Protein AF-0000000076309738 (afdb_homodimer)

InterPro domains:
  IPR003280 Two pore domain potassium channel [PR01333] (159-187)
  IPR003280 Two pore domain potassium channel [PR01333] (277-286)
  IPR003280 Two pore domain potassium channel [PTHR11003] (38-288)
  IPR013099 Potassium channel domain [PF07885] (145-202)
  IPR013099 Potassium channel domain [PF07885] (244-287)

Sequence (578 aa):
MSIKKSDLSVGFTEENVGQTTEERRLFQKQHIQKIKSIAGHVGLLIALMLYTAIGGLVFRHIELPAELARLEVLRANLRAERYSFVNAVSNNTDVSNLRTLVSVKLRAYEEAVQKAAQGGLLVSFVTDTIDQENRDTTDLQPIVTERWSVFQAVFFASTVLTTIGYGNVVPSTNLGRMFCILFAFVGIPLTLIVIADWGKLFAGGVVKIALTLKSKLPLHFSFPCVPTNLAGRRSLGAFTAIVLLFLYLACGAGMFMLWEDDWNFFDGFYFCFVTMTTIGFGDLVPSKYMSIKKSDLSVGFTEENVGQTTEERRLFQKQHIQKIKSIAGHVGLLIALMLYTAIGGLVFRHIELPAELARLEVLRANLRAERYSFVNAVSNNTDVSNLRTLVSVKLRAYEEAVQKAAQGGLLVSFVTDTIDQENRDTTDLQPIVTERWSVFQAVFFASTVLTTIGYGNVVPSTNLGRMFCILFAFVGIPLTLIVIADWGKLFAGGVVKIALTLKSKLPLHFSFPCVPTNLAGRRSLGAFTAIVLLFLYLACGAGMFMLWEDDWNFFDGFYFCFVTMTTIGFGDLVPSKY

Organism: NCBI:txid103933

Nearest PDB structures (foldseek):
  9chp-assembly1_A  TM=3.574E-01  e=2.005E-01  Homo sapiens
  7tj6-assembly1_A  TM=3.098E-01  e=1.281E-01  Spirochaeta thermophila DSM 6578
  8eow-assembly1_A  TM=3.233E-01  e=1.563E-01  Rattus norvegicus
  9dqj-assembly1_A  TM=1.523E-01  e=3.297E-01  Homo sapiens
  8dwg-assembly1_R  TM=1.780E-01  e=3.593E+00  Homo sapiens

Foldseek 3Di:
DDCPPPPVVVVVVVVVVVVVVVVVVVVVVVVVVVVVLVCVLVVLVVVLLVLLLVQLVVLLVPAVVVLLVVLVVLLVLLLVLVVVLVCQLVPDPDPVCSVVSNVVSVVSNVVSCVVCVVSPHDVVLNVVVVVVPVPDPVPPPRDDDPCSDSVNSSVQSVLLLVLLCLPPDDGDDPVSVVSSVVSNVPRNVSVVVSVVSVVVVVVVVVVVVVVVCVVPVDDDPCVVQCPPDPVSVVVVVVVVVVVVVQVVLQVQLVVCVVVPVPDDSVNRSVVSVSVVVSVNNNPDDDPDD/DDCPPPPVVVVVVVVVVVVVVVVVVVVVVVVVVVVVLVCVLVVLVVVLLVLLLVQLVVLLVVAVVVLLVVLVVLLVLLVVLVVVLVCQLVPDPDPVCSVVSNVVSVVSNVVSCVVCVVSPHDVVLNVVVVVVPVPDPVPPPRDDDPCSDSVNSSVQSVLLLVLLCLPPDDGDDPVSVVSSVVSNVPRNVSVVVSVVSVVVVVVVVVVVVVVVCVVPVDDPPCVVQCPPDPVSVVVVVVVVVVVVVQVVLQVQLVVCVVVPVPDDSVNRSVVSVSVVVSVNNNPDDDPDD

pLDDT: mean 79.32, std 15.31, range [29.28, 97.94]

Structure (mmCIF, N/CA/C/O backbone):
data_AF-0000000076309738-model_v1
#
loop_
_entity.id
_entity.type
_entity.pdbx_description
1 polymer 'TWiK family of potassium channels protein 7'
#
loop_
_atom_site.group_PDB
_atom_site.id
_atom_site.type_symbol
_atom_site.label_atom_id
_atom_site.label_alt_id
_atom_site.label_comp_id
_atom_site.label_asym_id
_atom_site.label_entity_id
_atom_site.label_seq_id
_atom_site.pdbx_PDB_ins_code
_atom_site.Cartn_x
_atom_site.Cartn_y
_atom_site.Cartn_z
_atom_site.occupancy
_atom_site.B_iso_or_equiv
_atom_site.auth_seq_id
_atom_site.auth_comp_id
_atom_site.auth_asym_id
_atom_site.auth_atom_id
_atom_site.pdbx_PDB_model_num
ATOM 1 N N . MET A 1 1 ? 40.438 87.875 -4.898 1 29.28 1 MET A N 1
ATOM 2 C CA . MET A 1 1 ? 39.188 87.188 -5.02 1 29.28 1 MET A CA 1
ATOM 3 C C . MET A 1 1 ? 39.375 85.75 -5.355 1 29.28 1 MET A C 1
ATOM 5 O O . MET A 1 1 ? 39.75 85.375 -6.488 1 29.28 1 MET A O 1
ATOM 9 N N . SER A 1 2 ? 40.031 84.875 -4.438 1 35.53 2 SER A N 1
ATOM 10 C CA . SER A 1 2 ? 40.469 83.438 -4.383 1 35.53 2 SER A CA 1
ATOM 11 C C . SER A 1 2 ? 39.281 82.5 -4.48 1 35.53 2 SER A C 1
ATOM 13 O O . SER A 1 2 ? 38.188 82.812 -3.955 1 35.53 2 SER A O 1
ATOM 15 N N . ILE A 1 3 ? 39.281 81.562 -5.43 1 37.09 3 ILE A N 1
ATOM 16 C CA . ILE A 1 3 ? 38.375 80.562 -5.988 1 37.09 3 ILE A CA 1
ATOM 17 C C . ILE A 1 3 ? 38.062 79.5 -4.922 1 37.09 3 ILE A C 1
ATOM 19 O O . ILE A 1 3 ? 38.906 78.75 -4.508 1 37.09 3 ILE A O 1
ATOM 23 N N . LYS A 1 4 ? 37.25 79.75 -3.914 1 44.75 4 LYS A N 1
ATOM 24 C CA . LYS A 1 4 ? 36.625 78.875 -2.959 1 44.75 4 LYS A CA 1
ATOM 25 C C . LYS A 1 4 ? 35.75 77.875 -3.668 1 44.75 4 LYS A C 1
ATOM 27 O O . LYS A 1 4 ? 34.781 77.312 -3.084 1 44.75 4 LYS A O 1
ATOM 32 N N . LYS A 1 5 ? 35.875 77.688 -5 1 48 5 LYS A N 1
ATOM 33 C CA . LYS A 1 5 ? 34.812 76.875 -5.594 1 48 5 LYS A CA 1
ATOM 34 C C . LYS A 1 5 ? 34.938 75.438 -5.195 1 48 5 LYS A C 1
ATOM 36 O O . LYS A 1 5 ? 33.938 74.688 -5.305 1 48 5 LYS A O 1
ATOM 41 N N . SER A 1 6 ? 36.156 74.875 -4.992 1 45.62 6 SER A N 1
ATOM 42 C CA . SER A 1 6 ? 36.25 73.5 -5.375 1 45.62 6 SER A CA 1
ATOM 43 C C . SER A 1 6 ? 35.812 72.562 -4.246 1 45.62 6 SER A C 1
ATOM 45 O O . SER A 1 6 ? 35.875 71.312 -4.375 1 45.62 6 SER A O 1
ATOM 47 N N . ASP A 1 7 ? 35.531 73.062 -3.057 1 47.09 7 ASP A N 1
ATOM 48 C CA . ASP A 1 7 ? 35.344 72.062 -1.982 1 47.09 7 ASP A CA 1
ATOM 49 C C . ASP A 1 7 ? 33.938 71.5 -2.029 1 47.09 7 ASP A C 1
ATOM 51 O O . ASP A 1 7 ? 33.656 70.5 -1.332 1 47.09 7 ASP A O 1
ATOM 55 N N . LEU A 1 8 ? 32.969 72.125 -2.779 1 54.56 8 LEU A N 1
ATOM 56 C CA . LEU A 1 8 ? 31.609 71.625 -2.781 1 54.56 8 LEU A CA 1
ATOM 57 C C . LEU A 1 8 ? 31.484 70.375 -3.637 1 54.56 8 LEU A C 1
ATOM 59 O O . LEU A 1 8 ? 30.703 69.438 -3.311 1 54.56 8 LEU A O 1
ATOM 63 N N . SER A 1 9 ? 32.406 70.25 -4.617 1 57 9 SER A N 1
ATOM 64 C CA . SER A 1 9 ? 32.281 69.125 -5.527 1 57 9 SER A CA 1
ATOM 65 C C . SER A 1 9 ? 32.781 67.812 -4.875 1 57 9 SER A C 1
ATOM 67 O O . SER A 1 9 ? 32.25 66.75 -5.141 1 57 9 SER A O 1
ATOM 69 N N . VAL A 1 10 ? 33.656 68 -3.867 1 61.16 10 VAL A N 1
ATOM 70 C CA . VAL A 1 10 ? 34.25 66.812 -3.234 1 61.16 10 VAL A CA 1
ATOM 71 C C . VAL A 1 10 ? 33.281 66.25 -2.232 1 61.16 10 VAL A C 1
ATOM 73 O O . VAL A 1 10 ? 33.188 65 -2.1 1 61.16 10 VAL A O 1
ATOM 76 N N . GLY A 1 11 ? 32.5 67.062 -1.669 1 59.31 11 GLY A N 1
ATOM 77 C CA . GLY A 1 11 ? 31.547 66.625 -0.685 1 59.31 11 GLY A CA 1
ATOM 78 C C . GLY A 1 11 ? 30.422 65.812 -1.298 1 59.31 11 GLY A C 1
ATOM 79 O O . GLY A 1 11 ? 29.984 64.812 -0.73 1 59.31 11 GLY A O 1
ATOM 80 N N . PHE A 1 12 ? 30.047 66.312 -2.529 1 64.25 12 PHE A N 1
ATOM 81 C CA . PHE A 1 12 ? 28.938 65.625 -3.207 1 64.25 12 PHE A CA 1
ATOM 82 C C . PHE A 1 12 ? 29.375 64.25 -3.738 1 64.25 12 PHE A C 1
ATOM 84 O O . PHE A 1 12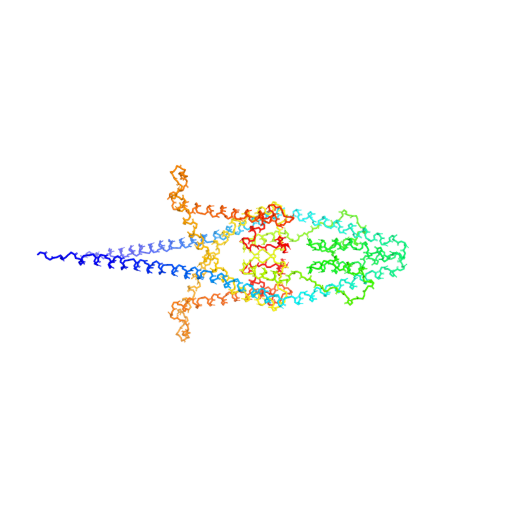 ? 28.609 63.312 -3.703 1 64.25 12 PHE A O 1
ATOM 91 N N . THR A 1 13 ? 30.641 64.188 -4.09 1 66.38 13 THR A N 1
ATOM 92 C CA . THR A 1 13 ? 31.141 62.938 -4.645 1 66.38 13 THR A CA 1
ATOM 93 C C . THR A 1 13 ? 31.359 61.906 -3.545 1 66.38 13 THR A C 1
ATOM 95 O O . THR A 1 13 ? 31.141 60.719 -3.76 1 66.38 13 THR A O 1
ATOM 98 N N . GLU A 1 14 ? 31.703 62.375 -2.416 1 67.88 14 GLU A N 1
ATOM 99 C CA . GLU A 1 14 ? 31.953 61.438 -1.319 1 67.88 14 GLU A CA 1
ATOM 100 C C . GLU A 1 14 ? 30.656 60.875 -0.756 1 67.88 14 GLU A C 1
ATOM 102 O O . GLU A 1 14 ? 30.562 59.719 -0.423 1 67.88 14 GLU A O 1
ATOM 107 N N . GLU A 1 15 ? 29.672 61.75 -0.758 1 69.12 15 GLU A N 1
ATOM 108 C CA . GLU A 1 15 ? 28.375 61.312 -0.25 1 69.12 15 GLU A CA 1
ATOM 109 C C . GLU A 1 15 ? 27.719 60.312 -1.2 1 69.12 15 GLU A C 1
ATOM 111 O O . GLU A 1 15 ? 27.109 59.344 -0.758 1 69.12 15 GLU A O 1
ATOM 116 N N . ASN A 1 16 ? 27.984 60.594 -2.488 1 70.75 16 ASN A N 1
ATOM 117 C CA . ASN A 1 16 ? 27.422 59.656 -3.482 1 70.75 16 ASN A CA 1
ATOM 118 C C . ASN A 1 16 ? 28.141 58.312 -3.465 1 70.75 16 ASN A C 1
ATOM 120 O O . ASN A 1 16 ? 27.5 57.281 -3.629 1 70.75 16 ASN A O 1
ATOM 124 N N . VAL A 1 17 ? 29.406 58.406 -3.133 1 71.56 17 VAL A N 1
ATOM 125 C CA . VAL A 1 17 ? 30.188 57.188 -3.061 1 71.56 17 VAL A CA 1
ATOM 126 C C . VAL A 1 17 ? 29.781 56.406 -1.812 1 71.56 17 VAL A C 1
ATOM 128 O O . VAL A 1 17 ? 29.672 55.188 -1.852 1 71.56 17 VAL A O 1
ATOM 131 N N . GLY A 1 18 ? 29.547 57.125 -0.767 1 69.25 18 GLY A N 1
ATOM 132 C CA . GLY A 1 18 ? 29.125 56.469 0.467 1 69.25 18 GLY A CA 1
ATOM 133 C C . GLY A 1 18 ? 27.75 55.812 0.352 1 69.25 18 GLY A C 1
ATOM 134 O O . GLY A 1 18 ? 27.547 54.719 0.855 1 69.25 18 GLY A O 1
ATOM 135 N N . GLN A 1 19 ? 26.891 56.5 -0.355 1 74.81 19 GLN A N 1
ATOM 136 C CA . GLN A 1 19 ? 25.547 55.969 -0.536 1 74.81 19 GLN A CA 1
ATOM 137 C C . GLN A 1 19 ? 25.547 54.781 -1.462 1 74.81 19 GLN A C 1
ATOM 139 O O . GLN A 1 19 ? 24.844 53.781 -1.209 1 74.81 19 GLN A O 1
ATOM 144 N N . THR A 1 20 ? 26.391 54.875 -2.475 1 76.5 20 THR A N 1
ATOM 145 C CA . THR A 1 20 ? 26.484 53.781 -3.414 1 76.5 20 THR A CA 1
ATOM 146 C C . THR A 1 20 ? 27.109 52.562 -2.75 1 76.5 20 THR A C 1
ATOM 148 O O . THR A 1 20 ? 26.703 51.406 -3.004 1 76.5 20 THR A O 1
ATOM 151 N N . THR A 1 21 ? 28.078 52.875 -1.89 1 77.25 21 THR A N 1
ATOM 152 C CA . THR A 1 21 ? 28.734 51.781 -1.196 1 77.25 21 THR A CA 1
ATOM 153 C C . THR A 1 21 ? 27.781 51.125 -0.188 1 77.25 21 THR A C 1
ATOM 155 O O . THR A 1 21 ? 27.766 49.906 -0.046 1 77.25 21 THR A O 1
ATOM 158 N N . GLU A 1 22 ? 26.969 51.969 0.439 1 78.31 22 GLU A N 1
ATOM 159 C CA . GLU A 1 22 ? 26 51.438 1.405 1 78.31 22 GLU A CA 1
ATOM 160 C C . GLU A 1 22 ? 24.906 50.656 0.712 1 78.31 22 GLU A C 1
ATOM 162 O O . GLU A 1 22 ? 24.469 49.625 1.212 1 78.31 22 GLU A O 1
ATOM 167 N N . GLU A 1 23 ? 24.547 51.125 -0.454 1 76.25 23 GLU A N 1
ATOM 168 C CA . GLU A 1 23 ? 23.531 50.406 -1.229 1 76.25 23 GLU A CA 1
ATOM 169 C C . GLU A 1 23 ? 24.047 49.062 -1.732 1 76.25 23 GLU A C 1
ATOM 171 O O . GLU A 1 23 ? 23.328 48.094 -1.737 1 76.25 23 GLU A O 1
ATOM 176 N N . ARG A 1 24 ? 25.312 49.125 -2.105 1 75.12 24 ARG A N 1
ATOM 177 C CA . ARG A 1 24 ? 25.938 47.875 -2.559 1 75.12 24 ARG A CA 1
ATOM 178 C C . ARG A 1 24 ? 26.078 46.875 -1.412 1 75.12 24 ARG A C 1
ATOM 180 O O . ARG A 1 24 ? 25.875 45.688 -1.596 1 75.12 24 ARG A O 1
ATOM 187 N N . ARG A 1 25 ? 26.406 47.438 -0.267 1 76.69 25 ARG A N 1
ATOM 188 C CA . ARG A 1 25 ? 26.547 46.562 0.903 1 76.69 25 ARG A CA 1
ATOM 189 C C . ARG A 1 25 ? 25.203 46 1.324 1 76.69 25 ARG A C 1
ATOM 191 O O . ARG A 1 25 ? 25.109 44.812 1.68 1 76.69 25 ARG A O 1
ATOM 198 N N . LEU A 1 26 ? 24.172 46.812 1.194 1 75.88 26 LEU A N 1
ATOM 199 C CA . LEU A 1 26 ? 22.844 46.344 1.539 1 75.88 26 LEU A CA 1
ATOM 200 C C . LEU A 1 26 ? 22.344 45.312 0.53 1 75.88 26 LEU A C 1
ATOM 202 O O . LEU A 1 26 ? 21.719 44.312 0.908 1 75.88 26 LEU A O 1
ATOM 206 N N . PHE A 1 27 ? 22.672 45.594 -0.68 1 75.25 27 PHE A N 1
ATOM 207 C CA . PHE A 1 27 ? 22.312 44.656 -1.734 1 75.25 27 PHE A CA 1
ATOM 208 C C . PHE A 1 27 ? 23.047 43.312 -1.562 1 75.25 27 PHE A C 1
ATOM 210 O O . PHE A 1 27 ? 22.453 42.25 -1.739 1 75.25 27 PHE A O 1
ATOM 217 N N . GLN A 1 28 ? 24.297 43.531 -1.215 1 76.12 28 GLN A N 1
ATOM 218 C CA . GLN A 1 28 ? 25.094 42.312 -0.999 1 76.12 28 GLN A CA 1
ATOM 219 C C . GLN A 1 28 ? 24.578 41.531 0.206 1 76.12 28 GLN A C 1
ATOM 221 O O . GLN A 1 28 ? 24.516 40.281 0.168 1 76.12 28 GLN A O 1
ATOM 226 N N . LYS A 1 29 ? 24.219 42.25 1.24 1 76.88 29 LYS A N 1
ATOM 227 C CA . LYS A 1 29 ? 23.688 41.594 2.434 1 76.88 29 LYS A CA 1
ATOM 228 C C . LYS A 1 29 ? 22.359 40.906 2.146 1 76.88 29 LYS A C 1
ATOM 230 O O . LYS A 1 29 ? 22.109 39.781 2.6 1 76.88 29 LYS A O 1
ATOM 235 N N . GLN A 1 30 ? 21.547 41.5 1.367 1 77 30 GLN A N 1
ATOM 236 C CA . GLN A 1 30 ? 20.266 40.938 0.997 1 77 30 GLN A CA 1
ATOM 237 C C . GLN A 1 30 ? 20.453 39.719 0.096 1 77 30 GLN A C 1
ATOM 239 O O . GLN A 1 30 ? 19.75 38.719 0.248 1 77 30 GLN A O 1
ATOM 244 N N . HIS A 1 31 ? 21.359 39.844 -0.8 1 76.81 31 HIS A N 1
ATOM 245 C CA . HIS A 1 31 ? 21.656 38.719 -1.688 1 76.81 31 HIS A CA 1
ATOM 246 C C . HIS A 1 31 ? 22.234 37.562 -0.914 1 76.81 31 HIS A C 1
ATOM 248 O O . HIS A 1 31 ? 21.891 36.406 -1.189 1 76.81 31 HIS A O 1
ATOM 254 N N . ILE A 1 32 ? 23.062 37.938 0.051 1 78.94 32 ILE A N 1
ATOM 255 C CA . ILE A 1 32 ? 23.688 36.875 0.862 1 78.94 32 ILE A CA 1
ATOM 256 C C . ILE A 1 32 ? 22.625 36.219 1.727 1 78.94 32 ILE A C 1
ATOM 258 O O . ILE A 1 32 ? 22.641 35 1.896 1 78.94 32 ILE A O 1
ATOM 262 N N . GLN A 1 33 ? 21.719 36.938 2.26 1 77.75 33 GLN A N 1
ATOM 263 C CA . GLN A 1 33 ? 20.641 36.406 3.074 1 77.75 33 GLN A CA 1
ATOM 264 C C . GLN A 1 33 ? 19.719 35.531 2.232 1 77.75 33 GLN A C 1
ATOM 266 O O . GLN A 1 33 ? 19.266 34.469 2.686 1 77.75 33 GLN A O 1
ATOM 271 N N . LYS A 1 34 ? 19.5 35.969 1.055 1 75 34 LYS A N 1
ATOM 272 C CA . LYS A 1 34 ? 18.672 35.188 0.146 1 75 34 LYS A CA 1
ATOM 273 C C . LYS A 1 34 ? 19.359 33.875 -0.234 1 75 34 LYS A C 1
ATOM 275 O O . LYS A 1 34 ? 18.719 32.844 -0.298 1 75 34 LYS A O 1
ATOM 280 N N . ILE A 1 35 ? 20.578 34.031 -0.451 1 75.25 35 ILE A N 1
ATOM 281 C CA . ILE A 1 35 ? 21.344 32.844 -0.818 1 75.25 35 ILE A CA 1
ATOM 282 C C . ILE A 1 35 ? 21.391 31.875 0.36 1 75.25 35 ILE A C 1
ATOM 284 O O . ILE A 1 35 ? 21.266 30.656 0.179 1 75.25 35 ILE A O 1
ATOM 288 N N . LYS A 1 36 ? 21.562 32.406 1.546 1 76.75 36 LYS A N 1
ATOM 289 C CA . LYS A 1 36 ? 21.594 31.562 2.736 1 76.75 36 LYS A CA 1
ATOM 290 C C . LYS A 1 36 ? 20.266 30.875 2.969 1 76.75 36 LYS A C 1
ATOM 292 O O . LYS A 1 36 ? 20.219 29.703 3.359 1 76.75 36 LYS A O 1
ATOM 297 N N . SER A 1 37 ? 19.219 31.578 2.68 1 77.19 37 SER A N 1
ATOM 298 C CA . SER A 1 37 ? 17.891 31 2.824 1 77.19 37 SER A CA 1
ATOM 299 C C . SER A 1 37 ? 17.656 29.891 1.792 1 77.19 37 SER A C 1
ATOM 301 O O . SER A 1 37 ? 17.141 28.828 2.125 1 77.19 37 SER A O 1
ATOM 303 N N . ILE A 1 38 ? 18.062 30.203 0.62 1 78.38 38 ILE A N 1
ATOM 304 C CA . ILE A 1 38 ? 17.906 29.219 -0.451 1 78.38 38 ILE A CA 1
ATOM 305 C C . ILE A 1 38 ? 18.781 28 -0.156 1 78.38 38 ILE A C 1
ATOM 307 O O . ILE A 1 38 ? 18.359 26.859 -0.379 1 78.38 38 ILE A O 1
ATOM 311 N N . ALA A 1 39 ? 19.938 28.328 0.335 1 81.19 39 ALA A N 1
ATOM 312 C CA . ALA A 1 39 ? 20.859 27.25 0.681 1 81.19 39 ALA A CA 1
ATOM 313 C C . ALA A 1 39 ? 20.266 26.359 1.778 1 81.19 39 ALA A C 1
ATOM 315 O O . ALA A 1 39 ? 20.5 25.141 1.787 1 81.19 39 ALA A O 1
ATOM 316 N N . GLY A 1 40 ? 19.516 26.969 2.605 1 85.12 40 GLY A N 1
ATOM 317 C CA . GLY A 1 40 ? 18.859 26.203 3.66 1 85.12 40 GLY A CA 1
ATOM 318 C C . GLY A 1 40 ? 17.812 25.25 3.143 1 85.12 40 GLY A C 1
ATOM 319 O O . GLY A 1 40 ? 17.781 24.078 3.525 1 85.12 40 GLY A O 1
ATOM 320 N N . HIS A 1 41 ? 17.062 25.75 2.256 1 87.69 41 HIS A N 1
ATOM 321 C CA . HIS A 1 41 ? 16.016 24.922 1.651 1 87.69 41 HIS A CA 1
ATOM 322 C C . HIS A 1 41 ? 16.625 23.812 0.804 1 87.69 41 HIS A C 1
ATOM 324 O O . HIS A 1 41 ? 16.203 22.656 0.889 1 87.69 41 HIS A O 1
ATOM 330 N N . VAL A 1 42 ? 17.562 24.125 0.041 1 90.75 42 VAL A N 1
ATOM 331 C CA . VAL A 1 42 ? 18.219 23.172 -0.84 1 90.75 42 VAL A CA 1
ATOM 332 C C . VAL A 1 42 ? 18.984 22.156 -0.009 1 90.75 42 VAL A C 1
ATOM 334 O O . VAL A 1 42 ? 19.031 20.969 -0.352 1 90.75 42 VAL A O 1
ATOM 337 N N . GLY A 1 43 ? 19.594 22.641 0.994 1 92.06 43 GLY A N 1
ATOM 338 C CA . GLY A 1 43 ? 20.297 21.734 1.884 1 92.06 43 GLY A CA 1
ATOM 339 C C . GLY A 1 43 ? 19.406 20.656 2.482 1 92.06 43 GLY A C 1
ATOM 340 O O . GLY A 1 43 ? 19.812 19.5 2.576 1 92.06 43 GLY A O 1
ATOM 341 N N . LEU A 1 44 ? 18.219 21.016 2.85 1 92.81 44 LEU A N 1
ATOM 342 C CA . LEU A 1 44 ? 17.266 20.062 3.412 1 92.81 44 LEU A CA 1
ATOM 343 C C . LEU A 1 44 ? 16.844 19.031 2.371 1 92.81 44 LEU A C 1
ATOM 345 O O . LEU A 1 44 ? 16.719 17.844 2.684 1 92.81 44 LEU A O 1
ATOM 349 N N . LEU A 1 45 ? 16.672 19.484 1.226 1 93.69 45 LEU A N 1
ATOM 350 C CA . LEU A 1 45 ? 16.297 18.578 0.141 1 93.69 45 LEU A CA 1
ATOM 351 C C . LEU A 1 45 ? 17.422 17.609 -0.173 1 93.69 45 LEU A C 1
ATOM 353 O O . LEU A 1 45 ? 17.188 16.422 -0.38 1 93.69 45 LEU A O 1
ATOM 357 N N . ILE A 1 46 ? 18.609 18.125 -0.207 1 95.38 46 ILE A N 1
ATOM 358 C CA . ILE A 1 46 ? 19.781 17.281 -0.475 1 95.38 46 ILE A CA 1
ATOM 359 C C . ILE A 1 46 ? 19.953 16.266 0.648 1 95.38 46 ILE A C 1
ATOM 361 O O . ILE A 1 46 ? 20.281 15.102 0.396 1 95.38 46 ILE A O 1
ATOM 365 N N . ALA A 1 47 ? 19.75 16.719 1.832 1 95.56 47 ALA A N 1
ATOM 366 C CA . ALA A 1 47 ? 19.828 15.805 2.971 1 95.56 47 ALA A CA 1
ATOM 367 C C . ALA A 1 47 ? 18.797 14.672 2.842 1 95.56 47 ALA A C 1
ATOM 369 O O . ALA A 1 47 ? 19.109 13.516 3.123 1 95.56 47 ALA A O 1
ATOM 370 N N . LEU A 1 48 ? 17.672 15.016 2.422 1 96.38 48 LEU A N 1
ATOM 371 C CA . LEU A 1 48 ? 16.641 14.008 2.238 1 96.38 48 LEU A CA 1
ATOM 372 C C . LEU A 1 48 ? 17 13.039 1.118 1 96.38 48 LEU A C 1
ATOM 374 O O . LEU A 1 48 ? 16.797 11.828 1.241 1 96.38 48 LEU A O 1
ATOM 378 N N . MET A 1 49 ? 17.547 13.547 0.082 1 96.94 49 MET A N 1
ATOM 379 C CA . MET A 1 49 ? 17.953 12.711 -1.049 1 96.94 49 MET A CA 1
ATOM 380 C C . MET A 1 49 ? 19.062 11.75 -0.647 1 96.94 49 MET A C 1
ATOM 382 O O . MET A 1 49 ? 19.031 10.57 -1.01 1 96.94 49 MET A O 1
ATOM 386 N N . LEU A 1 50 ? 19.984 12.25 0.057 1 97.5 50 LEU A N 1
ATOM 387 C CA . LEU A 1 50 ? 21.062 11.406 0.535 1 97.5 50 LEU A CA 1
ATOM 388 C C . LEU A 1 50 ? 20.547 10.359 1.516 1 97.5 50 LEU A C 1
ATOM 390 O O . LEU A 1 50 ? 20.953 9.195 1.456 1 97.5 50 LEU A O 1
ATOM 394 N N . TYR A 1 51 ? 19.688 10.805 2.395 1 97.75 51 TYR A N 1
ATOM 395 C CA . TYR A 1 51 ? 19.062 9.875 3.334 1 97.75 51 TYR A CA 1
ATOM 396 C C . TYR A 1 51 ? 18.328 8.766 2.596 1 97.75 51 TYR A C 1
ATOM 398 O O . TYR A 1 51 ? 18.422 7.594 2.975 1 97.75 51 TYR A O 1
ATOM 406 N N . THR A 1 52 ? 17.672 9.094 1.564 1 97.75 52 THR A N 1
ATOM 407 C CA . THR A 1 52 ? 16.922 8.133 0.768 1 97.75 52 THR A CA 1
ATOM 408 C C . THR A 1 52 ? 17.859 7.176 0.041 1 97.75 52 THR A C 1
ATOM 410 O O . THR A 1 52 ? 17.641 5.965 0.034 1 97.75 52 THR A O 1
ATOM 413 N N . ALA A 1 53 ? 18.891 7.734 -0.544 1 97.62 53 ALA A N 1
ATOM 414 C CA . ALA A 1 53 ? 19.859 6.918 -1.286 1 97.62 53 ALA A CA 1
ATOM 415 C C . ALA A 1 53 ? 20.562 5.938 -0.364 1 97.62 53 ALA A C 1
ATOM 417 O O . ALA A 1 53 ? 20.672 4.75 -0.672 1 97.62 53 ALA A O 1
ATOM 418 N N . ILE A 1 54 ? 20.969 6.434 0.74 1 97.94 54 ILE A N 1
ATOM 419 C CA . ILE A 1 54 ? 21.672 5.59 1.703 1 97.94 54 ILE A CA 1
ATOM 420 C C . ILE A 1 54 ? 20.719 4.52 2.232 1 97.94 54 ILE A C 1
ATOM 422 O O . ILE A 1 54 ? 21.094 3.348 2.34 1 97.94 54 ILE A O 1
ATOM 426 N N . GLY A 1 55 ? 19.516 4.918 2.578 1 97.88 55 GLY A N 1
ATOM 427 C CA . GLY A 1 55 ? 18.531 3.947 3.025 1 97.88 55 GLY A CA 1
ATOM 428 C C . GLY A 1 55 ? 18.266 2.857 2.004 1 97.88 55 GLY A C 1
ATOM 429 O O . GLY A 1 55 ? 18.172 1.68 2.355 1 97.88 55 GLY A O 1
ATOM 430 N N . GLY A 1 56 ? 18.109 3.287 0.739 1 97.62 56 GLY A N 1
ATOM 431 C CA . GLY A 1 56 ? 17.906 2.311 -0.32 1 97.62 56 GLY A CA 1
ATOM 432 C C . GLY A 1 56 ? 19.031 1.299 -0.422 1 97.62 56 GLY A C 1
ATOM 433 O O . GLY A 1 56 ? 18.781 0.102 -0.582 1 97.62 56 GLY A O 1
ATOM 434 N N . LEU A 1 57 ? 20.25 1.79 -0.305 1 97.5 57 LEU A N 1
ATOM 435 C CA . LEU A 1 57 ? 21.406 0.911 -0.401 1 97.5 57 LEU A CA 1
ATOM 436 C C . LEU A 1 57 ? 21.469 -0.033 0.794 1 97.5 57 LEU A C 1
ATOM 438 O O . LEU A 1 57 ? 21.859 -1.196 0.651 1 97.5 57 LEU A O 1
ATOM 442 N N . VAL A 1 58 ? 21.141 0.42 1.945 1 97.69 58 VAL A N 1
ATOM 443 C CA . VAL A 1 58 ? 21.141 -0.426 3.135 1 97.69 58 VAL A CA 1
ATOM 444 C C . VAL A 1 58 ? 20.062 -1.506 2.994 1 97.69 58 VAL A C 1
ATOM 446 O O . VAL A 1 58 ? 20.312 -2.678 3.291 1 97.69 58 VAL A O 1
ATOM 449 N N . PHE A 1 59 ? 18.891 -1.156 2.535 1 97.12 59 PHE A N 1
ATOM 450 C CA . PHE A 1 59 ? 17.828 -2.131 2.305 1 97.12 59 PHE A CA 1
ATOM 451 C C . PHE A 1 59 ? 18.281 -3.207 1.325 1 97.12 59 PHE A C 1
ATOM 453 O O . PHE A 1 59 ? 18.031 -4.395 1.542 1 97.12 59 PHE A O 1
ATOM 460 N N . ARG A 1 60 ? 18.891 -2.707 0.281 1 96.31 60 ARG A N 1
ATOM 461 C CA . ARG A 1 60 ? 19.375 -3.641 -0.728 1 96.31 60 ARG A CA 1
ATOM 462 C C . ARG A 1 60 ? 20.375 -4.625 -0.127 1 96.31 60 ARG A C 1
ATOM 464 O O . ARG A 1 60 ? 20.312 -5.824 -0.405 1 96.31 60 ARG A O 1
ATOM 471 N N . HIS A 1 61 ? 21.266 -4.145 0.698 1 96.31 61 HIS A N 1
ATOM 472 C CA . HIS A 1 61 ? 22.297 -4.98 1.311 1 96.31 61 HIS A CA 1
ATOM 473 C C . HIS A 1 61 ? 21.688 -6.016 2.242 1 96.31 61 HIS A C 1
ATOM 475 O O . HIS A 1 61 ? 22.141 -7.16 2.301 1 96.31 61 HIS A O 1
ATOM 481 N N . ILE A 1 62 ? 20.609 -5.734 2.861 1 96.19 62 ILE A N 1
ATOM 482 C CA . ILE A 1 62 ? 19.984 -6.617 3.844 1 96.19 62 ILE A CA 1
ATOM 483 C C . ILE A 1 62 ? 19.062 -7.602 3.137 1 96.19 62 ILE A C 1
ATOM 485 O O . ILE A 1 62 ? 19.047 -8.789 3.457 1 96.19 62 ILE A O 1
ATOM 489 N N . GLU A 1 63 ? 18.297 -7.148 2.176 1 95.75 63 GLU A N 1
ATOM 490 C CA . GLU A 1 63 ? 17.172 -7.918 1.669 1 95.75 63 GLU A CA 1
ATOM 491 C C . GLU A 1 63 ? 17.547 -8.695 0.41 1 95.75 63 GLU A C 1
ATOM 493 O O . GLU A 1 63 ? 16.969 -9.742 0.124 1 95.75 63 GLU A O 1
ATOM 498 N N . LEU A 1 64 ? 18.5 -8.242 -0.363 1 93.5 64 LEU A N 1
ATOM 499 C CA . LEU A 1 64 ? 18.812 -8.859 -1.645 1 93.5 64 LEU A CA 1
ATOM 500 C C . LEU A 1 64 ? 19.25 -10.312 -1.456 1 93.5 64 LEU A C 1
ATOM 502 O O . LEU A 1 64 ? 18.703 -11.211 -2.105 1 93.5 64 LEU A O 1
ATOM 506 N N . PRO A 1 65 ? 20.172 -10.594 -0.544 1 92.69 65 PRO A N 1
ATOM 507 C CA . PRO A 1 65 ? 20.578 -11.992 -0.377 1 92.69 65 PRO A CA 1
ATOM 508 C C . PRO A 1 65 ? 19.438 -12.883 0.111 1 92.69 65 PRO A C 1
ATOM 510 O O . PRO A 1 65 ? 19.344 -14.047 -0.285 1 92.69 65 PRO A O 1
ATOM 513 N N . ALA A 1 66 ? 18.625 -12.422 0.999 1 92.25 66 ALA A N 1
ATOM 514 C CA . ALA A 1 66 ? 17.484 -13.195 1.497 1 92.25 66 ALA A CA 1
ATOM 515 C C . ALA A 1 66 ? 16.5 -13.492 0.377 1 92.25 66 ALA A C 1
ATOM 517 O O . ALA A 1 66 ? 15.93 -14.586 0.323 1 92.25 66 ALA A O 1
ATOM 518 N N . GLU A 1 67 ? 16.234 -12.539 -0.454 1 90.88 67 GLU A N 1
ATOM 519 C CA . GLU A 1 67 ? 15.32 -12.742 -1.578 1 90.88 67 GLU A CA 1
ATOM 520 C C . GLU A 1 67 ? 15.875 -13.781 -2.555 1 90.88 67 GLU A C 1
ATOM 522 O O . GLU A 1 67 ? 15.133 -14.633 -3.049 1 90.88 67 GLU A O 1
ATOM 527 N N . LEU A 1 68 ? 17.141 -13.695 -2.857 1 90 68 LEU A N 1
ATOM 528 C CA . LEU A 1 68 ? 17.766 -14.641 -3.766 1 90 68 LEU A CA 1
ATOM 529 C C . LEU A 1 68 ? 17.703 -16.062 -3.197 1 90 68 LEU A C 1
ATOM 531 O O . LEU A 1 68 ? 17.438 -17.016 -3.93 1 90 68 LEU A O 1
ATOM 535 N N . ALA A 1 69 ? 17.938 -16.156 -1.933 1 90.44 69 ALA A N 1
ATOM 536 C CA . ALA A 1 69 ? 17.859 -17.469 -1.282 1 90.44 69 ALA A CA 1
ATOM 537 C C . ALA A 1 69 ? 16.438 -18.031 -1.355 1 90.44 69 ALA A C 1
ATOM 539 O O . ALA A 1 69 ? 16.25 -19.219 -1.607 1 90.44 69 ALA A O 1
ATOM 540 N N . ARG A 1 70 ? 15.477 -17.203 -1.119 1 89.44 70 ARG A N 1
ATOM 541 C CA . ARG A 1 70 ? 14.078 -17.625 -1.186 1 89.44 70 ARG A CA 1
ATOM 542 C C . ARG A 1 70 ? 13.719 -18.094 -2.592 1 89.44 70 ARG A C 1
ATOM 544 O O . ARG A 1 70 ? 13.055 -19.109 -2.758 1 89.44 70 ARG A O 1
ATOM 551 N N . LEU A 1 71 ? 14.117 -17.344 -3.553 1 87.75 71 LEU A N 1
ATOM 552 C CA . LEU A 1 71 ? 13.805 -17.688 -4.938 1 87.75 71 LEU A CA 1
ATOM 553 C C . LEU A 1 71 ? 14.492 -18.984 -5.344 1 87.75 71 LEU A C 1
ATOM 555 O O . LEU A 1 71 ? 13.922 -19.781 -6.102 1 87.75 71 LEU A O 1
ATOM 559 N N . GLU A 1 72 ? 15.648 -19.203 -4.879 1 87.94 72 GLU A N 1
ATOM 560 C CA . GLU A 1 72 ? 16.359 -20.422 -5.188 1 87.94 72 GLU A CA 1
ATOM 561 C C . GLU A 1 72 ? 15.664 -21.641 -4.582 1 87.94 72 GLU A C 1
ATOM 563 O O . GLU A 1 72 ? 15.602 -22.703 -5.203 1 87.94 72 GLU A O 1
ATOM 568 N N . VAL A 1 73 ? 15.211 -21.469 -3.396 1 89.31 73 VAL A N 1
ATOM 569 C CA . VAL A 1 73 ? 14.484 -22.562 -2.742 1 89.31 73 VAL A CA 1
ATOM 570 C C . VAL A 1 73 ? 13.203 -22.859 -3.516 1 89.31 73 VAL A C 1
ATOM 572 O O . VAL A 1 73 ? 12.859 -24.031 -3.727 1 89.31 73 VAL A O 1
ATOM 575 N N . LEU A 1 74 ? 12.523 -21.812 -3.896 1 88.06 74 LEU A N 1
ATOM 576 C CA . LEU A 1 74 ? 11.289 -21.984 -4.664 1 88.06 74 LEU A CA 1
ATOM 577 C C . LEU A 1 74 ? 11.57 -22.656 -5.996 1 88.06 74 LEU A C 1
ATOM 579 O O . LEU A 1 74 ? 10.828 -23.547 -6.414 1 88.06 74 LEU A O 1
ATOM 583 N N . ARG A 1 75 ? 12.633 -22.266 -6.621 1 87.19 75 ARG A N 1
ATOM 584 C CA . ARG A 1 75 ? 13.008 -22.875 -7.895 1 87.19 75 ARG A CA 1
ATOM 585 C C . ARG A 1 75 ? 13.367 -24.344 -7.715 1 87.19 75 ARG A C 1
ATOM 587 O O . ARG A 1 75 ? 12.953 -25.188 -8.508 1 87.19 75 ARG A O 1
ATOM 594 N N . ALA A 1 76 ? 14.148 -24.578 -6.75 1 86.38 76 ALA A N 1
ATOM 595 C CA . ALA A 1 76 ? 14.555 -25.953 -6.473 1 86.38 76 ALA A CA 1
ATOM 596 C C . ALA A 1 76 ? 13.344 -26.844 -6.184 1 86.38 76 ALA A C 1
ATOM 598 O O . ALA A 1 76 ? 13.266 -27.969 -6.664 1 86.38 76 ALA A O 1
ATOM 599 N N . ASN A 1 77 ? 12.438 -26.328 -5.406 1 89.5 77 ASN A N 1
ATOM 600 C CA . ASN A 1 77 ? 11.227 -27.078 -5.094 1 89.5 77 ASN A CA 1
ATOM 601 C C . ASN A 1 77 ? 10.375 -27.312 -6.336 1 89.5 77 ASN A C 1
ATOM 603 O O . ASN A 1 77 ? 9.836 -28.406 -6.523 1 89.5 77 ASN A O 1
ATOM 607 N N . LEU A 1 78 ? 10.227 -26.312 -7.125 1 88 78 LEU A N 1
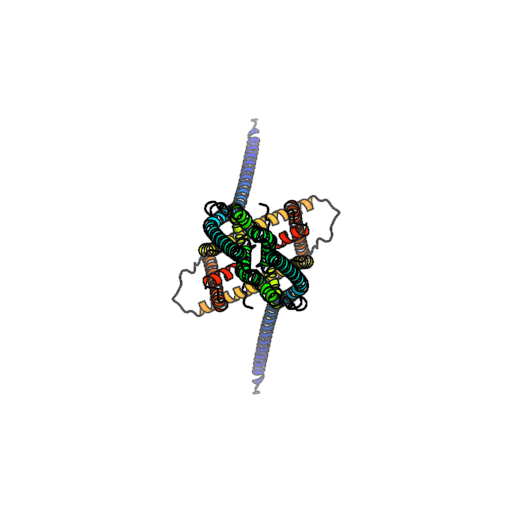ATOM 608 C CA . LEU A 1 78 ? 9.453 -26.422 -8.352 1 88 78 LEU A CA 1
ATOM 609 C C . LEU A 1 78 ? 10.062 -27.453 -9.297 1 88 78 LEU A C 1
ATOM 611 O O . LEU A 1 78 ? 9.344 -28.281 -9.875 1 88 78 LEU A O 1
ATOM 615 N N . ARG A 1 79 ? 11.344 -27.438 -9.445 1 85.25 79 ARG A N 1
ATOM 616 C CA . ARG A 1 79 ? 12.031 -28.391 -10.32 1 85.25 79 ARG A CA 1
ATOM 617 C C . ARG A 1 79 ? 11.898 -29.812 -9.789 1 85.25 79 ARG A C 1
ATOM 619 O O . ARG A 1 79 ? 11.672 -30.75 -10.562 1 85.25 79 ARG A O 1
ATOM 626 N N . ALA A 1 80 ? 12.086 -29.891 -8.539 1 87.69 80 ALA A N 1
ATOM 627 C CA . ALA A 1 80 ? 11.977 -31.203 -7.914 1 87.69 80 ALA A CA 1
ATOM 628 C C . ALA A 1 80 ? 10.578 -31.781 -8.102 1 87.69 80 ALA A C 1
ATOM 630 O O . ALA A 1 80 ? 10.43 -32.969 -8.43 1 87.69 80 ALA A O 1
ATOM 631 N N . GLU A 1 81 ? 9.602 -30.969 -7.859 1 88.75 81 GLU A N 1
ATOM 632 C CA . GLU A 1 81 ? 8.227 -31.438 -8 1 88.75 81 GLU A CA 1
ATOM 633 C C . GLU A 1 81 ? 7.891 -31.719 -9.461 1 88.75 81 GLU A C 1
ATOM 635 O O . GLU A 1 81 ? 7.16 -32.688 -9.75 1 88.75 81 GLU A O 1
ATOM 640 N N . ARG A 1 82 ? 8.328 -30.922 -10.359 1 87.25 82 ARG A N 1
ATOM 641 C CA . ARG A 1 82 ? 8.086 -31.156 -11.773 1 87.25 82 ARG A CA 1
ATOM 642 C C . ARG A 1 82 ? 8.727 -32.469 -12.234 1 87.25 82 ARG A C 1
ATOM 644 O O . ARG A 1 82 ? 8.109 -33.25 -12.953 1 87.25 82 ARG A O 1
ATOM 651 N N . TYR A 1 83 ? 9.984 -32.625 -11.844 1 84.38 83 TYR A N 1
ATOM 652 C CA . TYR A 1 83 ? 10.703 -33.844 -12.195 1 84.38 83 TYR A CA 1
ATOM 653 C C . TYR A 1 83 ? 10 -35.062 -11.617 1 84.38 83 TYR A C 1
ATOM 655 O O . TYR A 1 83 ? 9.852 -36.094 -12.305 1 84.38 83 TYR A O 1
ATOM 663 N N . SER A 1 84 ? 9.672 -34.969 -10.375 1 87 84 SER A N 1
ATOM 664 C CA . SER A 1 84 ? 8.961 -36.094 -9.734 1 87 84 SER A CA 1
ATOM 665 C C . SER A 1 84 ? 7.66 -36.406 -10.461 1 87 84 SER A C 1
ATOM 667 O O . SER A 1 84 ? 7.312 -37.562 -10.648 1 87 84 SER A O 1
ATOM 669 N N . PHE A 1 85 ? 6.953 -35.406 -10.898 1 87.88 85 PHE A N 1
ATOM 670 C CA . PHE A 1 85 ? 5.688 -35.562 -11.602 1 87.88 85 PHE A CA 1
ATOM 671 C C . PHE A 1 85 ? 5.91 -36.219 -12.969 1 87.88 85 PHE A C 1
ATOM 673 O O . PHE A 1 85 ? 5.277 -37.219 -13.297 1 87.88 85 PHE A O 1
ATOM 680 N N . VAL A 1 86 ? 6.805 -35.688 -13.781 1 83.88 86 VAL A N 1
ATOM 681 C CA . VAL A 1 86 ? 7.062 -36.156 -15.133 1 83.88 86 VAL A CA 1
ATOM 682 C C . VAL A 1 86 ? 7.59 -37.594 -15.078 1 83.88 86 VAL A C 1
ATOM 684 O O . VAL A 1 86 ? 7.195 -38.438 -15.883 1 83.88 86 VAL A O 1
ATOM 687 N N . ASN A 1 87 ? 8.414 -37.875 -14.078 1 83.69 87 ASN A N 1
ATOM 688 C CA . ASN A 1 87 ? 8.977 -39.219 -13.93 1 83.69 87 ASN A CA 1
ATOM 689 C C . ASN A 1 87 ? 7.906 -40.219 -13.508 1 83.69 87 ASN A C 1
ATOM 691 O O . ASN A 1 87 ? 7.898 -41.344 -13.977 1 83.69 87 ASN A O 1
ATOM 695 N N . ALA A 1 88 ? 7.062 -39.75 -12.656 1 83.88 88 ALA A N 1
ATOM 696 C CA . ALA A 1 88 ? 5.992 -40.656 -12.195 1 83.88 88 ALA A CA 1
ATOM 697 C C . ALA A 1 88 ? 5.043 -41 -13.344 1 83.88 88 ALA A C 1
ATOM 699 O O . ALA A 1 88 ? 4.609 -42.156 -13.461 1 83.88 88 ALA A O 1
ATOM 700 N N . VAL A 1 89 ? 4.734 -40.094 -14.18 1 83.56 89 VAL A N 1
ATOM 701 C CA . VAL A 1 89 ? 3.791 -40.281 -15.273 1 83.56 89 VAL A CA 1
ATOM 702 C C . VAL A 1 89 ? 4.465 -41.094 -16.391 1 83.56 89 VAL A C 1
ATOM 704 O O . VAL A 1 89 ? 3.854 -41.969 -16.984 1 83.56 89 VAL A O 1
ATOM 707 N N . SER A 1 90 ? 5.691 -40.781 -16.719 1 81.38 90 SER A N 1
ATOM 708 C CA . SER A 1 90 ? 6.398 -41.406 -17.812 1 81.38 90 SER A CA 1
ATOM 709 C C . SER A 1 90 ? 6.727 -42.844 -17.5 1 81.38 90 SER A C 1
ATOM 711 O O . SER A 1 90 ? 6.785 -43.688 -18.406 1 81.38 90 SER A O 1
ATOM 713 N N . ASN A 1 91 ? 6.914 -43.125 -16.219 1 77.19 91 ASN A N 1
ATOM 714 C CA . ASN A 1 91 ? 7.32 -44.469 -15.836 1 77.19 91 ASN A CA 1
ATOM 715 C C . ASN A 1 91 ? 6.117 -45.344 -15.523 1 77.19 91 ASN A C 1
ATOM 717 O O . ASN A 1 91 ? 6.277 -46.531 -15.172 1 77.19 91 ASN A O 1
ATOM 721 N N . ASN A 1 92 ? 4.973 -44.688 -15.609 1 73.25 92 ASN A N 1
ATOM 722 C CA . ASN A 1 92 ? 3.805 -45.5 -15.32 1 73.25 92 ASN A CA 1
ATOM 723 C C . ASN A 1 92 ? 3.412 -46.375 -16.516 1 73.25 92 ASN A C 1
ATOM 725 O O . ASN A 1 92 ? 3.225 -45.844 -17.625 1 73.25 92 ASN A O 1
ATOM 729 N N . THR A 1 93 ? 3.451 -47.688 -16.375 1 64.38 93 THR A N 1
ATOM 730 C CA . THR A 1 93 ? 3.17 -48.656 -17.422 1 64.38 93 THR A CA 1
ATOM 731 C C . THR A 1 93 ? 1.695 -49.062 -17.406 1 64.38 93 THR A C 1
ATOM 733 O O . THR A 1 93 ? 1.184 -49.594 -18.391 1 64.38 93 THR A O 1
ATOM 736 N N . ASP A 1 94 ? 1.103 -48.781 -16.297 1 66.44 94 ASP A N 1
ATOM 737 C CA . ASP A 1 94 ? -0.29 -49.219 -16.203 1 66.44 94 ASP A CA 1
ATOM 738 C C . ASP A 1 94 ? -1.233 -48.156 -16.734 1 66.44 94 ASP A C 1
ATOM 740 O O . ASP A 1 94 ? -1.476 -47.156 -16.047 1 66.44 94 ASP A O 1
ATOM 744 N N . VAL A 1 95 ? -1.736 -48.312 -17.969 1 63.78 95 VAL A N 1
ATOM 745 C CA . VAL A 1 95 ? -2.576 -47.344 -18.688 1 63.78 95 VAL A CA 1
ATOM 746 C C . VAL A 1 95 ? -3.893 -47.156 -17.938 1 63.78 95 VAL A C 1
ATOM 748 O O . VAL A 1 95 ? -4.465 -46.062 -17.938 1 63.78 95 VAL A O 1
ATOM 751 N N . SER A 1 96 ? -4.406 -48.188 -17.188 1 66.44 96 SER A N 1
ATOM 752 C CA . SER A 1 96 ? -5.738 -48.125 -16.594 1 66.44 96 SER A CA 1
ATOM 753 C C . SER A 1 96 ? -5.77 -47.156 -15.414 1 66.44 96 SER A C 1
ATOM 755 O O . SER A 1 96 ? -6.789 -46.531 -15.156 1 66.44 96 SER A O 1
ATOM 757 N N . ASN A 1 97 ? -4.652 -47 -14.836 1 77.5 97 ASN A N 1
ATOM 758 C CA . ASN A 1 97 ? -4.613 -46.156 -13.648 1 77.5 97 ASN A CA 1
ATOM 759 C C . ASN A 1 97 ? -3.873 -44.844 -13.906 1 77.5 97 ASN A C 1
ATOM 761 O O . ASN A 1 97 ? -3.609 -44.094 -12.977 1 77.5 97 ASN A O 1
ATOM 765 N N . LEU A 1 98 ? -3.635 -44.625 -15.18 1 78.94 98 LEU A N 1
ATOM 766 C CA . LEU A 1 98 ? -2.809 -43.5 -15.531 1 78.94 98 LEU A CA 1
ATOM 767 C C . LEU A 1 98 ? -3.543 -42.188 -15.242 1 78.94 98 LEU A C 1
ATOM 769 O O . LEU A 1 98 ? -2.951 -41.25 -14.719 1 78.94 98 LEU A O 1
ATOM 773 N N . ARG A 1 99 ? -4.812 -42.188 -15.445 1 77.75 99 ARG A N 1
ATOM 774 C CA . ARG A 1 99 ? -5.602 -41 -15.242 1 77.75 99 ARG A CA 1
ATOM 775 C C . ARG A 1 99 ? -5.641 -40.594 -13.773 1 77.75 99 ARG A C 1
ATOM 777 O O . ARG A 1 99 ? -5.469 -39.438 -13.43 1 77.75 99 ARG A O 1
ATOM 784 N N . THR A 1 100 ? -5.855 -41.531 -12.953 1 78.31 100 THR A N 1
ATOM 785 C CA . THR A 1 100 ? -5.914 -41.25 -11.516 1 78.31 100 THR A CA 1
ATOM 786 C C . THR A 1 100 ? -4.543 -40.875 -10.984 1 78.31 100 THR A C 1
ATOM 788 O O . THR A 1 100 ? -4.43 -39.969 -10.156 1 78.31 100 THR A O 1
ATOM 791 N N . LEU A 1 101 ? -3.57 -41.562 -11.484 1 81.62 101 LEU A N 1
ATOM 792 C CA . LEU A 1 101 ? -2.211 -41.25 -11.062 1 81.62 101 LEU A CA 1
ATOM 793 C C . LEU A 1 101 ? -1.842 -39.812 -11.438 1 81.62 101 LEU A C 1
ATOM 795 O O . LEU A 1 101 ? -1.274 -39.062 -10.633 1 81.62 101 LEU A O 1
ATOM 799 N N . VAL A 1 102 ? -2.137 -39.438 -12.672 1 83.44 102 VAL A N 1
ATOM 800 C CA . VAL A 1 102 ? -1.828 -38.094 -13.164 1 83.44 102 VAL A CA 1
ATOM 801 C C . VAL A 1 102 ? -2.559 -37.062 -12.32 1 83.44 102 VAL A C 1
ATOM 803 O O . VAL A 1 102 ? -1.967 -36.031 -11.914 1 83.44 102 VAL A O 1
ATOM 806 N N . SER A 1 103 ? -3.779 -37.312 -11.938 1 80.38 103 SER A N 1
ATOM 807 C CA . SER A 1 103 ? -4.582 -36.375 -11.188 1 80.38 103 SER A CA 1
ATOM 808 C C . SER A 1 103 ? -4.043 -36.188 -9.773 1 80.38 103 SER A C 1
ATOM 810 O O . SER A 1 103 ? -3.99 -35.062 -9.266 1 80.38 103 SER A O 1
ATOM 812 N N . VAL A 1 104 ? -3.611 -37.156 -9.156 1 81.19 104 VAL A N 1
ATOM 813 C CA . VAL A 1 104 ? -3.131 -37.094 -7.777 1 81.19 104 VAL A CA 1
ATOM 814 C C . VAL A 1 104 ? -1.761 -36.438 -7.738 1 81.19 104 VAL A C 1
ATOM 816 O O . VAL A 1 104 ? -1.522 -35.562 -6.914 1 81.19 104 VAL A O 1
ATOM 819 N N . LYS A 1 105 ? -0.902 -36.875 -8.648 1 85.06 105 LYS A N 1
ATOM 820 C CA . LYS A 1 105 ? 0.446 -36.312 -8.641 1 85.06 105 LYS A CA 1
ATOM 821 C C . LYS A 1 105 ? 0.444 -34.875 -9.148 1 85.06 105 LYS A C 1
ATOM 823 O O . LYS A 1 105 ? 1.294 -34.062 -8.75 1 85.06 105 LYS A O 1
ATOM 828 N N . LEU A 1 106 ? -0.503 -34.562 -9.953 1 87.38 106 LEU A N 1
ATOM 829 C CA . LEU A 1 106 ? -0.628 -33.219 -10.484 1 87.38 106 LEU A CA 1
ATOM 830 C C . LEU A 1 106 ? -0.973 -32.219 -9.383 1 87.38 106 LEU A C 1
ATOM 832 O O . LEU A 1 106 ? -0.568 -31.062 -9.438 1 87.38 106 LEU A O 1
ATOM 836 N N . ARG A 1 107 ? -1.611 -32.656 -8.305 1 85.69 107 ARG A N 1
ATOM 837 C CA . ARG A 1 107 ? -2.016 -31.781 -7.203 1 85.69 107 ARG A CA 1
ATOM 838 C C . ARG A 1 107 ? -0.799 -31.219 -6.469 1 85.69 107 ARG A C 1
ATOM 840 O O . ARG A 1 107 ? -0.753 -30.031 -6.141 1 85.69 107 ARG A O 1
ATOM 847 N N . ALA A 1 108 ? 0.11 -32 -6.238 1 86.31 108 ALA A N 1
ATOM 848 C CA . ALA A 1 108 ? 1.328 -31.578 -5.562 1 86.31 108 ALA A CA 1
ATOM 849 C C . ALA A 1 108 ? 2.098 -30.562 -6.406 1 86.31 108 ALA A C 1
ATOM 851 O O . ALA A 1 108 ? 2.619 -29.578 -5.883 1 86.31 108 ALA A O 1
ATOM 852 N N . TYR A 1 109 ? 2.059 -30.859 -7.668 1 88.56 109 TYR A N 1
ATOM 853 C CA . TYR A 1 109 ? 2.762 -29.953 -8.57 1 88.56 109 TYR A CA 1
ATOM 854 C C . TYR A 1 109 ? 2.023 -28.625 -8.695 1 88.56 109 TYR A C 1
ATOM 856 O O . TYR A 1 109 ? 2.648 -27.562 -8.758 1 88.56 109 TYR A O 1
ATOM 864 N N . GLU A 1 110 ? 0.748 -28.734 -8.742 1 88.75 110 GLU A N 1
ATOM 865 C CA . GLU A 1 110 ? -0.068 -27.516 -8.789 1 88.75 110 GLU A CA 1
ATOM 866 C C . GLU A 1 110 ? 0.214 -26.625 -7.586 1 88.75 110 GLU A C 1
ATOM 868 O O . GLU A 1 110 ? 0.298 -25.391 -7.73 1 88.75 110 GLU A O 1
ATOM 873 N N . GLU A 1 111 ? 0.343 -27.109 -6.449 1 88.25 111 GLU A N 1
ATOM 874 C CA . GLU A 1 111 ? 0.624 -26.359 -5.238 1 88.25 111 GLU A CA 1
ATOM 875 C C . GLU A 1 111 ? 1.999 -25.688 -5.301 1 88.25 111 GLU A C 1
ATOM 877 O O . GLU A 1 111 ? 2.176 -24.562 -4.84 1 88.25 111 GLU A O 1
ATOM 882 N N . ALA A 1 112 ? 2.877 -26.422 -5.848 1 88.06 112 ALA A N 1
ATOM 883 C CA . ALA A 1 112 ? 4.223 -25.875 -5.984 1 88.06 112 ALA A CA 1
ATOM 884 C C . ALA A 1 112 ? 4.242 -24.703 -6.957 1 88.06 112 ALA A C 1
ATOM 886 O O . ALA A 1 112 ? 4.914 -23.703 -6.715 1 88.06 112 ALA A O 1
ATOM 887 N N . VAL A 1 113 ? 3.473 -24.844 -8.023 1 89 113 VAL A N 1
ATOM 888 C CA . VAL A 1 113 ? 3.4 -23.781 -9.008 1 89 113 VAL A CA 1
ATOM 889 C C . VAL A 1 113 ? 2.703 -22.562 -8.406 1 89 113 VAL A C 1
ATOM 891 O O . VAL A 1 113 ? 3.115 -21.422 -8.633 1 89 113 VAL A O 1
ATOM 894 N N . GLN A 1 114 ? 1.715 -22.797 -7.645 1 87.94 114 GLN A N 1
ATOM 895 C CA . GLN A 1 114 ? 0.997 -21.719 -6.98 1 87.94 114 GLN A CA 1
ATOM 896 C C . GLN A 1 114 ? 1.904 -20.969 -6.008 1 87.94 114 GLN A C 1
ATOM 898 O O . GLN A 1 114 ? 1.916 -19.734 -5.984 1 87.94 114 GLN A O 1
ATOM 903 N N . LYS A 1 115 ? 2.656 -21.656 -5.227 1 87.25 115 LYS A N 1
ATOM 904 C CA . LYS A 1 115 ? 3.562 -21.047 -4.258 1 87.25 115 LYS A CA 1
ATOM 905 C C . LYS A 1 115 ? 4.648 -20.234 -4.957 1 87.25 115 LYS A C 1
ATOM 907 O O . LYS A 1 115 ? 5.027 -19.156 -4.488 1 87.25 115 LYS A O 1
ATOM 912 N N . ALA A 1 116 ? 5.117 -20.766 -6.035 1 87.19 116 ALA A N 1
ATOM 913 C CA . ALA A 1 116 ? 6.137 -20.062 -6.809 1 87.19 116 ALA A CA 1
ATOM 914 C C . ALA A 1 116 ? 5.578 -18.766 -7.387 1 87.19 116 ALA A C 1
ATOM 916 O O . ALA A 1 116 ? 6.234 -17.719 -7.344 1 87.19 116 ALA A O 1
ATOM 917 N N . ALA A 1 117 ? 4.363 -18.875 -7.848 1 84.94 117 ALA A N 1
ATOM 918 C CA . ALA A 1 117 ? 3.725 -17.703 -8.422 1 84.94 117 ALA A CA 1
ATOM 919 C C . ALA A 1 117 ? 3.453 -16.641 -7.352 1 84.94 117 ALA A C 1
ATOM 921 O O . ALA A 1 117 ? 3.658 -15.453 -7.582 1 84.94 117 ALA A O 1
ATOM 922 N N . GLN A 1 118 ? 3.045 -17.125 -6.277 1 82.5 118 GLN A N 1
ATOM 923 C CA . GLN A 1 118 ? 2.779 -16.219 -5.172 1 82.5 118 GLN A CA 1
ATOM 924 C C . GLN A 1 118 ? 4.07 -15.594 -4.652 1 82.5 118 GLN A C 1
ATOM 926 O O . GLN A 1 118 ? 4.062 -14.469 -4.145 1 82.5 118 GLN A O 1
ATOM 931 N N . GLY A 1 119 ? 5.129 -16.266 -4.727 1 79.94 119 GLY A N 1
ATOM 932 C CA . GLY A 1 119 ? 6.422 -15.766 -4.281 1 79.94 119 GLY A CA 1
ATOM 933 C C . GLY A 1 119 ? 7.121 -14.906 -5.32 1 79.94 119 GLY A C 1
ATOM 934 O O . GLY A 1 119 ? 8.203 -14.383 -5.066 1 79.94 119 GLY A O 1
ATOM 935 N N . GLY A 1 120 ? 6.488 -14.82 -6.508 1 78.38 120 GLY A N 1
ATOM 936 C CA . GLY A 1 120 ? 7.027 -13.938 -7.527 1 78.38 120 GLY A CA 1
ATOM 937 C C . GLY A 1 120 ? 7.902 -14.656 -8.539 1 78.38 120 GLY A C 1
ATOM 938 O O . GLY A 1 120 ? 8.641 -14.016 -9.289 1 78.38 120 GLY A O 1
ATOM 939 N N . LEU A 1 121 ? 7.953 -15.914 -8.516 1 82.81 121 LEU A N 1
ATOM 940 C CA . LEU A 1 121 ? 8.734 -16.688 -9.469 1 82.81 121 LEU A CA 1
ATOM 941 C C . LEU A 1 121 ? 7.875 -17.125 -10.648 1 82.81 121 LEU A C 1
ATOM 943 O O . LEU A 1 121 ? 6.875 -17.828 -10.469 1 82.81 121 LEU A O 1
ATOM 947 N N . LEU A 1 122 ? 8.234 -16.641 -11.75 1 78.5 122 LEU A N 1
ATOM 948 C CA . LEU A 1 122 ? 7.5 -17.016 -12.953 1 78.5 122 LEU A CA 1
ATOM 949 C C . LEU A 1 122 ? 7.914 -18.406 -13.43 1 78.5 122 LEU A C 1
ATOM 951 O O . LEU A 1 122 ? 9.102 -18.719 -13.484 1 78.5 122 LEU A O 1
ATOM 955 N N . VAL A 1 123 ? 6.969 -19.25 -13.648 1 77.19 123 VAL A N 1
ATOM 956 C CA . VAL A 1 123 ? 7.188 -20.641 -14.031 1 77.19 123 VAL A CA 1
ATOM 957 C C . VAL A 1 123 ? 7.895 -20.703 -15.383 1 77.19 123 VAL A C 1
ATOM 959 O O . VAL A 1 123 ? 8.672 -21.625 -15.648 1 77.19 123 VAL A O 1
ATOM 962 N N . SER A 1 124 ? 7.629 -19.734 -16.266 1 72 124 SER A N 1
ATOM 963 C CA . SER A 1 124 ? 8.219 -19.703 -17.594 1 72 124 SER A CA 1
ATOM 964 C C . SER A 1 124 ? 9.742 -19.656 -17.531 1 72 124 SER A C 1
ATOM 966 O O . SER A 1 124 ? 10.43 -20.281 -18.328 1 72 124 SER A O 1
ATOM 968 N N . PHE A 1 125 ? 10.211 -18.969 -16.547 1 66 125 PHE A N 1
ATOM 969 C CA . PHE A 1 125 ? 11.648 -18.812 -16.406 1 66 125 PHE A CA 1
ATOM 970 C C . PHE A 1 125 ? 12.312 -20.125 -16.016 1 66 125 PHE A C 1
ATOM 972 O O . PHE A 1 125 ? 13.438 -20.406 -16.422 1 66 125 PHE A O 1
ATOM 979 N N . VAL A 1 126 ? 11.555 -20.969 -15.32 1 64.56 126 VAL A N 1
ATOM 980 C CA . VAL A 1 126 ? 12.117 -22.203 -14.789 1 64.56 126 VAL A CA 1
ATOM 981 C C . VAL A 1 126 ? 11.977 -23.312 -15.82 1 64.56 126 VAL A C 1
ATOM 983 O O . VAL A 1 126 ? 12.898 -24.109 -16.016 1 64.56 126 VAL A O 1
ATOM 986 N N . THR A 1 127 ? 10.875 -23.344 -16.438 1 63.03 127 THR A N 1
ATOM 987 C CA . THR A 1 127 ? 10.594 -24.453 -17.359 1 63.03 127 THR A CA 1
ATOM 988 C C . THR A 1 127 ? 11.469 -24.359 -18.594 1 63.03 127 THR A C 1
ATOM 990 O O . THR A 1 127 ? 11.859 -25.391 -19.172 1 63.03 127 THR A O 1
ATOM 993 N N . ASP A 1 128 ? 11.711 -23.156 -18.984 1 61.41 128 ASP A N 1
ATOM 994 C CA . ASP A 1 128 ? 12.586 -23 -20.156 1 61.41 128 ASP A CA 1
ATOM 995 C C . ASP A 1 128 ? 13.984 -23.562 -19.859 1 61.41 128 ASP A C 1
ATOM 997 O O . ASP A 1 128 ? 14.641 -24.094 -20.75 1 61.41 128 ASP A O 1
ATOM 1001 N N . THR A 1 129 ? 14.32 -23.484 -18.578 1 57.66 129 THR A N 1
ATOM 1002 C CA . THR A 1 129 ? 15.641 -23.984 -18.188 1 57.66 129 THR A CA 1
ATOM 1003 C C . THR A 1 129 ? 15.625 -25.5 -18.047 1 57.66 129 THR A C 1
ATOM 1005 O O . THR A 1 129 ? 16.625 -26.156 -18.281 1 57.66 129 THR A O 1
ATOM 1008 N N . ILE A 1 130 ? 14.523 -26.062 -17.578 1 57.81 130 ILE A N 1
ATOM 1009 C CA . ILE A 1 130 ? 14.383 -27.5 -17.375 1 57.81 130 ILE A CA 1
ATOM 1010 C C . ILE A 1 130 ? 14.438 -28.234 -18.703 1 57.81 130 ILE A C 1
ATOM 1012 O O . ILE A 1 130 ? 15.055 -29.297 -18.828 1 57.81 130 ILE A O 1
ATOM 1016 N N . ASP A 1 131 ? 13.695 -27.703 -19.672 1 56.22 131 ASP A N 1
ATOM 1017 C CA . ASP A 1 131 ? 13.688 -28.359 -20.969 1 56.22 131 ASP A CA 1
ATOM 1018 C C . ASP A 1 131 ? 15.094 -28.406 -21.562 1 56.22 131 ASP A C 1
ATOM 1020 O O . ASP A 1 131 ? 15.414 -29.328 -22.328 1 56.22 131 ASP A O 1
ATOM 1024 N N . GLN A 1 132 ? 15.828 -27.438 -21.156 1 51.09 132 GLN A N 1
ATOM 1025 C CA . GLN A 1 132 ? 17.188 -27.484 -21.688 1 51.09 132 GLN A CA 1
ATOM 1026 C C . GLN A 1 132 ? 18.031 -28.5 -20.953 1 51.09 132 GLN A C 1
ATOM 1028 O O . GLN A 1 132 ? 19.203 -28.719 -21.297 1 51.09 132 GLN A O 1
ATOM 1033 N N . GLU A 1 133 ? 17.656 -28.953 -19.781 1 45.06 133 GLU A N 1
ATOM 1034 C CA . GLU A 1 133 ? 18.531 -29.766 -18.953 1 45.06 133 GLU A CA 1
ATOM 1035 C C . GLU A 1 133 ? 18.75 -31.141 -19.562 1 45.06 133 GLU A C 1
ATOM 1037 O O . GLU A 1 133 ? 18.188 -32.125 -19.094 1 45.06 133 GLU A O 1
ATOM 1042 N N . ASN A 1 134 ? 18.484 -31.703 -20.469 1 45.34 134 ASN A N 1
ATOM 1043 C CA . ASN A 1 134 ? 19.547 -32.719 -20.484 1 45.34 134 ASN A CA 1
ATOM 1044 C C . ASN A 1 134 ? 20.812 -32.188 -19.812 1 45.34 134 ASN A C 1
ATOM 1046 O O . ASN A 1 134 ? 21.859 -32.812 -19.859 1 45.34 134 ASN A O 1
ATOM 1050 N N . ARG A 1 135 ? 21.031 -30.766 -19.469 1 45.56 135 ARG A N 1
ATOM 1051 C CA . ARG A 1 135 ? 22.297 -30.234 -19 1 45.56 135 ARG A CA 1
ATOM 1052 C C . ARG A 1 135 ? 22.359 -30.203 -17.484 1 45.56 135 ARG A C 1
ATOM 1054 O O . ARG A 1 135 ? 21.344 -30.031 -16.812 1 45.56 135 ARG A O 1
ATOM 1061 N N . ASP A 1 136 ? 23.266 -30.531 -16.672 1 45.44 136 ASP A N 1
ATOM 1062 C CA . ASP A 1 136 ? 23.75 -30.594 -15.305 1 45.44 136 ASP A CA 1
ATOM 1063 C C . ASP A 1 136 ? 23.281 -29.391 -14.492 1 45.44 136 ASP A C 1
ATOM 1065 O O . ASP A 1 136 ? 23.25 -28.266 -15.008 1 45.44 136 ASP A O 1
ATOM 1069 N N . THR A 1 137 ? 22.312 -29.484 -13.352 1 50.81 137 THR A N 1
ATOM 1070 C CA . THR A 1 137 ? 21.938 -28.578 -12.273 1 50.81 137 THR A CA 1
ATOM 1071 C C . THR A 1 137 ? 22.984 -27.484 -12.102 1 50.81 137 THR A C 1
ATOM 1073 O O . THR A 1 137 ? 22.734 -26.484 -11.43 1 50.81 137 THR A O 1
ATOM 1076 N N . THR A 1 138 ? 24.141 -27.812 -12.297 1 49.81 138 THR A N 1
ATOM 1077 C CA . THR A 1 138 ? 25.281 -26.969 -11.977 1 49.81 138 THR A CA 1
ATOM 1078 C C . THR A 1 138 ? 25.203 -25.641 -12.742 1 49.81 138 THR A C 1
ATOM 1080 O O . THR A 1 138 ? 25.641 -24.609 -12.25 1 49.81 138 THR A O 1
ATOM 1083 N N . ASP A 1 139 ? 24.516 -25.609 -13.922 1 54.59 139 ASP A N 1
ATOM 1084 C CA . ASP A 1 139 ? 24.672 -24.422 -14.758 1 54.59 139 ASP A CA 1
ATOM 1085 C C . ASP A 1 139 ? 23.453 -23.5 -14.664 1 54.59 139 ASP A C 1
ATOM 1087 O O . ASP A 1 139 ? 23.156 -22.766 -15.602 1 54.59 139 ASP A O 1
ATOM 1091 N N . LEU A 1 140 ? 22.672 -23.719 -13.672 1 61.19 140 LEU A N 1
ATOM 1092 C CA . LEU A 1 140 ? 21.5 -22.859 -13.625 1 61.19 140 LEU A CA 1
ATOM 1093 C C . LEU A 1 140 ? 21.906 -21.391 -13.539 1 61.19 140 LEU A C 1
ATOM 1095 O O . LEU A 1 140 ? 22.844 -21.047 -12.82 1 61.19 140 LEU A O 1
ATOM 1099 N N . GLN A 1 141 ? 21.516 -20.641 -14.547 1 65.75 141 GLN A N 1
ATOM 1100 C CA . GLN A 1 141 ? 21.75 -19.203 -14.523 1 65.75 141 GLN A CA 1
ATOM 1101 C C . GLN A 1 141 ? 21.281 -18.578 -13.211 1 65.75 141 GLN A C 1
ATOM 1103 O O . GLN A 1 141 ? 20.266 -19 -12.648 1 65.75 141 GLN A O 1
ATOM 1108 N N . PRO A 1 142 ? 22.203 -17.922 -12.641 1 70.12 142 PRO A N 1
ATOM 1109 C CA . PRO A 1 142 ? 21.828 -17.25 -11.383 1 70.12 142 PRO A CA 1
ATOM 1110 C C . PRO A 1 142 ? 20.516 -16.469 -11.492 1 70.12 142 PRO A C 1
ATOM 1112 O O . PRO A 1 142 ? 20.219 -15.914 -12.547 1 70.12 142 PRO A O 1
ATOM 1115 N N . ILE A 1 143 ? 19.641 -16.672 -10.594 1 73.31 143 ILE A N 1
ATOM 1116 C CA . ILE A 1 143 ? 18.375 -15.945 -10.523 1 73.31 143 ILE A CA 1
ATOM 1117 C C . ILE A 1 143 ? 18.656 -14.453 -10.375 1 73.31 143 ILE A C 1
ATOM 1119 O O . ILE A 1 143 ? 19.406 -14.047 -9.484 1 73.31 143 ILE A O 1
ATOM 1123 N N . VAL A 1 144 ? 18.406 -13.688 -11.43 1 66.25 144 VAL A N 1
ATOM 1124 C CA . VAL A 1 144 ? 18.516 -12.234 -11.336 1 66.25 144 VAL A CA 1
ATOM 1125 C C . VAL A 1 144 ? 17.141 -11.625 -11.078 1 66.25 144 VAL A C 1
ATOM 1127 O O . VAL A 1 144 ? 16.188 -11.914 -11.789 1 66.25 144 VAL A O 1
ATOM 1130 N N . THR A 1 145 ? 17.031 -11.164 -9.797 1 71.19 145 THR A N 1
ATOM 1131 C CA . THR A 1 145 ? 15.773 -10.484 -9.508 1 71.19 145 THR A CA 1
ATOM 1132 C C . THR A 1 145 ? 15.922 -8.977 -9.672 1 71.19 145 THR A C 1
ATOM 1134 O O . THR A 1 145 ? 16.938 -8.398 -9.266 1 71.19 145 THR A O 1
ATOM 1137 N N . GLU A 1 146 ? 15.078 -8.359 -10.453 1 75.12 146 GLU A N 1
ATOM 1138 C CA . GLU A 1 146 ? 15.055 -6.914 -10.648 1 75.12 146 GLU A CA 1
ATOM 1139 C C . GLU A 1 146 ? 14.375 -6.215 -9.477 1 75.12 146 GLU A C 1
ATOM 1141 O O . GLU A 1 146 ? 14.422 -4.988 -9.367 1 75.12 146 GLU A O 1
ATOM 1146 N N . ARG A 1 147 ? 13.938 -6.906 -8.453 1 81.31 147 ARG A N 1
ATOM 1147 C CA . ARG A 1 147 ? 13.148 -6.324 -7.371 1 81.31 147 ARG A CA 1
ATOM 1148 C C . ARG A 1 147 ? 14.039 -5.512 -6.43 1 81.31 147 ARG A C 1
ATOM 1150 O O . ARG A 1 147 ? 13.594 -4.516 -5.855 1 81.31 147 ARG A O 1
ATOM 1157 N N . TRP A 1 148 ? 15.289 -5.969 -6.262 1 88.38 148 TRP A N 1
ATOM 1158 C CA . TRP A 1 148 ? 16.156 -5.234 -5.352 1 88.38 148 TRP A CA 1
ATOM 1159 C C . TRP A 1 148 ? 17.406 -4.734 -6.078 1 88.38 148 TRP A C 1
ATOM 1161 O O . TRP A 1 148 ? 18.516 -4.773 -5.527 1 88.38 148 TRP A O 1
ATOM 1171 N N . SER A 1 149 ? 17.141 -4.277 -7.32 1 89.62 149 SER A N 1
ATOM 1172 C CA . SER A 1 149 ? 18.188 -3.516 -7.984 1 89.62 149 SER A CA 1
ATOM 1173 C C . SER A 1 149 ? 18.438 -2.188 -7.281 1 89.62 149 SER A C 1
ATOM 1175 O O . SER A 1 149 ? 17.656 -1.78 -6.414 1 89.62 149 SER A O 1
ATOM 1177 N N . VAL A 1 150 ? 19.547 -1.541 -7.645 1 92.12 150 VAL A N 1
ATOM 1178 C CA . VAL A 1 150 ? 19.891 -0.292 -6.977 1 92.12 150 VAL A CA 1
ATOM 1179 C C . VAL A 1 150 ? 18.781 0.733 -7.176 1 92.12 150 VAL A C 1
ATOM 1181 O O . VAL A 1 150 ? 18.344 1.375 -6.219 1 92.12 150 VAL A O 1
ATOM 1184 N N . PHE A 1 151 ? 18.297 0.839 -8.352 1 91.38 151 PHE A N 1
ATOM 1185 C CA . PHE A 1 151 ? 17.234 1.791 -8.664 1 91.38 151 PHE A CA 1
ATOM 1186 C C . PHE A 1 151 ? 15.953 1.434 -7.918 1 91.38 151 PHE A C 1
ATOM 1188 O O . PHE A 1 151 ? 15.289 2.307 -7.355 1 91.38 151 PHE A O 1
ATOM 1195 N N . GLN A 1 152 ? 15.641 0.177 -7.895 1 91.56 152 GLN A N 1
ATOM 1196 C CA . GLN A 1 152 ? 14.422 -0.271 -7.234 1 91.56 152 GLN A CA 1
ATOM 1197 C C . GLN A 1 152 ? 14.523 -0.112 -5.719 1 91.56 152 GLN A C 1
ATOM 1199 O O . GLN A 1 152 ? 13.523 0.179 -5.055 1 91.56 152 GLN A O 1
ATOM 1204 N N . ALA A 1 153 ? 15.742 -0.332 -5.27 1 94.56 153 ALA A N 1
ATOM 1205 C CA . ALA A 1 153 ? 15.953 -0.192 -3.832 1 94.56 153 ALA A CA 1
ATOM 1206 C C . ALA A 1 153 ? 15.773 1.256 -3.389 1 94.56 153 ALA A C 1
ATOM 1208 O O . ALA A 1 153 ? 15.133 1.523 -2.367 1 94.56 153 ALA A O 1
ATOM 1209 N N . VAL A 1 154 ? 16.297 2.158 -4.164 1 95.44 154 VAL A N 1
ATOM 1210 C CA . VAL A 1 154 ? 16.156 3.578 -3.852 1 95.44 154 VAL A CA 1
ATOM 1211 C C . VAL A 1 154 ? 14.695 4.004 -4.023 1 95.44 154 VAL A C 1
ATOM 1213 O O . VAL A 1 154 ? 14.18 4.793 -3.23 1 95.44 154 VAL A O 1
ATOM 1216 N N . PHE A 1 155 ? 14.109 3.486 -5.035 1 93.62 155 PHE A N 1
ATOM 1217 C CA . PHE A 1 155 ? 12.688 3.752 -5.25 1 93.62 155 PHE A CA 1
ATOM 1218 C C . PHE A 1 155 ? 11.859 3.27 -4.062 1 93.62 155 PHE A C 1
ATOM 1220 O O . PHE A 1 155 ? 10.984 3.988 -3.576 1 93.62 155 PHE A O 1
ATOM 1227 N N . PHE A 1 156 ? 12.219 2.107 -3.574 1 95.56 156 PHE A N 1
ATOM 1228 C CA . PHE A 1 156 ? 11.547 1.553 -2.404 1 95.56 156 PHE A CA 1
ATOM 1229 C C . PHE A 1 156 ? 11.711 2.471 -1.199 1 95.56 156 PHE A C 1
ATOM 1231 O O . PHE A 1 156 ? 10.742 2.764 -0.497 1 95.56 156 PHE A O 1
ATOM 1238 N N . ALA A 1 157 ? 12.844 2.889 -1.005 1 97.19 157 ALA A N 1
ATOM 1239 C CA . ALA A 1 157 ? 13.125 3.785 0.115 1 97.19 157 ALA A CA 1
ATOM 1240 C C . ALA A 1 157 ? 12.297 5.066 0.01 1 97.19 157 ALA A C 1
ATOM 1242 O O . ALA A 1 157 ? 11.781 5.559 1.013 1 97.19 157 ALA A O 1
ATOM 1243 N N . SER A 1 158 ? 12.188 5.598 -1.156 1 96.38 158 SER A N 1
ATOM 1244 C CA . SER A 1 158 ? 11.406 6.809 -1.368 1 96.38 158 SER A CA 1
ATOM 1245 C C . SER A 1 158 ? 9.938 6.578 -1.048 1 96.38 158 SER A C 1
ATOM 1247 O O . SER A 1 158 ? 9.273 7.449 -0.476 1 96.38 158 SER A O 1
ATOM 1249 N N . THR A 1 159 ? 9.375 5.422 -1.404 1 95.25 159 THR A N 1
ATOM 1250 C CA . THR A 1 159 ? 7.969 5.125 -1.128 1 95.25 159 THR A CA 1
ATOM 1251 C C . THR A 1 159 ? 7.734 4.973 0.372 1 95.25 159 THR A C 1
ATOM 1253 O O . THR A 1 159 ? 6.66 5.305 0.874 1 95.25 159 THR A O 1
ATOM 1256 N N . VAL A 1 160 ? 8.734 4.516 1.084 1 97.06 160 VAL A N 1
ATOM 1257 C CA . VAL A 1 160 ? 8.633 4.395 2.535 1 97.06 160 VAL A CA 1
ATOM 1258 C C . VAL A 1 160 ? 8.555 5.785 3.164 1 97.06 160 VAL A C 1
ATOM 1260 O O . VAL A 1 160 ? 7.684 6.047 3.994 1 97.06 160 VAL A O 1
ATOM 1263 N N . LEU A 1 161 ? 9.414 6.645 2.662 1 97.31 161 LEU A N 1
ATOM 1264 C CA . LEU A 1 161 ? 9.5 7.977 3.246 1 97.31 161 LEU A CA 1
ATOM 1265 C C . LEU A 1 161 ? 8.266 8.805 2.896 1 97.31 161 LEU A C 1
ATOM 1267 O O . LEU A 1 161 ? 7.863 9.68 3.666 1 97.31 161 LEU A O 1
ATOM 1271 N N . THR A 1 162 ? 7.672 8.523 1.791 1 95.5 162 THR A N 1
ATOM 1272 C CA . THR A 1 162 ? 6.484 9.258 1.362 1 95.5 162 THR A CA 1
ATOM 1273 C C . THR A 1 162 ? 5.215 8.516 1.773 1 95.5 162 THR A C 1
ATOM 1275 O O . THR A 1 162 ? 4.105 8.922 1.411 1 95.5 162 THR A O 1
ATOM 1278 N N . THR A 1 163 ? 5.285 7.391 2.455 1 95.69 163 THR A N 1
ATOM 1279 C CA . THR A 1 163 ? 4.23 6.566 3.033 1 95.69 163 THR A CA 1
ATOM 1280 C C . THR A 1 163 ? 3.303 6.035 1.944 1 95.69 163 THR A C 1
ATOM 1282 O O . THR A 1 163 ? 2.09 5.949 2.143 1 95.69 163 THR A O 1
ATOM 1285 N N . ILE A 1 164 ? 3.715 5.871 0.736 1 94.44 164 ILE A N 1
ATOM 1286 C CA . ILE A 1 164 ? 2.959 5.309 -0.375 1 94.44 164 ILE A CA 1
ATOM 1287 C C . ILE A 1 164 ? 2.865 3.793 -0.219 1 94.44 164 ILE A C 1
ATOM 1289 O O . ILE A 1 164 ? 1.769 3.232 -0.168 1 94.44 164 ILE A O 1
ATOM 1293 N N . GLY A 1 165 ? 3.973 3.025 -0.066 1 91.44 165 GLY A N 1
ATOM 1294 C CA . GLY A 1 165 ? 4.031 1.594 0.186 1 91.44 165 GLY A CA 1
ATOM 1295 C C . GLY A 1 165 ? 3.299 0.774 -0.86 1 91.44 165 GLY A C 1
ATOM 1296 O O . GLY A 1 165 ? 2.314 0.102 -0.55 1 91.44 165 GLY A O 1
ATOM 1297 N N . TYR A 1 166 ? 3.758 0.629 -2.033 1 90.06 166 TYR A N 1
ATOM 1298 C CA . TYR A 1 166 ? 3.105 -0.082 -3.129 1 90.06 166 TYR A CA 1
ATOM 1299 C C . TYR A 1 166 ? 2.926 -1.557 -2.789 1 90.06 166 TYR A C 1
ATOM 1301 O O . TYR A 1 166 ? 1.995 -2.203 -3.277 1 90.06 166 TYR A O 1
ATOM 1309 N N . GLY A 1 167 ? 3.891 -2.139 -2.027 1 88.38 167 GLY A N 1
ATOM 1310 C CA . GLY A 1 167 ? 3.75 -3.512 -1.571 1 88.38 167 GLY A CA 1
ATOM 1311 C C . GLY A 1 167 ? 4.41 -4.52 -2.494 1 88.38 167 GLY A C 1
ATOM 1312 O O . GLY A 1 167 ? 4.457 -5.711 -2.188 1 88.38 167 GLY A O 1
ATOM 1313 N N . ASN A 1 168 ? 4.867 -4.121 -3.717 1 84.5 168 ASN A N 1
ATOM 1314 C CA . ASN A 1 168 ? 5.566 -5.023 -4.625 1 84.5 168 ASN A CA 1
ATOM 1315 C C . ASN A 1 168 ? 6.902 -5.48 -4.043 1 84.5 168 ASN A C 1
ATOM 1317 O O . ASN A 1 168 ? 7.309 -6.625 -4.234 1 84.5 168 ASN A O 1
ATOM 1321 N N . VAL A 1 169 ? 7.562 -4.613 -3.434 1 87.38 169 VAL A N 1
ATOM 1322 C CA . VAL A 1 169 ? 8.805 -4.891 -2.719 1 87.38 169 VAL A CA 1
ATOM 1323 C C . VAL A 1 169 ? 8.633 -4.562 -1.237 1 87.38 169 VAL A C 1
ATOM 1325 O O . VAL A 1 169 ? 8.172 -3.473 -0.887 1 87.38 169 VAL A O 1
ATOM 1328 N N . VAL A 1 170 ? 8.828 -5.539 -0.428 1 90.62 170 VAL A N 1
ATOM 1329 C CA . VAL A 1 170 ? 8.648 -5.348 1.007 1 90.62 170 VAL A CA 1
ATOM 1330 C C . VAL A 1 170 ? 9.781 -6.031 1.769 1 90.62 170 VAL A C 1
ATOM 1332 O O . VAL A 1 170 ? 10.359 -7.004 1.285 1 90.62 170 VAL A O 1
ATOM 1335 N N . PRO A 1 171 ? 10.102 -5.48 2.906 1 93.12 171 PRO A N 1
ATOM 1336 C CA . PRO A 1 171 ? 11.086 -6.18 3.734 1 93.12 171 PRO A CA 1
ATOM 1337 C C . PRO A 1 171 ? 10.578 -7.523 4.25 1 93.12 171 PRO A C 1
ATOM 1339 O O . PRO A 1 171 ? 9.492 -7.598 4.828 1 93.12 171 PRO A O 1
ATOM 1342 N N . SER A 1 172 ? 11.352 -8.562 3.988 1 89.81 172 SER A N 1
ATOM 1343 C CA . SER A 1 172 ? 10.945 -9.906 4.387 1 89.81 172 SER A CA 1
ATOM 1344 C C . SER A 1 172 ? 11.758 -10.391 5.582 1 89.81 172 SER A C 1
ATOM 1346 O O . SER A 1 172 ? 11.32 -11.281 6.316 1 89.81 172 SER A O 1
ATOM 1348 N N . THR A 1 173 ? 12.867 -9.789 5.816 1 93.62 173 THR A N 1
ATOM 1349 C CA . THR A 1 173 ? 13.734 -10.203 6.914 1 93.62 173 THR A CA 1
ATOM 1350 C C . THR A 1 173 ? 13.422 -9.414 8.18 1 93.62 173 THR A C 1
ATOM 1352 O O . THR A 1 173 ? 12.883 -8.305 8.109 1 93.62 173 THR A O 1
ATOM 1355 N N . ASN A 1 174 ? 13.711 -10.031 9.32 1 93.81 174 ASN A N 1
ATOM 1356 C CA . ASN A 1 174 ? 13.516 -9.336 10.594 1 93.81 174 ASN A CA 1
ATOM 1357 C C . ASN A 1 174 ? 14.383 -8.078 10.68 1 93.81 174 ASN A C 1
ATOM 1359 O O . ASN A 1 174 ? 13.93 -7.043 11.172 1 93.81 174 ASN A O 1
ATOM 1363 N N . LEU A 1 175 ? 15.586 -8.234 10.211 1 95.31 175 LEU A N 1
ATOM 1364 C CA . LEU A 1 175 ? 16.5 -7.094 10.227 1 95.31 175 LEU A CA 1
ATOM 1365 C C . LEU A 1 175 ? 15.984 -5.984 9.312 1 95.31 175 LEU A C 1
ATOM 1367 O O . LEU A 1 175 ? 16.078 -4.801 9.648 1 95.31 175 LEU A O 1
ATOM 1371 N N . GLY A 1 176 ? 15.508 -6.352 8.125 1 96 176 GLY A N 1
ATOM 1372 C CA . GLY A 1 176 ? 14.938 -5.371 7.207 1 96 176 GLY A CA 1
ATOM 1373 C C . GLY A 1 176 ? 13.734 -4.648 7.781 1 96 176 GLY A C 1
ATOM 1374 O O . GLY A 1 176 ? 13.602 -3.434 7.621 1 96 176 GLY A O 1
ATOM 1375 N N . ARG A 1 177 ? 12.883 -5.359 8.5 1 95.5 177 ARG A N 1
ATOM 1376 C CA . ARG A 1 177 ? 11.695 -4.781 9.109 1 95.5 177 ARG A CA 1
ATOM 1377 C C . ARG A 1 177 ? 12.07 -3.828 10.242 1 95.5 177 ARG A C 1
ATOM 1379 O O . ARG A 1 177 ? 11.461 -2.766 10.391 1 95.5 177 ARG A O 1
ATOM 1386 N N . MET A 1 178 ? 13.016 -4.246 11.031 1 94.81 178 MET A N 1
ATOM 1387 C CA . MET A 1 178 ? 13.492 -3.367 12.094 1 94.81 178 MET A CA 1
ATOM 1388 C C . MET A 1 178 ? 14.086 -2.086 11.516 1 94.81 178 MET A C 1
ATOM 1390 O O . MET A 1 178 ? 13.797 -0.99 12 1 94.81 178 MET A O 1
ATOM 1394 N N . PHE A 1 179 ? 14.93 -2.242 10.531 1 96.75 179 PHE A N 1
ATOM 1395 C CA . PHE A 1 179 ? 15.523 -1.08 9.875 1 96.75 179 PHE A CA 1
ATOM 1396 C C . PHE A 1 179 ? 14.445 -0.188 9.281 1 96.75 179 PHE A C 1
ATOM 1398 O O . PHE A 1 179 ? 14.555 1.039 9.312 1 96.75 179 PHE A O 1
ATOM 1405 N N . CYS A 1 180 ? 13.414 -0.81 8.703 1 96.56 180 CYS A N 1
ATOM 1406 C CA . CYS A 1 180 ? 12.312 -0.056 8.109 1 96.56 180 CYS A CA 1
ATOM 1407 C C . CYS A 1 180 ? 11.648 0.844 9.148 1 96.56 180 CYS A C 1
ATOM 1409 O O . CYS A 1 180 ? 11.344 2.004 8.867 1 96.56 180 CYS A O 1
ATOM 1411 N N . ILE A 1 181 ? 11.492 0.323 10.328 1 93.81 181 ILE A N 1
ATOM 1412 C CA . ILE A 1 181 ? 10.859 1.076 11.406 1 93.81 181 ILE A CA 1
ATOM 1413 C C . ILE A 1 181 ? 11.719 2.281 11.773 1 93.81 181 ILE A C 1
ATOM 1415 O O . ILE A 1 181 ? 11.227 3.41 11.836 1 93.81 181 ILE A O 1
ATOM 1419 N N . LEU A 1 182 ? 12.961 2.076 11.938 1 95.06 182 LEU A N 1
ATOM 1420 C CA . LEU A 1 182 ? 13.883 3.145 12.312 1 95.06 182 LEU A CA 1
ATOM 1421 C C . LEU A 1 182 ? 14.023 4.164 11.188 1 95.06 182 LEU A C 1
ATOM 1423 O O . LEU A 1 182 ? 13.992 5.371 11.438 1 95.06 182 LEU A O 1
ATOM 1427 N N . PHE A 1 183 ? 14.211 3.623 9.992 1 97.31 183 PHE A N 1
ATOM 1428 C CA . PHE A 1 183 ? 14.352 4.449 8.797 1 97.31 183 PHE A CA 1
ATOM 1429 C C . PHE A 1 183 ? 13.133 5.352 8.617 1 97.31 183 PHE A C 1
ATOM 1431 O O . PHE A 1 183 ? 13.273 6.543 8.352 1 97.31 183 PHE A O 1
ATOM 1438 N N . ALA A 1 184 ? 11.953 4.77 8.789 1 96.12 184 ALA A N 1
ATOM 1439 C CA . ALA A 1 184 ? 10.711 5.512 8.609 1 96.12 184 ALA A CA 1
ATOM 1440 C C . ALA A 1 184 ? 10.492 6.508 9.742 1 96.12 184 ALA A C 1
ATOM 1442 O O . ALA A 1 184 ? 10.008 7.621 9.523 1 96.12 184 ALA A O 1
ATOM 1443 N N . PHE A 1 185 ? 10.828 6.117 10.883 1 92.81 185 PHE A N 1
ATOM 1444 C CA . PHE A 1 185 ? 10.609 6.941 12.062 1 92.81 185 PHE A CA 1
ATOM 1445 C C . PHE A 1 185 ? 11.344 8.273 11.938 1 92.81 185 PHE A C 1
ATOM 1447 O O . PHE A 1 185 ? 10.805 9.32 12.305 1 92.81 185 PHE A O 1
ATOM 1454 N N . VAL A 1 186 ? 12.477 8.25 11.406 1 94.06 186 VAL A N 1
ATOM 1455 C CA . VAL A 1 186 ? 13.281 9.453 11.234 1 94.06 186 VAL A CA 1
ATOM 1456 C C . VAL A 1 186 ? 12.953 10.117 9.898 1 94.06 186 VAL A C 1
ATOM 1458 O O . VAL A 1 186 ? 12.82 11.336 9.82 1 94.06 186 VAL A O 1
ATOM 1461 N N . GLY A 1 187 ? 12.836 9.328 8.938 1 96.88 187 GLY A N 1
ATOM 1462 C CA . GLY A 1 187 ? 12.727 9.828 7.574 1 96.88 187 GLY A CA 1
ATOM 1463 C C . GLY A 1 187 ? 11.391 10.484 7.285 1 96.88 187 GLY A C 1
ATOM 1464 O O . GLY A 1 187 ? 11.32 11.453 6.527 1 96.88 187 GLY A O 1
ATOM 1465 N N . ILE A 1 188 ? 10.266 9.984 7.84 1 94.62 188 ILE A N 1
ATOM 1466 C CA . ILE A 1 188 ? 8.945 10.508 7.527 1 94.62 188 ILE A CA 1
ATOM 1467 C C . ILE A 1 188 ? 8.82 11.945 8.031 1 94.62 188 ILE A C 1
ATOM 1469 O O . ILE A 1 188 ? 8.469 12.844 7.266 1 94.62 188 ILE A O 1
ATOM 1473 N N . PRO A 1 189 ? 9.172 12.227 9.297 1 92.31 189 PRO A N 1
ATOM 1474 C CA . PRO A 1 189 ? 9.148 13.625 9.727 1 92.31 189 PRO A CA 1
ATOM 1475 C C . PRO A 1 189 ? 10.062 14.516 8.891 1 92.31 189 PRO A C 1
ATOM 1477 O O . PRO A 1 189 ? 9.703 15.656 8.586 1 92.31 189 PRO A O 1
ATOM 1480 N N . LEU A 1 190 ? 11.164 14 8.562 1 94.69 190 LEU A N 1
ATOM 1481 C CA . LEU A 1 190 ? 12.078 14.758 7.719 1 94.69 190 LEU A CA 1
ATOM 1482 C C . LEU A 1 190 ? 11.43 15.086 6.379 1 94.69 190 LEU A C 1
ATOM 1484 O O . LEU A 1 190 ? 11.531 16.219 5.895 1 94.69 190 LEU A O 1
ATOM 1488 N N . THR A 1 191 ? 10.852 14.148 5.77 1 95.75 191 THR A N 1
ATOM 1489 C CA . THR A 1 191 ? 10.172 14.344 4.496 1 95.75 191 THR A CA 1
ATOM 1490 C C . THR A 1 191 ? 9.062 15.383 4.629 1 95.75 191 THR A C 1
ATOM 1492 O O . THR A 1 191 ? 8.914 16.25 3.764 1 95.75 191 THR A O 1
ATOM 1495 N N . LEU A 1 192 ? 8.32 15.289 5.688 1 92.94 192 LEU A N 1
ATOM 1496 C CA . LEU A 1 192 ? 7.23 16.234 5.914 1 92.94 192 LEU A CA 1
ATOM 1497 C C . LEU A 1 192 ? 7.766 17.656 6.074 1 92.94 192 LEU A C 1
ATOM 1499 O O . LEU A 1 192 ? 7.156 18.609 5.594 1 92.94 192 LEU A O 1
ATOM 1503 N N . ILE A 1 193 ? 8.875 17.75 6.766 1 92.75 193 ILE A N 1
ATOM 1504 C CA . ILE A 1 193 ? 9.516 19.047 6.949 1 92.75 193 ILE A CA 1
ATOM 1505 C C . ILE A 1 193 ? 9.93 19.625 5.594 1 92.75 193 ILE A C 1
ATOM 1507 O O . ILE A 1 193 ? 9.711 20.797 5.316 1 92.75 193 ILE A O 1
ATOM 1511 N N . VAL A 1 194 ? 10.492 18.844 4.82 1 93.31 194 VAL A N 1
ATOM 1512 C CA . VAL A 1 194 ? 10.945 19.266 3.504 1 93.31 194 VAL A CA 1
ATOM 1513 C C . VAL A 1 194 ? 9.742 19.672 2.648 1 93.31 194 VAL A C 1
ATOM 1515 O O . VAL A 1 194 ? 9.766 20.703 1.98 1 93.31 194 VAL A O 1
ATOM 1518 N N . ILE A 1 195 ? 8.688 18.875 2.689 1 90.38 195 ILE A N 1
ATOM 1519 C CA . ILE A 1 195 ? 7.488 19.156 1.909 1 90.38 195 ILE A CA 1
ATOM 1520 C C . ILE A 1 195 ? 6.879 20.484 2.377 1 90.38 195 ILE A C 1
ATOM 1522 O O . ILE A 1 195 ? 6.484 21.312 1.557 1 90.38 195 ILE A O 1
ATOM 1526 N N . ALA A 1 196 ? 6.82 20.656 3.605 1 87.88 196 ALA A N 1
ATOM 1527 C CA . ALA A 1 196 ? 6.277 21.891 4.152 1 87.88 196 ALA A CA 1
ATOM 1528 C C . ALA A 1 196 ? 7.121 23.094 3.732 1 87.88 196 ALA A C 1
ATOM 1530 O O . ALA A 1 196 ? 6.578 24.141 3.363 1 87.88 196 ALA A O 1
ATOM 1531 N N . ASP A 1 197 ? 8.367 22.906 3.869 1 90.25 197 ASP A N 1
ATOM 1532 C CA . ASP A 1 197 ? 9.297 23.969 3.506 1 90.25 197 ASP A CA 1
ATOM 1533 C C . ASP A 1 197 ? 9.156 24.344 2.033 1 90.25 197 ASP A C 1
ATOM 1535 O O . ASP A 1 197 ? 9.016 25.516 1.699 1 90.25 197 ASP A O 1
ATOM 1539 N N . TRP A 1 198 ? 9.125 23.438 1.214 1 88.62 198 TRP A N 1
ATOM 1540 C CA . TRP A 1 198 ? 9.016 23.688 -0.22 1 88.62 198 TRP A CA 1
ATOM 1541 C C . TRP A 1 198 ? 7.605 24.125 -0.588 1 88.62 198 TRP A C 1
ATOM 1543 O O . TRP A 1 198 ? 7.414 24.875 -1.557 1 88.62 198 TRP A O 1
ATOM 1553 N N . GLY A 1 199 ? 6.645 23.672 0.125 1 83.69 199 GLY A N 1
ATOM 1554 C CA . GLY A 1 199 ? 5.285 24.156 -0.064 1 83.69 199 GLY A CA 1
ATOM 1555 C C . GLY A 1 199 ? 5.145 25.656 0.188 1 83.69 199 GLY A C 1
ATOM 1556 O O . GLY A 1 199 ? 4.465 26.359 -0.564 1 83.69 199 GLY A O 1
ATOM 1557 N N . LYS A 1 200 ? 5.777 26.078 1.205 1 84.31 200 LYS A N 1
ATOM 1558 C CA . LYS A 1 200 ? 5.762 27.516 1.523 1 84.31 200 LYS A CA 1
ATOM 1559 C C . LYS A 1 200 ? 6.438 28.328 0.425 1 84.31 200 LYS A C 1
ATOM 1561 O O . LYS A 1 200 ? 5.941 29.391 0.041 1 84.31 200 LYS A O 1
ATOM 1566 N N . LEU A 1 201 ? 7.531 27.828 -0.015 1 83 201 LEU A N 1
ATOM 1567 C CA . LEU A 1 201 ? 8.25 28.5 -1.092 1 83 201 LEU A CA 1
ATOM 1568 C C . LEU A 1 201 ? 7.402 28.562 -2.357 1 83 201 LEU A C 1
ATOM 1570 O O . LEU A 1 201 ? 7.359 29.594 -3.029 1 83 201 LEU A O 1
ATOM 1574 N N . PHE A 1 202 ? 6.766 27.469 -2.629 1 81.5 202 PHE A N 1
ATOM 1575 C CA . PHE A 1 202 ? 5.926 27.391 -3.82 1 81.5 202 PHE A CA 1
ATOM 1576 C C . PHE A 1 202 ? 4.719 28.312 -3.691 1 81.5 202 PHE A C 1
ATOM 1578 O O . PHE A 1 202 ? 4.328 28.984 -4.656 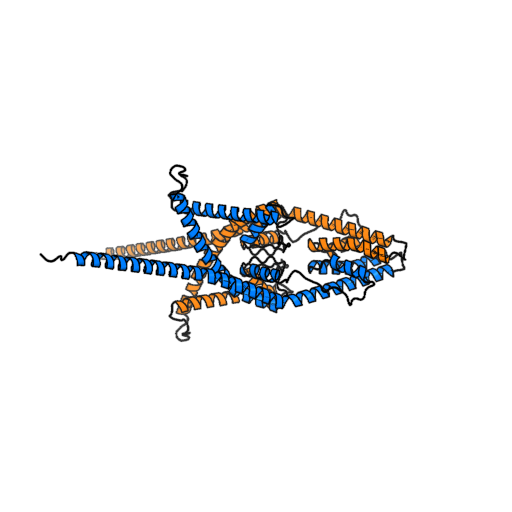1 81.5 202 PHE A O 1
ATOM 1585 N N . ALA A 1 203 ? 4.133 28.312 -2.576 1 76.44 203 ALA A N 1
ATOM 1586 C CA . ALA A 1 203 ? 2.984 29.188 -2.324 1 76.44 203 ALA A CA 1
ATOM 1587 C C . ALA A 1 203 ? 3.357 30.656 -2.504 1 76.44 203 ALA A C 1
ATOM 1589 O O . ALA A 1 203 ? 2.604 31.422 -3.104 1 76.44 203 ALA A O 1
ATOM 1590 N N . GLY A 1 204 ? 4.441 31 -1.96 1 75.56 204 GLY A N 1
ATOM 1591 C CA . GLY A 1 204 ? 4.922 32.375 -2.137 1 75.56 204 GLY A CA 1
ATOM 1592 C C . GLY A 1 204 ? 5.164 32.719 -3.588 1 75.56 204 GLY A C 1
ATOM 1593 O O . GLY A 1 204 ? 4.848 33.844 -4.02 1 75.56 204 GLY A O 1
ATOM 1594 N N . GLY A 1 205 ? 5.742 31.75 -4.301 1 77 205 GLY A N 1
ATOM 1595 C CA . GLY A 1 205 ? 5.973 31.969 -5.719 1 77 205 GLY A CA 1
ATOM 1596 C C . GLY A 1 205 ? 4.691 32.156 -6.516 1 77 205 GLY A C 1
ATOM 1597 O O . GLY A 1 205 ? 4.605 33 -7.387 1 77 205 GLY A O 1
ATOM 1598 N N . VAL A 1 206 ? 3.758 31.375 -6.203 1 75.56 206 VAL A N 1
ATOM 1599 C CA . VAL A 1 206 ? 2.48 31.438 -6.906 1 75.56 206 VAL A CA 1
ATOM 1600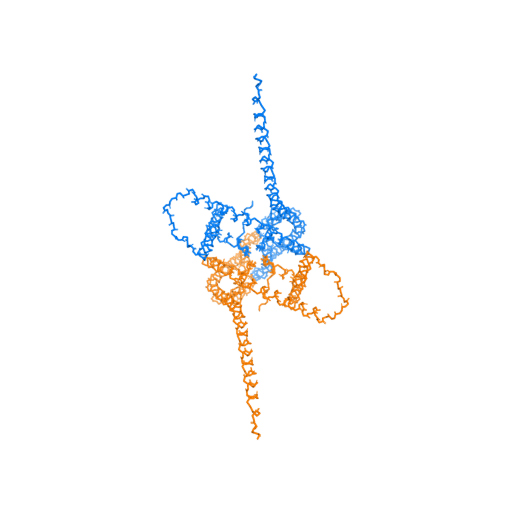 C C . VAL A 1 206 ? 1.801 32.781 -6.637 1 75.56 206 VAL A C 1
ATOM 1602 O O . VAL A 1 206 ? 1.235 33.375 -7.551 1 75.56 206 VAL A O 1
ATOM 1605 N N . VAL A 1 207 ? 1.87 33.219 -5.449 1 75.81 207 VAL A N 1
ATOM 1606 C CA . VAL A 1 207 ? 1.276 34.5 -5.082 1 75.81 207 VAL A CA 1
ATOM 1607 C C . VAL A 1 207 ? 1.978 35.625 -5.832 1 75.81 207 VAL A C 1
ATOM 1609 O O . VAL A 1 207 ? 1.324 36.531 -6.344 1 75.81 207 VAL A O 1
ATOM 1612 N N . LYS A 1 208 ? 3.27 35.531 -5.918 1 78.38 208 LYS A N 1
ATOM 1613 C CA . LYS A 1 208 ? 4.039 36.562 -6.613 1 78.38 208 LYS A CA 1
ATOM 1614 C C . LYS A 1 208 ? 3.705 36.594 -8.102 1 78.38 208 LYS A C 1
ATOM 1616 O O . LYS A 1 208 ? 3.564 37.656 -8.695 1 78.38 208 LYS A O 1
ATOM 1621 N N . ILE A 1 209 ? 3.617 35.438 -8.648 1 79.5 209 ILE A N 1
ATOM 1622 C CA . ILE A 1 209 ? 3.297 35.344 -10.07 1 79.5 209 ILE A CA 1
ATOM 1623 C C . ILE A 1 209 ? 1.879 35.844 -10.32 1 79.5 209 ILE A C 1
ATOM 1625 O O . ILE A 1 209 ? 1.63 36.562 -11.297 1 79.5 209 ILE A O 1
ATOM 1629 N N . ALA A 1 210 ? 0.979 35.469 -9.469 1 74.69 210 ALA A N 1
ATOM 1630 C CA . ALA A 1 210 ? -0.406 35.906 -9.578 1 74.69 210 ALA A CA 1
ATOM 1631 C C . ALA A 1 210 ? -0.499 37.438 -9.477 1 74.69 210 ALA A C 1
ATOM 1633 O O . ALA A 1 210 ? -1.252 38.062 -10.219 1 74.69 210 ALA A O 1
ATOM 1634 N N . LEU A 1 211 ? 0.237 38 -8.633 1 74.88 211 LEU A N 1
ATOM 1635 C CA . LEU A 1 211 ? 0.237 39.438 -8.438 1 74.88 211 LEU A CA 1
ATOM 1636 C C . LEU A 1 211 ? 0.856 40.156 -9.641 1 74.88 211 LEU A C 1
ATOM 1638 O O . LEU A 1 211 ? 0.363 41.219 -10.07 1 74.88 211 LEU A O 1
ATOM 1642 N N . THR A 1 212 ? 1.916 39.531 -10.141 1 78.94 212 THR A N 1
ATOM 1643 C CA . THR A 1 212 ? 2.561 40.125 -11.32 1 78.94 212 THR A CA 1
ATOM 1644 C C . THR A 1 212 ? 1.647 40.031 -12.539 1 78.94 212 THR A C 1
ATOM 1646 O O . THR A 1 212 ? 1.595 40.938 -13.359 1 78.94 212 THR A O 1
ATOM 1649 N N . LEU A 1 213 ? 1.068 38.906 -12.633 1 73.5 213 LEU A N 1
ATOM 1650 C CA . LEU A 1 213 ? 0.141 38.719 -13.742 1 73.5 213 LEU A CA 1
ATOM 1651 C C . LEU A 1 213 ? -1.059 39.656 -13.609 1 73.5 213 LEU A C 1
ATOM 1653 O O . LEU A 1 213 ? -1.561 40.188 -14.602 1 73.5 213 LEU A O 1
ATOM 1657 N N . LYS A 1 214 ? -1.514 39.781 -12.414 1 70.81 214 LYS A N 1
ATOM 1658 C CA . LYS A 1 214 ? -2.605 40.719 -12.164 1 70.81 214 LYS A CA 1
ATOM 1659 C C . LYS A 1 214 ? -2.203 42.125 -12.539 1 70.81 214 LYS A C 1
ATOM 1661 O O . LYS A 1 214 ? -3.023 42.906 -13.047 1 70.81 214 LYS A O 1
ATOM 1666 N N . SER A 1 215 ? -1.009 42.406 -12.266 1 67.75 215 SER A N 1
ATOM 1667 C CA . SER A 1 215 ? -0.542 43.75 -12.555 1 67.75 215 SER A CA 1
ATOM 1668 C C . SER A 1 215 ? -0.357 43.969 -14.055 1 67.75 215 SER A C 1
ATOM 1670 O O . SER A 1 215 ? -0.515 45.094 -14.547 1 67.75 215 SER A O 1
ATOM 1672 N N . LYS A 1 216 ? 0.077 42.938 -14.742 1 61.69 216 LYS A N 1
ATOM 1673 C CA . LYS A 1 216 ? 0.343 43.094 -16.172 1 61.69 216 LYS A CA 1
ATOM 1674 C C . LYS A 1 216 ? -0.921 42.875 -16.984 1 61.69 216 LYS A C 1
ATOM 1676 O O . LYS A 1 216 ? -0.956 43.156 -18.188 1 61.69 216 LYS A O 1
ATOM 1681 N N . LEU A 1 217 ? -1.549 41.844 -16.594 1 54.44 217 LEU A N 1
ATOM 1682 C CA . LEU A 1 217 ? -2.781 41.688 -17.375 1 54.44 217 LEU A CA 1
ATOM 1683 C C . LEU A 1 217 ? -3.668 42.938 -17.219 1 54.44 217 LEU A C 1
ATOM 1685 O O . LEU A 1 217 ? -4.008 43.312 -16.094 1 54.44 217 LEU A O 1
ATOM 1689 N N . PRO A 1 218 ? -3.639 43.938 -18.203 1 45.75 218 PRO A N 1
ATOM 1690 C CA . PRO A 1 218 ? -4.496 45.125 -18.188 1 45.75 218 PRO A CA 1
ATOM 1691 C C . PRO A 1 218 ? -5.828 44.906 -17.469 1 45.75 218 PRO A C 1
ATOM 1693 O O . PRO A 1 218 ? -6.191 43.75 -17.219 1 45.75 218 PRO A O 1
ATOM 1696 N N . LEU A 1 219 ? -7.035 45.938 -17.844 1 40 219 LEU A N 1
ATOM 1697 C CA . LEU A 1 219 ? -8.344 46.375 -17.375 1 40 219 LEU A CA 1
ATOM 1698 C C . LEU A 1 219 ? -9.281 45.188 -17.188 1 40 219 LEU A C 1
ATOM 1700 O O . LEU A 1 219 ? -9.938 45.094 -16.141 1 40 219 LEU A O 1
ATOM 1704 N N . HIS A 1 220 ? -10.023 44.656 -18.375 1 39.47 220 HIS A N 1
ATOM 1705 C CA . HIS A 1 220 ? -11.453 44.438 -18.562 1 39.47 220 HIS A CA 1
ATOM 1706 C C . HIS A 1 220 ? -11.852 43.031 -18.062 1 39.47 220 HIS A C 1
ATOM 1708 O O . HIS A 1 220 ? -13.023 42.656 -18.141 1 39.47 220 HIS A O 1
ATOM 1714 N N . PHE A 1 221 ? -11 42.031 -18.25 1 40.25 221 PHE A N 1
ATOM 1715 C CA . PHE A 1 221 ? -11.672 40.812 -17.812 1 40.25 221 PHE A CA 1
ATOM 1716 C C . PHE A 1 221 ? -11.734 40.75 -16.281 1 40.25 221 PHE A C 1
ATOM 1718 O O . PHE A 1 221 ? -10.766 40.375 -15.633 1 40.25 221 PHE A O 1
ATOM 1725 N N . SER A 1 222 ? -12.094 41.781 -15.594 1 41.5 222 SER A N 1
ATOM 1726 C CA . SER A 1 222 ? -12.734 41.781 -14.281 1 41.5 222 SER A CA 1
ATOM 1727 C C . SER A 1 222 ? -13.375 40.438 -13.953 1 41.5 222 SER A C 1
ATOM 1729 O O . SER A 1 222 ? -14.508 40.188 -14.352 1 41.5 222 SER A O 1
ATOM 1731 N N . PHE A 1 223 ? -12.812 39.344 -14.203 1 41.53 223 PHE A N 1
ATOM 1732 C CA . PHE A 1 223 ? -13.641 38.281 -13.617 1 41.53 223 PHE A CA 1
ATOM 1733 C C . PHE A 1 223 ? -14.211 38.75 -12.281 1 41.53 223 PHE A C 1
ATOM 1735 O O . PHE A 1 223 ? -13.469 38.875 -11.305 1 41.53 223 PHE A O 1
ATOM 1742 N N . PRO A 1 224 ? -15.188 39.5 -12.328 1 42.72 224 PRO A N 1
ATOM 1743 C CA . PRO A 1 224 ? -15.969 39.875 -11.148 1 42.72 224 PRO A CA 1
ATOM 1744 C C . PRO A 1 224 ? -15.883 38.844 -10.031 1 42.72 224 PRO A C 1
ATOM 1746 O O . PRO A 1 224 ? -16.359 39.094 -8.922 1 42.72 224 PRO A O 1
ATOM 1749 N N . CYS A 1 225 ? -15.656 37.625 -10.383 1 46.41 225 CYS A N 1
ATOM 1750 C CA . CYS A 1 225 ? -15.977 36.594 -9.383 1 46.41 225 CYS A CA 1
ATOM 1751 C C . CYS A 1 225 ? -14.891 36.531 -8.312 1 46.41 225 CYS A C 1
ATOM 1753 O O . CYS A 1 225 ? -14.68 35.469 -7.707 1 46.41 225 CYS A O 1
ATOM 1755 N N . VAL A 1 226 ? -13.844 37.25 -8.477 1 49.22 226 VAL A N 1
ATOM 1756 C CA . VAL A 1 226 ? -13.016 37.219 -7.277 1 49.22 226 VAL A CA 1
ATOM 1757 C C . VAL A 1 226 ? -13.797 37.781 -6.09 1 49.22 226 VAL A C 1
ATOM 1759 O O . VAL A 1 226 ? -14.141 38.969 -6.066 1 49.22 226 VAL A O 1
ATOM 1762 N N . PRO A 1 227 ? -14.555 37 -5.438 1 50.53 227 PRO A N 1
ATOM 1763 C CA . PRO A 1 227 ? -15.336 37.5 -4.305 1 50.53 227 PRO A CA 1
ATOM 1764 C C . PRO A 1 227 ? -14.516 38.375 -3.371 1 50.53 227 PRO A C 1
ATOM 1766 O O . PRO A 1 227 ? -13.312 38.156 -3.207 1 50.53 227 PRO A O 1
ATOM 1769 N N . THR A 1 228 ? -14.727 39.562 -3.266 1 50.94 228 THR A N 1
ATOM 1770 C CA . THR A 1 228 ? -14.203 40.531 -2.293 1 50.94 228 THR A CA 1
ATOM 1771 C C . THR A 1 228 ? -14.266 39.938 -0.883 1 50.94 228 THR A C 1
ATOM 1773 O O . THR A 1 228 ? -13.672 40.5 0.048 1 50.94 228 THR A O 1
ATOM 1776 N N . ASN A 1 229 ? -15.141 39.031 -0.653 1 52.78 229 ASN A N 1
ATOM 1777 C CA . ASN A 1 229 ? -15.266 38.562 0.719 1 52.78 229 ASN A CA 1
ATOM 1778 C C . ASN A 1 229 ? -14.172 37.562 1.06 1 52.78 229 ASN A C 1
ATOM 1780 O O . ASN A 1 229 ? -13.633 36.875 0.171 1 52.78 229 ASN A O 1
ATOM 1784 N N . LEU A 1 230 ? -13.523 37.719 2.207 1 58.19 230 LEU A N 1
ATOM 1785 C CA . LEU A 1 230 ? -12.492 36.844 2.756 1 58.19 230 LEU A CA 1
ATOM 1786 C C . LEU A 1 230 ? -12.781 35.375 2.438 1 58.19 230 LEU A C 1
ATOM 1788 O O . LEU A 1 230 ? -11.875 34.625 2.082 1 58.19 230 LEU A O 1
ATOM 1792 N N . ALA A 1 231 ? -14.023 35.125 2.592 1 60.25 231 ALA A N 1
ATOM 1793 C CA . ALA A 1 231 ? -14.453 33.75 2.324 1 60.25 231 ALA A CA 1
ATOM 1794 C C . ALA A 1 231 ? -14.312 33.406 0.844 1 60.25 231 ALA A C 1
ATOM 1796 O O . ALA A 1 231 ? -13.922 32.281 0.491 1 60.25 231 ALA A O 1
ATOM 1797 N N . GLY A 1 232 ? -14.531 34.281 0.055 1 60.03 232 GLY A N 1
ATOM 1798 C CA . GLY A 1 232 ? -14.438 34.094 -1.385 1 60.03 232 GLY A CA 1
ATOM 1799 C C . GLY A 1 232 ? -13.016 33.938 -1.88 1 60.03 232 GLY A C 1
ATOM 1800 O O . GLY A 1 232 ? -12.75 33.125 -2.777 1 60.03 232 GLY A O 1
ATOM 1801 N N . ARG A 1 233 ? -12.195 34.688 -1.266 1 61.91 233 ARG A N 1
ATOM 1802 C CA . ARG A 1 233 ? -10.781 34.594 -1.619 1 61.91 233 ARG A CA 1
ATOM 1803 C C . ARG A 1 233 ? -10.203 33.219 -1.219 1 61.91 233 ARG A C 1
ATOM 1805 O O . ARG A 1 233 ? -9.43 32.625 -1.969 1 61.91 233 ARG A O 1
ATOM 1812 N N . ARG A 1 234 ? -10.633 32.844 0.002 1 68.94 234 ARG A N 1
ATOM 1813 C CA . ARG A 1 234 ? -10.188 31.531 0.468 1 68.94 234 ARG A CA 1
ATOM 1814 C C . ARG A 1 234 ? -10.711 30.422 -0.44 1 68.94 234 ARG A C 1
ATOM 1816 O O . ARG A 1 234 ? -9.992 29.469 -0.733 1 68.94 234 ARG A O 1
ATOM 1823 N N . SER A 1 235 ? -11.93 30.594 -0.867 1 73.19 235 SER A N 1
ATOM 1824 C CA . SER A 1 235 ? -12.523 29.578 -1.733 1 73.19 235 SER A CA 1
ATOM 1825 C C . SER A 1 235 ? -11.891 29.594 -3.121 1 73.19 235 SER A C 1
ATOM 1827 O O . SER A 1 235 ? -11.703 28.547 -3.736 1 73.19 235 SER A O 1
ATOM 1829 N N . LEU A 1 236 ? -11.57 30.766 -3.648 1 69.44 236 LEU A N 1
ATOM 1830 C CA . LEU A 1 236 ? -10.922 30.859 -4.953 1 69.44 236 LEU A CA 1
ATOM 1831 C C . LEU A 1 236 ? -9.531 30.234 -4.91 1 69.44 236 LEU A C 1
ATOM 1833 O O . LEU A 1 236 ? -9.117 29.562 -5.855 1 69.44 236 LEU A O 1
ATOM 1837 N N . GLY A 1 237 ? -8.906 30.531 -3.818 1 69.75 237 GLY A N 1
ATOM 1838 C CA . GLY A 1 237 ? -7.602 29.906 -3.646 1 69.75 237 GLY A CA 1
ATOM 1839 C C . GLY A 1 237 ? -7.66 28.391 -3.602 1 69.75 237 GLY A C 1
ATOM 1840 O O . GLY A 1 237 ? -6.824 27.719 -4.203 1 69.75 237 GLY A O 1
ATOM 1841 N N . ALA A 1 238 ? -8.664 27.953 -2.879 1 74.25 238 ALA A N 1
ATOM 1842 C CA . ALA A 1 238 ? -8.852 26.5 -2.799 1 74.25 238 ALA A CA 1
ATOM 1843 C C . ALA A 1 238 ? -9.195 25.922 -4.168 1 74.25 238 ALA A C 1
ATOM 1845 O O . ALA A 1 238 ? -8.68 24.859 -4.539 1 74.25 238 ALA A O 1
ATOM 1846 N N . PHE A 1 239 ? -10.016 26.547 -4.887 1 75.38 239 PHE A N 1
ATOM 1847 C CA . PHE A 1 239 ? -10.406 26.094 -6.219 1 75.38 239 PHE A CA 1
ATOM 1848 C C . PHE A 1 239 ? -9.203 26.062 -7.152 1 75.38 239 PHE A C 1
ATOM 1850 O O . PHE A 1 239 ? -9.016 25.109 -7.902 1 75.38 239 PHE A O 1
ATOM 1857 N N . THR A 1 240 ? -8.406 27.078 -7.113 1 75.62 240 THR A N 1
ATOM 1858 C CA . THR A 1 240 ? -7.223 27.125 -7.961 1 75.62 240 THR A CA 1
ATOM 1859 C C . THR A 1 240 ? -6.262 26 -7.609 1 75.62 240 THR A C 1
ATOM 1861 O O . THR A 1 240 ? -5.66 25.391 -8.492 1 75.62 240 THR A O 1
ATOM 1864 N N . ALA A 1 241 ? -6.148 25.75 -6.316 1 75.19 241 ALA A N 1
ATOM 1865 C CA . ALA A 1 241 ? -5.281 24.656 -5.871 1 75.19 241 ALA A CA 1
ATOM 1866 C C . ALA A 1 241 ? -5.766 23.312 -6.41 1 75.19 241 ALA A C 1
ATOM 1868 O O . ALA A 1 241 ? -4.961 22.484 -6.848 1 75.19 241 ALA A O 1
ATOM 1869 N N . ILE A 1 242 ? -7.008 23.156 -6.398 1 78.12 242 ILE A N 1
ATOM 1870 C CA . ILE A 1 242 ? -7.594 21.906 -6.879 1 78.12 242 ILE A CA 1
ATOM 1871 C C . ILE A 1 242 ? -7.371 21.781 -8.383 1 78.12 242 ILE A C 1
ATOM 1873 O O . ILE A 1 242 ? -6.984 20.719 -8.875 1 78.12 242 ILE A O 1
ATOM 1877 N N . VAL A 1 243 ? -7.617 22.859 -9.117 1 80 243 VAL A N 1
ATOM 1878 C CA . VAL A 1 243 ? -7.438 22.859 -10.57 1 80 243 VAL A CA 1
ATOM 1879 C C . VAL A 1 243 ? -5.98 22.578 -10.906 1 80 243 VAL A C 1
ATOM 1881 O O . VAL A 1 243 ? -5.688 21.781 -11.797 1 80 243 VAL A O 1
ATOM 1884 N N . LEU A 1 244 ? -5.066 23.172 -10.172 1 79.38 244 LEU A N 1
ATOM 1885 C CA . LEU A 1 244 ? -3.645 22.953 -10.406 1 79.38 244 LEU A CA 1
ATOM 1886 C C . LEU A 1 244 ? -3.264 21.5 -10.094 1 79.38 244 LEU A C 1
ATOM 1888 O O . LEU A 1 244 ? -2.436 20.906 -10.797 1 79.38 244 LEU A O 1
ATOM 1892 N N . LEU A 1 245 ? -3.871 21.016 -9.039 1 81.19 245 LEU A N 1
ATOM 1893 C CA . LEU A 1 245 ? -3.629 19.625 -8.703 1 81.19 245 LEU A CA 1
ATOM 1894 C C . LEU A 1 245 ? -4.07 18.703 -9.836 1 81.19 245 LEU A C 1
ATOM 1896 O O . LEU A 1 245 ? -3.332 17.797 -10.227 1 81.19 245 LEU A O 1
ATOM 1900 N N . PHE A 1 246 ? -5.184 18.984 -10.383 1 84.12 246 PHE A N 1
ATOM 1901 C CA . PHE A 1 246 ? -5.719 18.125 -11.438 1 84.12 246 PHE A CA 1
ATOM 1902 C C . PHE A 1 246 ? -4.898 18.266 -12.719 1 84.12 246 PHE A C 1
ATOM 1904 O O . PHE A 1 246 ? -4.711 17.297 -13.445 1 84.12 246 PHE A O 1
ATOM 1911 N N . LEU A 1 247 ? -4.461 19.438 -12.977 1 85.38 247 LEU A N 1
ATOM 1912 C CA . LEU A 1 247 ? -3.584 19.641 -14.133 1 85.38 247 LEU A CA 1
ATOM 1913 C C . LEU A 1 247 ? -2.273 18.875 -13.953 1 85.38 247 LEU A C 1
ATOM 1915 O O . LEU A 1 247 ? -1.778 18.25 -14.891 1 85.38 247 LEU A O 1
ATOM 1919 N N . TYR A 1 248 ? -1.771 19 -12.789 1 86 248 TYR A N 1
ATOM 1920 C CA . TYR A 1 248 ? -0.56 18.25 -12.461 1 86 248 TYR A CA 1
ATOM 1921 C C . TYR A 1 248 ? -0.771 16.766 -12.656 1 86 248 TYR A C 1
ATOM 1923 O O . TYR A 1 248 ? 0.083 16.078 -13.219 1 86 248 TYR A O 1
ATOM 1931 N N . LEU A 1 249 ? -1.905 16.375 -12.203 1 87.44 249 LEU A N 1
ATOM 1932 C CA . LEU A 1 249 ? -2.227 14.953 -12.336 1 87.44 249 LEU A CA 1
ATOM 1933 C C . LEU A 1 249 ? -2.391 14.57 -13.805 1 87.44 249 LEU A C 1
ATOM 1935 O O . LEU A 1 249 ? -1.96 13.492 -14.227 1 87.44 249 LEU A O 1
ATOM 1939 N N . ALA A 1 250 ? -2.992 15.453 -14.562 1 86.56 250 ALA A N 1
ATOM 1940 C CA . ALA A 1 250 ? -3.207 15.203 -15.992 1 86.56 250 ALA A CA 1
ATOM 1941 C C . ALA A 1 250 ? -1.88 15.148 -16.734 1 86.56 250 ALA A C 1
ATOM 1943 O O . ALA A 1 250 ? -1.694 14.297 -17.625 1 86.56 250 ALA A O 1
ATOM 1944 N N . CYS A 1 251 ? -1.014 15.969 -16.406 1 88.44 251 CYS A N 1
ATOM 1945 C CA . CYS A 1 251 ? 0.314 15.953 -17.016 1 88.44 251 CYS A CA 1
ATOM 1946 C C . CYS A 1 251 ? 1.045 14.656 -16.688 1 88.44 251 CYS A C 1
ATOM 1948 O O . CYS A 1 251 ? 1.683 14.062 -17.562 1 88.44 251 CYS A O 1
ATOM 1950 N N . GLY A 1 252 ? 0.91 14.312 -15.461 1 86.31 252 GLY A N 1
ATOM 1951 C CA . GLY A 1 252 ? 1.497 13.039 -15.094 1 86.31 252 GLY A CA 1
ATOM 1952 C C . GLY A 1 252 ? 0.91 11.867 -15.859 1 86.31 252 GLY A C 1
ATOM 1953 O O . GLY A 1 252 ? 1.641 10.984 -16.312 1 86.31 252 GLY A O 1
ATOM 1954 N N . ALA A 1 253 ? -0.364 11.945 -15.945 1 87.69 253 ALA A N 1
ATOM 1955 C CA . ALA A 1 253 ? -1.058 10.898 -16.688 1 87.69 253 ALA A CA 1
ATOM 1956 C C . ALA A 1 253 ? -0.584 10.844 -18.141 1 87.69 253 ALA A C 1
ATOM 1958 O O . ALA A 1 253 ? -0.388 9.758 -18.688 1 87.69 253 ALA A O 1
ATOM 1959 N N . GLY A 1 254 ? -0.453 11.969 -18.734 1 85.12 254 GLY A N 1
ATOM 1960 C CA . GLY A 1 254 ? 0.052 12.039 -20.094 1 85.12 254 GLY A CA 1
ATOM 1961 C C . GLY A 1 254 ? 1.447 11.461 -20.234 1 85.12 254 GLY A C 1
ATOM 1962 O O . GLY A 1 254 ? 1.725 10.734 -21.203 1 85.12 254 GLY A O 1
ATOM 1963 N N . MET A 1 255 ? 2.252 11.742 -19.344 1 85.62 255 MET A N 1
ATOM 1964 C CA . MET A 1 255 ? 3.623 11.242 -19.359 1 85.62 255 MET A CA 1
ATOM 1965 C C . MET A 1 255 ? 3.65 9.727 -19.234 1 85.62 255 MET A C 1
ATOM 1967 O O . MET A 1 255 ? 4.406 9.047 -19.938 1 85.62 255 MET A O 1
ATOM 1971 N N . PHE A 1 256 ? 2.795 9.195 -18.359 1 84.44 256 PHE A N 1
ATOM 1972 C CA . PHE A 1 256 ? 2.803 7.758 -18.125 1 84.44 256 PHE A CA 1
ATOM 1973 C C . PHE A 1 256 ? 2.137 7.02 -19.281 1 84.44 256 PHE A C 1
ATOM 1975 O O . PHE A 1 256 ? 2.467 5.863 -19.562 1 84.44 256 PHE A O 1
ATOM 1982 N N . MET A 1 257 ? 1.207 7.699 -19.922 1 81.62 257 MET A N 1
ATOM 1983 C CA . MET A 1 257 ? 0.612 7.113 -21.125 1 81.6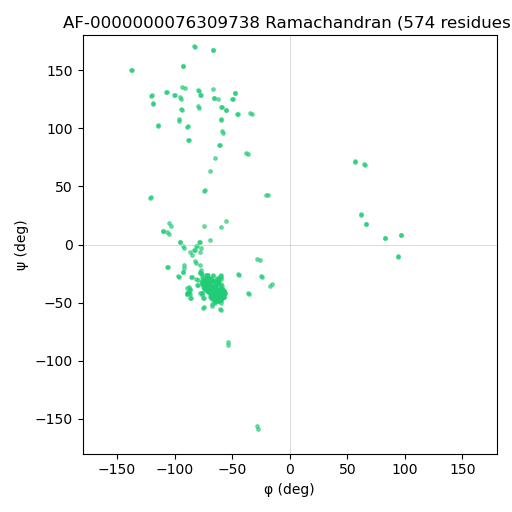2 257 MET A CA 1
ATOM 1984 C C . MET A 1 257 ? 1.662 6.91 -22.203 1 81.62 257 MET A C 1
ATOM 1986 O O . MET A 1 257 ? 1.64 5.902 -22.922 1 81.62 257 MET A O 1
ATOM 1990 N N . LEU A 1 258 ? 2.625 7.781 -22.25 1 78.31 258 LEU A N 1
ATOM 1991 C CA . LEU A 1 258 ? 3.672 7.715 -23.266 1 78.31 258 LEU A CA 1
ATOM 1992 C C . LEU A 1 258 ? 4.785 6.766 -22.828 1 78.31 258 LEU A C 1
ATOM 1994 O O . LEU A 1 258 ? 5.426 6.133 -23.672 1 78.31 258 LEU A O 1
ATOM 1998 N N . TRP A 1 259 ? 4.938 6.648 -21.594 1 78.69 259 TRP A N 1
ATOM 1999 C CA . TRP A 1 259 ? 6.059 5.871 -21.078 1 78.69 259 TRP A CA 1
ATOM 2000 C C . TRP A 1 259 ? 5.691 4.395 -20.969 1 78.69 259 TRP A C 1
ATOM 2002 O O . TRP A 1 259 ? 6.527 3.52 -21.203 1 78.69 259 TRP A O 1
ATOM 2012 N N . GLU A 1 260 ? 4.398 4.219 -20.531 1 77.69 260 GLU A N 1
ATOM 2013 C CA . GLU A 1 260 ? 3.967 2.838 -20.344 1 77.69 260 GLU A CA 1
ATOM 2014 C C . GLU A 1 260 ? 3.146 2.348 -21.531 1 77.69 260 GLU A C 1
ATOM 2016 O O . GLU A 1 260 ? 2.184 3 -21.938 1 77.69 260 GLU A O 1
ATOM 2021 N N . ASP A 1 261 ? 3.422 1.269 -22.109 1 74.88 261 ASP A N 1
ATOM 2022 C CA . ASP A 1 261 ? 2.803 0.764 -23.328 1 74.88 261 ASP A CA 1
ATOM 2023 C C . ASP A 1 261 ? 1.372 0.299 -23.062 1 74.88 261 ASP A C 1
ATOM 2025 O O . ASP A 1 261 ? 0.5 0.445 -23.922 1 74.88 261 ASP A O 1
ATOM 2029 N N . ASP A 1 262 ? 1.135 -0.135 -21.844 1 79.25 262 ASP A N 1
ATOM 2030 C CA . ASP A 1 262 ? -0.154 -0.789 -21.641 1 79.25 262 ASP A CA 1
ATOM 2031 C C . ASP A 1 262 ? -1.108 0.114 -20.859 1 79.25 262 ASP A C 1
ATOM 2033 O O . ASP A 1 262 ? -2.199 -0.313 -20.484 1 79.25 262 ASP A O 1
ATOM 2037 N N . TRP A 1 263 ? -0.706 1.373 -20.703 1 81.38 263 TRP A N 1
ATOM 2038 C CA . TRP A 1 263 ? -1.567 2.221 -19.875 1 81.38 263 TRP A CA 1
ATOM 2039 C C . TRP A 1 263 ? -2.322 3.225 -20.75 1 81.38 263 TRP A C 1
ATOM 2041 O O . TRP A 1 263 ? -1.746 3.832 -21.656 1 81.38 263 TRP A O 1
ATOM 2051 N N . ASN A 1 264 ? -3.588 3.338 -20.562 1 86.75 264 ASN A N 1
ATOM 2052 C CA . ASN A 1 264 ? -4.375 4.434 -21.125 1 86.75 264 ASN A CA 1
ATOM 2053 C C . ASN A 1 264 ? -4.293 5.684 -20.25 1 86.75 264 ASN A C 1
ATOM 2055 O O . ASN A 1 264 ? -3.662 5.664 -19.188 1 86.75 264 ASN A O 1
ATOM 2059 N N . PHE A 1 265 ? -4.816 6.766 -20.766 1 87 265 PHE A N 1
ATOM 2060 C CA . PHE A 1 265 ? -4.773 8.039 -20.047 1 87 265 PHE A CA 1
ATOM 2061 C C . PHE A 1 265 ? -5.414 7.902 -18.672 1 87 265 PHE A C 1
ATOM 2063 O O . PHE A 1 265 ? -4.891 8.422 -17.688 1 87 265 PHE A O 1
ATOM 2070 N N . PHE A 1 266 ? -6.473 7.215 -18.656 1 88.75 266 PHE A N 1
ATOM 2071 C CA . PHE A 1 266 ? -7.191 7.078 -17.391 1 88.75 266 PHE A CA 1
ATOM 2072 C C . PHE A 1 266 ? -6.379 6.262 -16.391 1 88.75 266 PHE A C 1
ATOM 2074 O O . PHE A 1 266 ? -6.375 6.559 -15.195 1 88.75 266 PHE A O 1
ATOM 2081 N N . ASP A 1 267 ? -5.695 5.293 -16.844 1 89.5 267 ASP A N 1
ATOM 2082 C CA . ASP A 1 267 ? -4.832 4.5 -15.969 1 89.5 267 ASP A CA 1
ATOM 2083 C C . ASP A 1 267 ? -3.717 5.355 -15.375 1 89.5 267 ASP A C 1
ATOM 2085 O O . ASP A 1 267 ? -3.398 5.234 -14.188 1 89.5 267 ASP A O 1
ATOM 2089 N N . GLY A 1 268 ? -3.236 6.117 -16.312 1 88.62 268 GLY A N 1
ATOM 2090 C CA . GLY A 1 268 ? -2.205 7.023 -15.828 1 88.62 268 GLY A CA 1
ATOM 2091 C C . GLY A 1 268 ? -2.719 8.031 -14.812 1 88.62 268 GLY A C 1
ATOM 2092 O O . GLY A 1 268 ? -2.049 8.305 -13.812 1 88.62 268 GLY A O 1
ATOM 2093 N N . PHE A 1 269 ? -3.873 8.578 -15.07 1 90.44 269 PHE A N 1
ATOM 2094 C CA . PHE A 1 269 ? -4.48 9.547 -14.172 1 90.44 269 PHE A CA 1
ATOM 2095 C C . PHE A 1 269 ? -4.777 8.914 -12.812 1 90.44 269 PHE A C 1
ATOM 2097 O O . PHE A 1 269 ? -4.496 9.508 -11.773 1 90.44 269 PHE A O 1
ATOM 2104 N N . TYR A 1 270 ? -5.332 7.742 -12.891 1 91.69 270 TYR A N 1
ATOM 2105 C CA . TYR A 1 270 ? -5.648 7 -11.68 1 91.69 270 TYR A CA 1
ATOM 2106 C C . TYR A 1 270 ? -4.387 6.711 -10.875 1 91.69 270 TYR A C 1
ATOM 2108 O O . TYR A 1 270 ? -4.355 6.922 -9.656 1 91.69 270 TYR A O 1
ATOM 2116 N N . PHE A 1 271 ? -3.385 6.312 -11.531 1 91.56 271 PHE A N 1
ATOM 2117 C CA . PHE A 1 271 ? -2.117 6 -10.883 1 91.56 271 PHE A CA 1
ATOM 2118 C C . PHE A 1 271 ? -1.538 7.234 -10.203 1 91.56 271 PHE A C 1
ATOM 2120 O O . PHE A 1 271 ? -1.114 7.176 -9.047 1 91.56 271 PHE A O 1
ATOM 2127 N N . CYS A 1 272 ? -1.541 8.289 -10.938 1 90.88 272 CYS A N 1
ATOM 2128 C CA . CYS A 1 272 ? -0.993 9.523 -10.398 1 90.88 272 CYS A CA 1
ATOM 2129 C C . CYS A 1 272 ? -1.793 9.992 -9.188 1 90.88 272 CYS A C 1
ATOM 2131 O O . CYS A 1 272 ? -1.222 10.484 -8.211 1 90.88 272 CYS A O 1
ATOM 2133 N N . PHE A 1 273 ? -3.041 9.891 -9.234 1 91.94 273 PHE A N 1
ATOM 2134 C CA . PHE A 1 273 ? -3.896 10.312 -8.125 1 91.94 273 PHE A CA 1
ATOM 2135 C C . PHE A 1 273 ? -3.625 9.469 -6.887 1 91.94 273 PHE A C 1
ATOM 2137 O O . PHE A 1 273 ? -3.432 10.008 -5.793 1 91.94 273 PHE A O 1
ATOM 2144 N N . VAL A 1 274 ? -3.584 8.156 -7.027 1 92.62 274 VAL A N 1
ATOM 2145 C CA . VAL A 1 274 ? -3.375 7.219 -5.926 1 92.62 274 VAL A CA 1
ATOM 2146 C C . VAL A 1 274 ? -1.98 7.422 -5.332 1 92.62 274 VAL A C 1
ATOM 2148 O O . VAL A 1 274 ? -1.796 7.332 -4.117 1 92.62 274 VAL A O 1
ATOM 2151 N N . THR A 1 275 ? -1.089 7.75 -6.199 1 91.81 275 THR A N 1
ATOM 2152 C CA . THR A 1 275 ? 0.281 7.961 -5.746 1 91.81 275 THR A CA 1
ATOM 2153 C C . THR A 1 275 ? 0.414 9.305 -5.035 1 91.81 275 THR A C 1
ATOM 2155 O O . THR A 1 275 ? 1.018 9.383 -3.961 1 91.81 275 THR A O 1
ATOM 2158 N N . MET A 1 276 ? -0.189 10.289 -5.559 1 90.19 276 MET A N 1
ATOM 2159 C CA . MET A 1 276 ? -0.092 11.625 -4.977 1 90.19 276 MET A CA 1
ATOM 2160 C C . MET A 1 276 ? -0.793 11.688 -3.625 1 90.19 276 MET A C 1
ATOM 2162 O O . MET A 1 276 ? -0.339 12.383 -2.715 1 90.19 276 MET A O 1
ATOM 2166 N N . THR A 1 277 ? -1.873 11.031 -3.518 1 91.62 277 THR A N 1
ATOM 2167 C CA . THR A 1 277 ? -2.602 11 -2.254 1 91.62 277 THR A CA 1
ATOM 2168 C C . THR A 1 277 ? -1.986 9.984 -1.295 1 91.62 277 THR A C 1
ATOM 2170 O O . THR A 1 277 ? -2.484 9.789 -0.184 1 91.62 277 THR A O 1
ATOM 2173 N N . THR A 1 278 ? -0.945 9.242 -1.651 1 92.94 278 THR A N 1
ATOM 2174 C CA . THR A 1 278 ? -0.135 8.297 -0.896 1 92.94 278 THR A CA 1
ATOM 2175 C C . THR A 1 278 ? -0.965 7.082 -0.488 1 92.94 278 THR A C 1
ATOM 2177 O O . THR A 1 278 ? -0.639 6.398 0.485 1 92.94 278 THR A O 1
ATOM 2180 N N . ILE A 1 279 ? -2.145 6.859 -1.148 1 94.44 279 ILE A N 1
ATOM 2181 C CA . ILE A 1 279 ? -2.889 5.625 -0.918 1 94.44 279 ILE A CA 1
ATOM 2182 C C . ILE A 1 279 ? -2.031 4.426 -1.312 1 94.44 279 ILE A C 1
ATOM 2184 O O . ILE A 1 279 ? -1.803 3.525 -0.5 1 94.44 279 ILE A O 1
ATOM 2188 N N . GLY A 1 280 ? -1.546 4.395 -2.557 1 91.94 280 GLY A N 1
ATOM 2189 C CA . GLY A 1 280 ? -0.547 3.438 -3.008 1 91.94 280 GLY A CA 1
ATOM 2190 C C . GLY A 1 280 ? -1.038 2.002 -2.977 1 91.94 280 GLY A C 1
ATOM 2191 O O . GLY A 1 280 ? -0.443 1.152 -2.311 1 91.94 280 GLY A O 1
ATOM 2192 N N . PHE A 1 281 ? -1.923 1.579 -3.773 1 91.25 281 PHE A N 1
ATOM 2193 C CA . PHE A 1 281 ? -2.465 0.227 -3.801 1 91.25 281 PHE A CA 1
ATOM 2194 C C . PHE A 1 281 ? -1.418 -0.768 -4.289 1 91.25 281 PHE A C 1
ATOM 2196 O O . PHE A 1 281 ? -1.443 -1.939 -3.906 1 91.25 281 PHE A O 1
ATOM 2203 N N . GLY A 1 282 ? -0.552 -0.303 -5.145 1 87.31 282 GLY A N 1
ATOM 2204 C CA . GLY A 1 282 ? 0.452 -1.174 -5.73 1 87.31 282 GLY A CA 1
ATOM 2205 C C . GLY A 1 282 ? -0.065 -1.965 -6.918 1 87.31 282 GLY A C 1
ATOM 2206 O O . GLY A 1 282 ? 0.603 -2.883 -7.398 1 87.31 282 GLY A O 1
ATOM 2207 N N . ASP A 1 283 ? -1.27 -1.701 -7.344 1 83 283 ASP A N 1
ATOM 2208 C CA . ASP A 1 283 ? -1.856 -2.412 -8.477 1 83 283 ASP A CA 1
ATOM 2209 C C . ASP A 1 283 ? -1.241 -1.947 -9.797 1 83 283 ASP A C 1
ATOM 2211 O O . ASP A 1 283 ? -1.004 -2.756 -10.695 1 83 283 ASP A O 1
ATOM 2215 N N . LEU A 1 284 ? -0.977 -0.702 -9.914 1 76.75 284 LEU A N 1
ATOM 2216 C CA . LEU A 1 284 ? -0.261 -0.147 -11.055 1 76.75 284 LEU A CA 1
ATOM 2217 C C . LEU A 1 284 ? 1.088 0.421 -10.633 1 76.75 284 LEU A C 1
ATOM 2219 O O . LEU A 1 284 ? 1.147 1.35 -9.82 1 76.75 284 LEU A O 1
ATOM 2223 N N . VAL A 1 285 ? 2.143 -0.394 -10.922 1 72.62 285 VAL A N 1
ATOM 2224 C CA . VAL A 1 285 ? 3.486 0.086 -10.625 1 72.62 285 VAL A CA 1
ATOM 2225 C C . VAL A 1 285 ? 4.316 0.141 -11.906 1 72.62 285 VAL A C 1
ATOM 2227 O O . VAL A 1 285 ? 4.242 -0.764 -12.734 1 72.62 285 VAL A O 1
ATOM 2230 N N . PRO A 1 286 ? 4.91 1.278 -12.133 1 69.19 286 PRO A N 1
ATOM 2231 C CA . PRO A 1 286 ? 5.727 1.372 -13.344 1 69.19 286 PRO A CA 1
ATOM 2232 C C . PRO A 1 286 ? 6.797 0.285 -13.414 1 69.19 286 PRO A C 1
ATOM 2234 O O . PRO A 1 286 ? 7.445 -0.018 -12.414 1 69.19 286 PRO A O 1
ATOM 2237 N N . SER A 1 287 ? 6.742 -0.617 -14.383 1 62.84 287 SER A N 1
ATOM 2238 C CA . SER A 1 287 ? 7.66 -1.739 -14.539 1 62.84 287 SER A CA 1
ATOM 2239 C C . SER A 1 287 ? 8.828 -1.376 -15.445 1 62.84 287 SER A C 1
ATOM 2241 O O . SER A 1 287 ? 9.875 -2.027 -15.414 1 62.84 287 SER A O 1
ATOM 2243 N N . LYS A 1 288 ? 8.68 -0.355 -16.359 1 56.84 288 LYS A N 1
ATOM 2244 C CA . LYS A 1 288 ? 9.742 -0.063 -17.328 1 56.84 288 LYS A CA 1
ATOM 2245 C C . LYS A 1 288 ? 10.742 0.931 -16.75 1 56.84 288 LYS A C 1
ATOM 2247 O O . LYS A 1 288 ? 10.367 2.01 -16.281 1 56.84 288 LYS A O 1
ATOM 2252 N N . TYR A 1 289 ? 11.812 0.32 -16.062 1 49.34 289 TYR A N 1
ATOM 2253 C CA . TYR A 1 289 ? 12.922 1.158 -15.617 1 49.34 289 TYR A CA 1
ATOM 2254 C C . TYR A 1 289 ? 14.023 1.207 -16.672 1 49.34 289 TYR A C 1
ATOM 2256 O O . TYR A 1 289 ? 14.188 0.265 -17.453 1 49.34 289 TYR A O 1
ATOM 2264 N N . MET B 1 1 ? -43.344 51.188 69.875 1 29.52 1 MET B N 1
ATOM 2265 C CA . MET B 1 1 ? -42.031 50.75 69.312 1 29.52 1 MET B CA 1
ATOM 2266 C C . MET B 1 1 ? -42.219 49.562 68.438 1 29.52 1 MET B C 1
ATOM 2268 O O . MET B 1 1 ? -42.438 48.438 68.875 1 29.52 1 MET B O 1
ATOM 2272 N N . SER B 1 2 ? -42.875 49.656 67.125 1 35.41 2 SER B N 1
ATOM 2273 C CA . SER B 1 2 ? -43.281 48.75 66.062 1 35.41 2 SER B CA 1
ATOM 2274 C C . SER B 1 2 ? -42.094 48.125 65.375 1 35.41 2 SER B C 1
ATOM 2276 O O . SER B 1 2 ? -41.062 48.781 65.25 1 35.41 2 SER B O 1
ATOM 2278 N N . ILE B 1 3 ? -42.062 46.812 65.125 1 37.38 3 ILE B N 1
ATOM 2279 C CA . ILE B 1 3 ? -41.188 45.75 64.688 1 37.38 3 ILE B CA 1
ATOM 2280 C C . ILE B 1 3 ? -40.844 45.938 63.219 1 37.38 3 ILE B C 1
ATOM 2282 O O . ILE B 1 3 ? -41.719 45.719 62.344 1 37.38 3 ILE B O 1
ATOM 2286 N N . LYS B 1 4 ? -40.188 46.969 62.781 1 46.31 4 LYS B N 1
ATOM 2287 C CA . LYS B 1 4 ? -39.594 47.156 61.469 1 46.31 4 LYS B CA 1
ATOM 2288 C C . LYS B 1 4 ? -38.625 46.031 61.125 1 46.31 4 LYS B C 1
ATOM 2290 O O . LYS B 1 4 ? -37.5 46.312 60.656 1 46.31 4 LYS B O 1
ATOM 2295 N N . LYS B 1 5 ? -38.719 44.844 61.781 1 48 5 LYS B N 1
ATOM 2296 C CA . LYS B 1 5 ? -37.594 43.938 61.562 1 48 5 LYS B CA 1
ATOM 2297 C C . LYS B 1 5 ? -37.656 43.312 60.156 1 48 5 LYS B C 1
ATOM 2299 O O . LYS B 1 5 ? -36.688 42.781 59.656 1 48 5 LYS B O 1
ATOM 2304 N N . SER B 1 6 ? -38.844 43.094 59.562 1 45.59 6 SER B N 1
ATOM 2305 C CA . SER B 1 6 ? -38.938 41.938 58.688 1 45.59 6 SER B CA 1
ATOM 2306 C C . SER B 1 6 ? -38.469 42.219 57.281 1 45.59 6 SER B C 1
ATOM 2308 O O . SER B 1 6 ? -38.469 41.344 56.406 1 45.59 6 SER B O 1
ATOM 2310 N N . ASP B 1 7 ? -38.188 43.469 56.875 1 46.91 7 ASP B N 1
ATOM 2311 C CA . ASP B 1 7 ? -38 43.688 55.469 1 46.91 7 ASP B CA 1
ATOM 2312 C C . ASP B 1 7 ? -36.594 43.312 55.031 1 46.91 7 ASP B C 1
ATOM 2314 O O . ASP B 1 7 ? -36.281 43.281 53.844 1 46.91 7 ASP B O 1
ATOM 2318 N N . LEU B 1 8 ? -35.625 43.156 56.031 1 54.5 8 LEU B N 1
ATOM 2319 C CA . LEU B 1 8 ? -34.219 42.875 55.656 1 54.5 8 LEU B CA 1
ATOM 2320 C C . LEU B 1 8 ? -34.062 41.438 55.25 1 54.5 8 LEU B C 1
ATOM 2322 O O . LEU B 1 8 ? -33.25 41.156 54.344 1 54.5 8 LEU B O 1
ATOM 2326 N N . SER B 1 9 ? -34.938 40.562 55.719 1 56.72 9 SER B N 1
ATOM 2327 C CA . SER B 1 9 ? -34.781 39.156 55.438 1 56.72 9 SER B CA 1
ATOM 2328 C C . SER B 1 9 ? -35.25 38.812 54 1 56.72 9 SER B C 1
ATOM 2330 O O . SER B 1 9 ? -34.688 37.938 53.344 1 56.72 9 SER B O 1
ATOM 2332 N N . VAL B 1 10 ? -36.125 39.656 53.5 1 60.69 10 VAL B N 1
ATOM 2333 C CA . VAL B 1 10 ? -36.688 39.375 52.156 1 60.69 10 VAL B CA 1
ATOM 2334 C C . VAL B 1 10 ? -35.688 39.812 51.094 1 60.69 10 VAL B C 1
ATOM 2336 O O . VAL B 1 10 ? -35.562 39.125 50.062 1 60.69 10 VAL B O 1
ATOM 2339 N N . GLY B 1 11 ? -34.938 40.812 51.406 1 59.28 11 GLY B N 1
ATOM 2340 C CA . GLY B 1 11 ? -34 41.281 50.438 1 59.28 11 GLY B CA 1
ATOM 2341 C C . GLY B 1 11 ? -32.812 40.344 50.25 1 59.28 11 GLY B C 1
ATOM 2342 O O . GLY B 1 11 ? -32.344 40.156 49.125 1 59.28 11 GLY B O 1
ATOM 2343 N N . PHE B 1 12 ? -32.469 39.719 51.375 1 64.12 12 PHE B N 1
ATOM 2344 C CA . PHE B 1 12 ? -31.328 38.812 51.344 1 64.12 12 PHE B CA 1
ATOM 2345 C C . PHE B 1 12 ? -31.703 37.5 50.625 1 64.12 12 PHE B C 1
ATOM 2347 O O . PHE B 1 12 ? -30.891 36.938 49.875 1 64.12 12 PHE B O 1
ATOM 2354 N N . THR B 1 13 ? -32.938 37.125 50.75 1 65.81 13 THR B N 1
ATOM 2355 C CA . THR B 1 13 ? -33.375 35.875 50.125 1 65.81 13 THR B CA 1
ATOM 2356 C C . THR B 1 13 ? -33.562 36.031 48.625 1 65.81 13 THR B C 1
ATOM 2358 O O . THR B 1 13 ? -33.281 35.125 47.875 1 65.81 13 THR B O 1
ATOM 2361 N N . GLU B 1 14 ? -33.938 37.219 48.281 1 68.06 14 GLU B N 1
ATOM 2362 C CA . GLU B 1 14 ? -34.188 37.438 46.844 1 68.06 14 GLU B CA 1
ATOM 2363 C C . GLU B 1 14 ? -32.844 37.562 46.094 1 68.06 14 GLU B C 1
ATOM 2365 O O . GLU B 1 14 ? -32.719 37.062 44.969 1 68.06 14 GLU B O 1
ATOM 2370 N N . GLU B 1 15 ? -31.906 38.125 46.781 1 69.31 15 GLU B N 1
ATOM 2371 C CA . GLU B 1 15 ? -30.609 38.281 46.125 1 69.31 15 GLU B CA 1
ATOM 2372 C C . GLU B 1 15 ? -29.906 36.938 46 1 69.31 15 GLU B C 1
ATOM 2374 O O . GLU B 1 15 ? -29.266 36.656 44.969 1 69.31 15 GLU B O 1
ATOM 2379 N N . ASN B 1 16 ? -30.156 36.125 47 1 70.81 16 ASN B N 1
ATOM 2380 C CA . ASN B 1 16 ? -29.547 34.781 46.969 1 70.81 16 ASN B CA 1
ATOM 2381 C C . ASN B 1 16 ? -30.203 33.906 45.906 1 70.81 16 ASN B C 1
ATOM 2383 O O . ASN B 1 16 ? -29.516 33.156 45.219 1 70.81 16 ASN B O 1
ATOM 2387 N N . VAL B 1 17 ? -31.484 34.188 45.719 1 71.75 17 VAL B N 1
ATOM 2388 C CA . VAL B 1 17 ? -32.219 33.406 44.719 1 71.75 17 VAL B CA 1
ATOM 2389 C C . VAL B 1 17 ? -31.812 33.875 43.312 1 71.75 17 VAL B C 1
ATOM 2391 O O . VAL B 1 17 ? -31.641 33.062 42.406 1 71.75 17 VAL B O 1
ATOM 2394 N N . GLY B 1 18 ? -31.594 35.156 43.219 1 69.19 18 GLY B N 1
ATOM 2395 C CA . GLY B 1 18 ? -31.156 35.719 41.969 1 69.19 18 GLY B CA 1
ATOM 2396 C C . GLY B 1 18 ? -29.766 35.25 41.562 1 69.19 18 GLY B C 1
ATOM 2397 O O . GLY B 1 18 ? -29.531 34.938 40.375 1 69.19 18 GLY B O 1
ATOM 2398 N N . GLN B 1 19 ? -28.922 35.156 42.531 1 74.69 19 GLN B N 1
ATOM 2399 C CA . GLN B 1 19 ? -27.547 34.75 42.281 1 74.69 19 GLN B CA 1
ATOM 2400 C C . GLN B 1 19 ? -27.5 33.25 41.938 1 74.69 19 GLN B C 1
ATOM 2402 O O . GLN B 1 19 ? -26.766 32.844 41.062 1 74.69 19 GLN B O 1
ATOM 2407 N N . THR B 1 20 ? -28.328 32.5 42.656 1 76.25 20 THR B N 1
ATOM 2408 C CA . THR B 1 20 ? -28.359 31.078 42.406 1 76.25 20 THR B CA 1
ATOM 2409 C C . THR B 1 20 ? -28.953 30.781 41.031 1 76.25 20 THR B C 1
ATOM 2411 O O . THR B 1 20 ? -28.5 29.875 40.344 1 76.25 20 THR B O 1
ATOM 2414 N N . THR B 1 21 ? -29.922 31.609 40.688 1 76.88 21 THR B N 1
ATOM 2415 C CA . THR B 1 21 ? -30.547 31.406 39.406 1 76.88 21 THR B CA 1
ATOM 2416 C C . THR B 1 21 ? -29.594 31.812 38.281 1 76.88 21 THR B C 1
ATOM 2418 O O . THR B 1 21 ? -29.516 31.125 37.25 1 76.88 21 THR B O 1
ATOM 2421 N N . GLU B 1 22 ? -28.812 32.844 38.562 1 77.69 22 GLU B N 1
ATOM 2422 C CA . GLU B 1 22 ? -27.844 33.281 37.562 1 77.69 22 GLU B CA 1
ATOM 2423 C C . GLU B 1 22 ? -26.703 32.281 37.406 1 77.69 22 GLU B C 1
ATOM 2425 O O . GLU B 1 22 ? -26.234 32.031 36.312 1 77.69 22 GLU B O 1
ATOM 2430 N N . GLU B 1 23 ? -26.344 31.703 38.531 1 76.06 23 GLU B N 1
ATOM 2431 C CA . GLU B 1 23 ? -25.297 30.688 38.5 1 76.06 23 GLU B CA 1
ATOM 2432 C C . GLU B 1 23 ? -25.75 29.422 37.781 1 76.06 23 GLU B C 1
ATOM 2434 O O . GLU B 1 23 ? -24.984 28.812 37.031 1 76.06 23 GLU B O 1
ATOM 2439 N N . ARG B 1 24 ? -27 29.125 38.031 1 74.5 24 ARG B N 1
ATOM 2440 C CA . ARG B 1 24 ? -27.562 27.969 37.344 1 74.5 24 ARG B CA 1
ATOM 2441 C C . ARG B 1 24 ? -27.688 28.203 35.844 1 74.5 24 ARG B C 1
ATOM 2443 O O . ARG B 1 24 ? -27.422 27.297 35.062 1 74.5 24 ARG B O 1
ATOM 2450 N N . ARG B 1 25 ? -28.047 29.422 35.562 1 76 25 ARG B N 1
ATOM 2451 C CA . ARG B 1 25 ? -28.172 29.766 34.125 1 76 25 ARG B CA 1
ATOM 2452 C C . ARG B 1 25 ? -26.812 29.781 33.438 1 76 25 ARG B C 1
ATOM 2454 O O . ARG B 1 25 ? -26.672 29.297 32.312 1 76 25 ARG B O 1
ATOM 2461 N N . LEU B 1 26 ? -25.828 30.219 34.188 1 75.44 26 LEU B N 1
ATOM 2462 C CA . LEU B 1 26 ? -24.469 30.234 33.625 1 75.44 26 LEU B CA 1
ATOM 2463 C C . LEU B 1 26 ? -23.922 28.828 33.5 1 75.44 26 LEU B C 1
ATOM 2465 O O . LEU B 1 26 ? -23.266 28.5 32.5 1 75.44 26 LEU B O 1
ATOM 2469 N N . PHE B 1 27 ? -24.25 28.047 34.469 1 74.5 27 PHE B N 1
ATOM 2470 C CA . PHE B 1 27 ? -23.828 26.656 34.438 1 74.5 27 PHE B CA 1
ATOM 2471 C C . PHE B 1 27 ? -24.516 25.906 33.312 1 74.5 27 PHE B C 1
ATOM 2473 O O . PHE B 1 27 ? -23.875 25.109 32.594 1 74.5 27 PHE B O 1
ATOM 2480 N N . GLN B 1 28 ? -25.781 26.25 33.188 1 74.25 28 GLN B N 1
ATOM 2481 C CA . GLN B 1 28 ? -26.531 25.609 32.125 1 74.25 28 GLN B CA 1
ATOM 2482 C C . GLN B 1 28 ? -26.016 26.047 30.75 1 74.25 28 GLN B C 1
ATOM 2484 O O . GLN B 1 28 ? -25.906 25.234 29.844 1 74.25 28 GLN B O 1
ATOM 2489 N N . LYS B 1 29 ? -25.703 27.344 30.641 1 76.31 29 LYS B N 1
ATOM 2490 C CA . LYS B 1 29 ? -25.172 27.844 29.391 1 76.31 29 LYS B CA 1
ATOM 2491 C C . LYS B 1 29 ? -23.797 27.25 29.078 1 76.31 29 LYS B C 1
ATOM 2493 O O . LYS B 1 29 ? -23.516 26.891 27.922 1 76.31 29 LYS B O 1
ATOM 2498 N N . GLN B 1 30 ? -23.016 27.047 30.047 1 76.5 30 GLN B N 1
ATOM 2499 C CA . GLN B 1 30 ? -21.688 26.453 29.859 1 76.5 30 GLN B CA 1
ATOM 2500 C C . GLN B 1 30 ? -21.797 24.969 29.5 1 76.5 30 GLN B C 1
ATOM 2502 O O . GLN B 1 30 ? -21.062 24.484 28.656 1 76.5 30 GLN B O 1
ATOM 2507 N N . HIS B 1 31 ? -22.703 24.328 30.172 1 75.88 31 HIS B N 1
ATOM 2508 C CA . HIS B 1 31 ? -22.938 22.922 29.875 1 75.88 31 HIS B CA 1
ATOM 2509 C C . HIS B 1 31 ? -23.484 22.734 28.469 1 75.88 31 HIS B C 1
ATOM 2511 O O . HIS B 1 31 ? -23.094 21.797 27.766 1 75.88 31 HIS B O 1
ATOM 2517 N N . ILE B 1 32 ? -24.344 23.703 28.125 1 78.06 32 ILE B N 1
ATOM 2518 C CA . ILE B 1 32 ? -24.938 23.641 26.797 1 78.06 32 ILE B CA 1
ATOM 2519 C C . ILE B 1 32 ? -23.859 23.906 25.734 1 78.06 32 ILE B C 1
ATOM 2521 O O . ILE B 1 32 ? -23.828 23.25 24.688 1 78.06 32 ILE B O 1
ATOM 2525 N N . GLN B 1 33 ? -23.016 24.828 25.984 1 76.62 33 GLN B N 1
ATOM 2526 C CA . GLN B 1 33 ? -21.938 25.141 25.047 1 76.62 33 GLN B CA 1
ATOM 2527 C C . GLN B 1 33 ? -20.953 23.969 24.938 1 76.62 33 GLN B C 1
ATOM 2529 O O . GLN B 1 33 ? -20.469 23.672 23.844 1 76.62 33 GLN B O 1
ATOM 2534 N N . LYS B 1 34 ? -20.734 23.375 26.031 1 74.44 34 LYS B N 1
ATOM 2535 C CA . LYS B 1 34 ? -19.859 22.219 26.031 1 74.44 34 LYS B CA 1
ATOM 2536 C C . LYS B 1 34 ? -20.484 21.062 25.266 1 74.44 34 LYS B C 1
ATOM 2538 O O . LYS B 1 34 ? -19.812 20.359 24.5 1 74.44 34 LYS B O 1
ATOM 2543 N N . ILE B 1 35 ? -21.703 20.922 25.484 1 74.19 35 ILE B N 1
ATOM 2544 C CA . ILE B 1 35 ? -22.406 19.859 24.797 1 74.19 35 ILE B CA 1
ATOM 2545 C C . ILE B 1 35 ? -22.453 20.141 23.297 1 74.19 35 ILE B C 1
ATOM 2547 O O . ILE B 1 35 ? -22.266 19.219 22.484 1 74.19 35 ILE B O 1
ATOM 2551 N N . LYS B 1 36 ? -22.656 21.375 22.938 1 76 36 LYS B N 1
ATOM 2552 C CA . LYS B 1 36 ? -22.688 21.734 21.531 1 76 36 LYS B CA 1
ATOM 2553 C C . LYS B 1 36 ? -21.328 21.531 20.875 1 76 36 LYS B C 1
ATOM 2555 O O . LYS B 1 36 ? -21.234 21.094 19.734 1 76 36 LYS B O 1
ATOM 2560 N N . SER B 1 37 ? -20.312 21.812 21.625 1 76.56 37 SER B N 1
ATOM 2561 C CA . SER B 1 37 ? -18.953 21.609 21.109 1 76.56 37 SER B CA 1
ATOM 2562 C C . SER B 1 37 ? -18.656 20.125 20.938 1 76.56 37 SER B C 1
ATOM 2564 O O . SER B 1 37 ? -18.109 19.719 19.922 1 76.56 37 SER B O 1
ATOM 2566 N N . ILE B 1 38 ? -19.047 19.406 21.922 1 77.12 38 ILE B N 1
ATOM 2567 C CA . ILE B 1 38 ? -18.844 17.969 21.859 1 77.12 38 ILE B CA 1
ATOM 2568 C C . ILE B 1 38 ? -19.656 17.375 20.734 1 77.12 38 ILE B C 1
ATOM 2570 O O . ILE B 1 38 ? -19.188 16.484 20 1 77.12 38 ILE B O 1
ATOM 2574 N N . ALA B 1 39 ? -20.828 17.906 20.641 1 80.31 39 ALA B N 1
ATOM 2575 C CA . ALA B 1 39 ? -21.719 17.438 19.578 1 80.31 39 ALA B CA 1
ATOM 2576 C C . ALA B 1 39 ? -21.125 17.734 18.203 1 80.31 39 ALA B C 1
ATOM 2578 O O . ALA B 1 39 ? -21.297 16.953 17.266 1 80.31 39 ALA B O 1
ATOM 2579 N N . GLY B 1 40 ? -20.406 18.781 18.156 1 84.5 40 GLY B N 1
ATOM 2580 C CA . GLY B 1 40 ? -19.75 19.125 16.906 1 84.5 40 GLY B CA 1
ATOM 2581 C C . GLY B 1 40 ? -18.656 18.156 16.516 1 84.5 40 GLY B C 1
ATOM 2582 O O . GLY B 1 40 ? -18.594 17.688 15.383 1 84.5 40 GLY B O 1
ATOM 2583 N N . HIS B 1 41 ? -17.922 17.828 17.5 1 87.44 41 HIS B N 1
ATOM 2584 C CA . HIS B 1 41 ? -16.844 16.875 17.281 1 87.44 41 HIS B CA 1
ATOM 2585 C C . HIS B 1 41 ? -17.391 15.484 16.953 1 87.44 41 HIS B C 1
ATOM 2587 O O . HIS B 1 41 ? -16.906 14.828 16.031 1 87.44 41 HIS B O 1
ATOM 2593 N N . VAL B 1 42 ? -18.312 15.07 17.672 1 90.62 42 VAL B N 1
ATOM 2594 C CA . VAL B 1 42 ? -18.906 13.75 17.5 1 90.62 42 VAL B CA 1
ATOM 2595 C C . VAL B 1 42 ? -19.672 13.703 16.172 1 90.62 42 VAL B C 1
ATOM 2597 O O . VAL B 1 42 ? -19.656 12.68 15.484 1 90.62 42 VAL B O 1
ATOM 2600 N N . GLY B 1 43 ? -20.297 14.758 15.883 1 91.94 43 GLY B N 1
ATOM 2601 C CA . GLY B 1 43 ? -20.984 14.828 14.602 1 91.94 43 GLY B CA 1
ATOM 2602 C C . GLY B 1 43 ? -20.062 14.633 13.414 1 91.94 43 GLY B C 1
ATOM 2603 O O . GLY B 1 43 ? -20.422 13.938 12.461 1 91.94 43 GLY B O 1
ATOM 2604 N N . LEU B 1 44 ? -18.891 15.195 13.469 1 92.69 44 LEU B N 1
ATOM 2605 C CA . LEU B 1 44 ? -17.922 15.047 12.398 1 92.69 44 LEU B CA 1
ATOM 2606 C C . LEU B 1 44 ? -17.438 13.602 12.289 1 92.69 44 LEU B C 1
ATOM 2608 O O . LEU B 1 44 ? -17.281 13.086 11.18 1 92.69 44 LEU B O 1
ATOM 2612 N N . LEU B 1 45 ? -17.266 13.023 13.375 1 93.69 45 LEU B N 1
ATOM 2613 C CA . LEU B 1 45 ? -16.828 11.633 13.391 1 93.69 45 LEU B CA 1
ATOM 2614 C C . LEU B 1 45 ? -17.922 10.719 12.836 1 93.69 45 LEU B C 1
ATOM 2616 O O . LEU B 1 45 ? -17.625 9.805 12.062 1 93.69 45 LEU B O 1
ATOM 2620 N N . ILE B 1 46 ? -19.125 10.977 13.227 1 95.31 46 ILE B N 1
ATOM 2621 C CA . ILE B 1 46 ? -20.25 10.188 12.742 1 95.31 46 ILE B CA 1
ATOM 2622 C C . ILE B 1 46 ? -20.406 10.383 11.234 1 95.31 46 ILE B C 1
ATOM 2624 O O . ILE B 1 46 ? -20.672 9.43 10.5 1 95.31 46 ILE B O 1
ATOM 2628 N N . ALA B 1 47 ? -20.234 11.586 10.82 1 95.5 47 ALA B N 1
ATOM 2629 C CA . ALA B 1 47 ? -20.297 11.859 9.383 1 95.5 47 ALA B CA 1
ATOM 2630 C C . ALA B 1 47 ? -19.219 11.07 8.625 1 95.5 47 ALA B C 1
ATOM 2632 O O . ALA B 1 47 ? -19.5 10.531 7.551 1 95.5 47 ALA B O 1
ATOM 2633 N N . LEU B 1 48 ? -18.109 11.016 9.172 1 96.38 48 LEU B N 1
ATOM 2634 C CA . LEU B 1 48 ? -17.031 10.266 8.539 1 96.38 48 LEU B CA 1
ATOM 2635 C C . LEU B 1 48 ? -17.328 8.773 8.523 1 96.38 48 LEU B C 1
ATOM 2637 O O . LEU B 1 48 ? -17.078 8.094 7.523 1 96.38 48 LEU B O 1
ATOM 2641 N N . MET B 1 49 ? -17.891 8.289 9.57 1 96.88 49 MET B N 1
ATOM 2642 C CA . MET B 1 49 ? -18.234 6.871 9.656 1 96.88 49 MET B CA 1
ATOM 2643 C C . MET B 1 49 ? -19.312 6.512 8.641 1 96.88 49 MET B C 1
ATOM 2645 O O . MET B 1 49 ? -19.234 5.477 7.98 1 96.88 49 MET B O 1
ATOM 2649 N N . LEU B 1 50 ? -20.25 7.336 8.555 1 97.44 50 LEU B N 1
ATOM 2650 C CA . LEU B 1 50 ? -21.328 7.109 7.582 1 97.44 50 LEU B CA 1
ATOM 2651 C C . LEU B 1 50 ? -20.781 7.199 6.16 1 97.44 50 LEU B C 1
ATOM 2653 O O . LEU B 1 50 ? -21.141 6.387 5.305 1 97.44 50 LEU B O 1
ATOM 2657 N N . TYR B 1 51 ? -19.953 8.195 5.941 1 97.69 51 TYR B N 1
ATOM 2658 C CA . TYR B 1 51 ? -19.312 8.336 4.641 1 97.69 51 TYR B CA 1
ATOM 2659 C C . TYR B 1 51 ? -18.516 7.082 4.281 1 97.69 51 TYR B C 1
ATOM 2661 O O . TYR B 1 51 ? -18.578 6.613 3.141 1 97.69 51 TYR B O 1
ATOM 2669 N N . THR B 1 52 ? -17.875 6.539 5.219 1 97.75 52 THR B N 1
ATOM 2670 C CA . THR B 1 52 ? -17.062 5.344 5.016 1 97.75 52 THR B CA 1
ATOM 2671 C C . THR B 1 52 ? -17.953 4.133 4.734 1 97.75 52 THR B C 1
ATOM 2673 O O . THR B 1 52 ? -17.672 3.354 3.82 1 97.75 52 THR B O 1
ATOM 2676 N N . ALA B 1 53 ? -18.984 4.004 5.52 1 97.62 53 ALA B N 1
ATOM 2677 C CA . ALA B 1 53 ? -19.906 2.875 5.359 1 97.62 53 ALA B CA 1
ATOM 2678 C C . ALA B 1 53 ? -20.594 2.918 4 1 97.62 53 ALA B C 1
ATOM 2680 O O . ALA B 1 53 ? -20.641 1.911 3.291 1 97.62 53 ALA B O 1
ATOM 2681 N N . ILE B 1 54 ? -21.047 4.066 3.652 1 97.94 54 ILE B N 1
ATOM 2682 C CA . ILE B 1 54 ? -21.719 4.227 2.369 1 97.94 54 ILE B CA 1
ATOM 2683 C C . ILE B 1 54 ? -20.734 3.977 1.232 1 97.94 54 ILE B C 1
ATOM 2685 O O . ILE B 1 54 ? -21.047 3.287 0.262 1 97.94 54 ILE B O 1
ATOM 2689 N N . GLY B 1 55 ? -19.547 4.547 1.345 1 97.88 55 GLY B N 1
ATOM 2690 C CA . GLY B 1 55 ? -18.531 4.297 0.337 1 97.88 55 GLY B CA 1
ATOM 2691 C C . GLY B 1 55 ? -18.203 2.826 0.171 1 97.88 55 GLY B C 1
ATOM 2692 O O . GLY B 1 55 ? -18.062 2.34 -0.953 1 97.88 55 GLY B O 1
ATOM 2693 N N . GLY B 1 56 ? -18.047 2.145 1.312 1 97.62 56 GLY B N 1
ATOM 2694 C CA . GLY B 1 56 ? -17.797 0.715 1.256 1 97.62 56 GLY B CA 1
ATOM 2695 C C . GLY B 1 56 ? -18.875 -0.059 0.529 1 97.62 56 GLY B C 1
ATOM 2696 O O . GLY B 1 56 ? -18.578 -0.944 -0.276 1 97.62 56 GLY B O 1
ATOM 2697 N N . LEU B 1 57 ? -20.094 0.296 0.804 1 97.5 57 LEU B N 1
ATOM 2698 C CA . LEU B 1 57 ? -21.219 -0.391 0.175 1 97.5 57 LEU B CA 1
ATOM 2699 C C . LEU B 1 57 ? -21.266 -0.092 -1.32 1 97.5 57 LEU B C 1
ATOM 2701 O O . LEU B 1 57 ? -21.609 -0.968 -2.121 1 97.5 57 LEU B O 1
ATOM 2705 N N . VAL B 1 58 ? -20.984 1.088 -1.718 1 97.69 58 VAL B N 1
ATOM 2706 C CA . VAL B 1 58 ? -20.969 1.448 -3.131 1 97.69 58 VAL B CA 1
ATOM 2707 C C . VAL B 1 58 ? -19.844 0.687 -3.844 1 97.69 58 VAL B C 1
ATOM 2709 O O . VAL B 1 58 ? -20.047 0.148 -4.934 1 97.69 58 VAL B O 1
ATOM 2712 N N . PHE B 1 59 ? -18.672 0.613 -3.252 1 97.12 59 PHE B N 1
ATOM 2713 C CA . PHE B 1 59 ? -17.578 -0.15 -3.826 1 97.12 59 PHE B CA 1
ATOM 2714 C C . PHE B 1 59 ? -17.969 -1.609 -4.02 1 97.12 59 PHE B C 1
ATOM 2716 O O . PHE B 1 59 ? -17.688 -2.201 -5.062 1 97.12 59 PHE B O 1
ATOM 2723 N N . ARG B 1 60 ? -18.578 -2.104 -2.975 1 96.25 60 ARG B N 1
ATOM 2724 C CA . ARG B 1 60 ? -19 -3.496 -3.043 1 96.25 60 ARG B CA 1
ATOM 2725 C C . ARG B 1 60 ? -19.969 -3.715 -4.199 1 96.25 60 ARG B C 1
ATOM 2727 O O . ARG B 1 60 ? -19.859 -4.695 -4.938 1 96.25 60 ARG B O 1
ATOM 2734 N N . HIS B 1 61 ? -20.906 -2.809 -4.387 1 96.38 61 HIS B N 1
ATOM 2735 C CA . HIS B 1 61 ? -21.906 -2.92 -5.438 1 96.38 61 HIS B CA 1
ATOM 2736 C C . HIS B 1 61 ? -21.266 -2.855 -6.82 1 96.38 61 HIS B C 1
ATOM 2738 O O . HIS B 1 61 ? -21.688 -3.568 -7.734 1 96.38 61 HIS B O 1
ATOM 2744 N N . ILE B 1 62 ? -20.219 -2.168 -6.977 1 96.25 62 ILE B N 1
ATOM 2745 C CA . ILE B 1 62 ? -19.594 -1.962 -8.273 1 96.25 62 ILE B CA 1
ATOM 2746 C C . ILE B 1 62 ? -18.609 -3.098 -8.555 1 96.25 62 ILE B C 1
ATOM 2748 O O . ILE B 1 62 ? -18.547 -3.621 -9.664 1 96.25 62 ILE B O 1
ATOM 2752 N N . GLU B 1 63 ? -17.844 -3.504 -7.574 1 95.81 63 GLU B N 1
ATOM 2753 C CA . GLU B 1 63 ? -16.672 -4.344 -7.812 1 95.81 63 GLU B CA 1
ATOM 2754 C C . GLU B 1 63 ? -17 -5.82 -7.602 1 95.81 63 GLU B C 1
ATOM 2756 O O . GLU B 1 63 ? -16.375 -6.691 -8.211 1 95.81 63 GLU B O 1
ATOM 2761 N N . LEU B 1 64 ? -17.953 -6.152 -6.773 1 93.44 64 LEU B N 1
ATOM 2762 C CA . LEU B 1 64 ? -18.234 -7.543 -6.426 1 93.44 64 LEU B CA 1
ATOM 2763 C C . LEU B 1 64 ? -18.594 -8.352 -7.664 1 93.44 64 LEU B C 1
ATOM 2765 O O . LEU B 1 64 ? -18.016 -9.406 -7.918 1 93.44 64 LEU B O 1
ATOM 2769 N N . PRO B 1 65 ? -19.531 -7.879 -8.5 1 92.69 65 PRO B N 1
ATOM 2770 C CA . PRO B 1 65 ? -19.891 -8.664 -9.68 1 92.69 65 PRO B CA 1
ATOM 2771 C C . PRO B 1 65 ? -18.719 -8.82 -10.656 1 92.69 65 PRO B C 1
ATOM 2773 O O . PRO B 1 65 ? -18.578 -9.875 -11.289 1 92.69 65 PRO B O 1
ATOM 2776 N N . ALA B 1 66 ? -17.938 -7.809 -10.852 1 92.25 66 ALA B N 1
ATOM 2777 C CA . ALA B 1 66 ? -16.781 -7.883 -11.742 1 92.25 66 ALA B CA 1
ATOM 2778 C C . ALA B 1 66 ? -15.75 -8.891 -11.227 1 92.25 66 ALA B C 1
ATOM 2780 O O . ALA B 1 66 ? -15.141 -9.617 -12.016 1 92.25 66 ALA B O 1
ATOM 2781 N N . GLU B 1 67 ? -15.516 -8.914 -9.953 1 90.88 67 GLU B N 1
ATOM 2782 C CA . GLU B 1 67 ? -14.578 -9.867 -9.359 1 90.88 67 GLU B CA 1
ATOM 2783 C C . GLU B 1 67 ? -15.07 -11.297 -9.531 1 90.88 67 GLU B C 1
ATOM 2785 O O . GLU B 1 67 ? -14.289 -12.195 -9.852 1 90.88 67 GLU B O 1
ATOM 2790 N N . LEU B 1 68 ? -16.328 -11.523 -9.297 1 89.94 68 LEU B N 1
ATOM 2791 C CA . LEU B 1 68 ? -16.906 -12.852 -9.453 1 89.94 68 LEU B CA 1
ATOM 2792 C C . LEU B 1 68 ? -16.797 -13.328 -10.898 1 89.94 68 LEU B C 1
ATOM 2794 O O . LEU B 1 68 ? -16.484 -14.492 -11.148 1 89.94 68 LEU B O 1
ATOM 2798 N N . ALA B 1 69 ? -17.047 -12.438 -11.797 1 90.44 69 ALA B N 1
ATOM 2799 C CA . ALA B 1 69 ? -16.922 -12.781 -13.211 1 90.44 69 ALA B CA 1
ATOM 2800 C C . ALA B 1 69 ? -15.484 -13.148 -13.57 1 90.44 69 ALA B C 1
ATOM 2802 O O . ALA B 1 69 ? -15.25 -14.102 -14.312 1 90.44 69 ALA B O 1
ATOM 2803 N N . ARG B 1 70 ? -14.562 -12.383 -13.062 1 89.38 70 ARG B N 1
ATOM 2804 C CA . ARG B 1 70 ? -13.148 -12.656 -13.312 1 89.38 70 ARG B CA 1
ATOM 2805 C C . ARG B 1 70 ? -12.742 -14.016 -12.758 1 89.38 70 ARG B C 1
ATOM 2807 O O . ARG B 1 70 ? -12.039 -14.773 -13.414 1 89.38 70 ARG B O 1
ATOM 2814 N N . LEU B 1 71 ? -13.156 -14.297 -11.578 1 87.75 71 LEU B N 1
ATOM 2815 C CA . LEU B 1 71 ? -12.812 -15.562 -10.938 1 87.75 71 LEU B CA 1
ATOM 2816 C C . LEU B 1 71 ? -13.438 -16.734 -11.68 1 87.75 71 LEU B C 1
ATOM 2818 O O . LEU B 1 71 ? -12.828 -17.797 -11.789 1 87.75 71 LEU B O 1
ATOM 2822 N N . GLU B 1 72 ? -14.586 -16.562 -12.164 1 87.94 72 GLU B N 1
ATOM 2823 C CA . GLU B 1 72 ? -15.25 -17.609 -12.922 1 87.94 72 GLU B CA 1
ATOM 2824 C C . GLU B 1 72 ? -14.516 -17.906 -14.227 1 87.94 72 GLU B C 1
ATOM 2826 O O . GLU B 1 72 ? -14.398 -19.062 -14.633 1 87.94 72 GLU B O 1
ATOM 2831 N N . VAL B 1 73 ? -14.094 -16.875 -14.867 1 89.25 73 VAL B N 1
ATOM 2832 C CA . VAL B 1 73 ? -13.336 -17.047 -16.094 1 89.25 73 VAL B CA 1
ATOM 2833 C C . VAL B 1 73 ? -12.031 -17.781 -15.812 1 89.25 73 VAL B C 1
ATOM 2835 O O . VAL B 1 73 ? -11.641 -18.688 -16.562 1 89.25 73 VAL B O 1
ATOM 2838 N N . LEU B 1 74 ? -11.391 -17.359 -14.734 1 88.06 74 LEU B N 1
ATOM 2839 C CA . LEU B 1 74 ? -10.141 -18 -14.344 1 88.06 74 LEU B CA 1
ATOM 2840 C C . LEU B 1 74 ? -10.367 -19.469 -14.016 1 88.06 74 LEU B C 1
ATOM 2842 O O 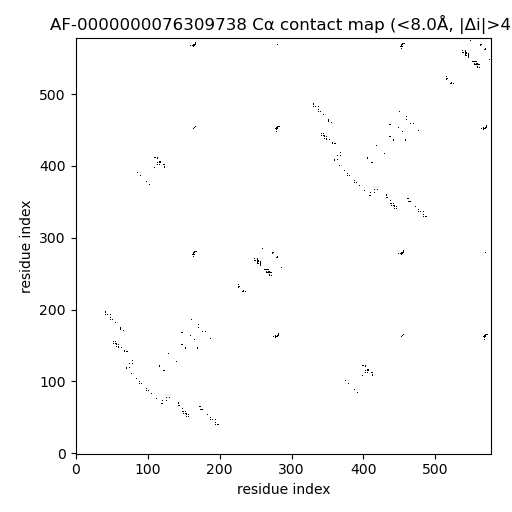. LEU B 1 74 ? -9.586 -20.344 -14.414 1 88.06 74 LEU B O 1
ATOM 2846 N N . ARG B 1 75 ? -11.438 -19.734 -13.344 1 87.12 75 ARG B N 1
ATOM 2847 C CA . ARG B 1 75 ? -11.766 -21.125 -12.992 1 87.12 75 ARG B CA 1
ATOM 2848 C C . ARG B 1 75 ? -12.07 -21.938 -14.234 1 87.12 75 ARG B C 1
ATOM 2850 O O . ARG B 1 75 ? -11.609 -23.078 -14.359 1 87.12 75 ARG B O 1
ATOM 2857 N N . ALA B 1 76 ? -12.859 -21.391 -15.055 1 86.38 76 ALA B N 1
ATOM 2858 C CA . ALA B 1 76 ? -13.211 -22.078 -16.297 1 86.38 76 ALA B CA 1
ATOM 2859 C C . ALA B 1 76 ? -11.969 -22.375 -17.125 1 86.38 76 ALA B C 1
ATOM 2861 O O . ALA B 1 76 ? -11.836 -23.469 -17.688 1 86.38 76 ALA B O 1
ATOM 2862 N N . ASN B 1 77 ? -11.094 -21.422 -17.219 1 89.38 77 ASN B N 1
ATOM 2863 C CA . ASN B 1 77 ? -9.859 -21.625 -17.969 1 89.38 77 ASN B CA 1
ATOM 2864 C C . ASN B 1 77 ? -8.977 -22.688 -17.344 1 89.38 77 ASN B C 1
ATOM 2866 O O . ASN B 1 77 ? -8.383 -23.516 -18.047 1 89.38 77 ASN B O 1
ATOM 2870 N N . LEU B 1 78 ? -8.859 -22.641 -16.062 1 87.94 78 LEU B N 1
ATOM 2871 C CA . LEU B 1 78 ? -8.055 -23.625 -15.336 1 87.94 78 LEU B CA 1
ATOM 2872 C C . LEU B 1 78 ? -8.609 -25.031 -15.531 1 87.94 78 LEU B C 1
ATOM 2874 O O . LEU B 1 78 ? -7.852 -25.969 -15.773 1 87.94 78 LEU B O 1
ATOM 2878 N N . ARG B 1 79 ? -9.891 -25.188 -15.445 1 85.25 79 ARG B N 1
ATOM 2879 C CA . ARG B 1 79 ? -10.516 -26.484 -15.625 1 85.25 79 ARG B CA 1
ATOM 2880 C C . ARG B 1 7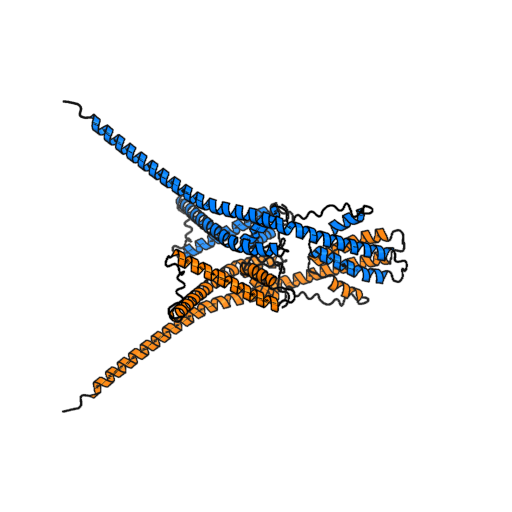9 ? -10.344 -26.984 -17.047 1 85.25 79 ARG B C 1
ATOM 2882 O O . ARG B 1 79 ? -10.07 -28.172 -17.266 1 85.25 79 ARG B O 1
ATOM 2889 N N . ALA B 1 80 ? -10.547 -26.078 -17.922 1 87.62 80 ALA B N 1
ATOM 2890 C CA . ALA B 1 80 ? -10.398 -26.453 -19.328 1 87.62 80 ALA B CA 1
ATOM 2891 C C . ALA B 1 80 ? -8.977 -26.922 -19.625 1 87.62 80 ALA B C 1
ATOM 2893 O O . ALA B 1 80 ? -8.781 -27.922 -20.312 1 87.62 80 ALA B O 1
ATOM 2894 N N . GLU B 1 81 ? -8.039 -26.172 -19.125 1 88.69 81 GLU B N 1
ATOM 2895 C CA . GLU B 1 81 ? -6.645 -26.516 -19.375 1 88.69 81 GLU B CA 1
ATOM 2896 C C . GLU B 1 81 ? -6.27 -27.812 -18.656 1 88.69 81 GLU B C 1
ATOM 2898 O O . GLU B 1 81 ? -5.504 -28.625 -19.172 1 88.69 81 GLU B O 1
ATOM 2903 N N . ARG B 1 82 ? -6.715 -27.984 -17.453 1 87.31 82 ARG B N 1
ATOM 2904 C CA . ARG B 1 82 ? -6.441 -29.219 -16.719 1 87.31 82 ARG B CA 1
ATOM 2905 C C . ARG B 1 82 ? -7.027 -30.438 -17.422 1 87.31 82 ARG B C 1
ATOM 2907 O O . ARG B 1 82 ? -6.363 -31.469 -17.547 1 87.31 82 ARG B O 1
ATOM 2914 N N . TYR B 1 83 ? -8.281 -30.281 -17.828 1 84.38 83 TYR B N 1
ATOM 2915 C CA . TYR B 1 83 ? -8.945 -31.375 -18.547 1 84.38 83 TYR B CA 1
ATOM 2916 C C . TYR B 1 83 ? -8.211 -31.703 -19.844 1 84.38 83 TYR B C 1
ATOM 2918 O O . TYR B 1 83 ? -8.008 -32.875 -20.172 1 84.38 83 TYR B O 1
ATOM 2926 N N . SER B 1 84 ? -7.906 -30.672 -20.578 1 87 84 SER B N 1
ATOM 2927 C CA . SER B 1 84 ? -7.168 -30.875 -21.812 1 87 84 SER B CA 1
ATOM 2928 C C . SER B 1 84 ? -5.84 -31.562 -21.562 1 87 84 SER B C 1
ATOM 2930 O O . SER B 1 84 ? -5.441 -32.469 -22.328 1 87 84 SER B O 1
ATOM 2932 N N . PHE B 1 85 ? -5.16 -31.234 -20.516 1 87.81 85 PHE B N 1
ATOM 2933 C CA . PHE B 1 85 ? -3.875 -31.828 -20.156 1 87.81 85 PHE B CA 1
ATOM 2934 C C . PHE B 1 85 ? -4.043 -33.281 -19.766 1 87.81 85 PHE B C 1
ATOM 2936 O O . PHE B 1 85 ? -3.361 -34.156 -20.312 1 87.81 85 PHE B O 1
ATOM 2943 N N . VAL B 1 86 ? -4.949 -33.594 -18.859 1 83.88 86 VAL B N 1
ATOM 2944 C CA . VAL B 1 86 ? -5.156 -34.938 -18.359 1 83.88 86 VAL B CA 1
ATOM 2945 C C . VAL B 1 86 ? -5.629 -35.844 -19.5 1 83.88 86 VAL B C 1
ATOM 2947 O O . VAL B 1 86 ? -5.191 -37 -19.609 1 83.88 86 VAL B O 1
ATOM 2950 N N . ASN B 1 87 ? -6.461 -35.312 -20.359 1 83.75 87 ASN B N 1
ATOM 2951 C CA . ASN B 1 87 ? -6.965 -36.094 -21.5 1 83.75 87 ASN B CA 1
ATOM 2952 C C . ASN B 1 87 ? -5.867 -36.375 -22.516 1 83.75 87 ASN B C 1
ATOM 2954 O O . ASN B 1 87 ? -5.805 -37.469 -23.078 1 83.75 87 ASN B O 1
ATOM 2958 N N . ALA B 1 88 ? -5.059 -35.375 -22.703 1 83.81 88 ALA B N 1
ATOM 2959 C CA . ALA B 1 88 ? -3.963 -35.562 -23.656 1 83.81 88 ALA B CA 1
ATOM 2960 C C . ALA B 1 88 ? -2.98 -36.625 -23.156 1 83.81 88 ALA B C 1
ATOM 2962 O O . ALA B 1 88 ? -2.496 -37.438 -23.938 1 83.81 88 ALA B O 1
ATOM 2963 N N . VAL B 1 89 ? -2.689 -36.688 -21.922 1 83.56 89 VAL B N 1
ATOM 2964 C CA . VAL B 1 89 ? -1.72 -37.594 -21.359 1 83.56 89 VAL B CA 1
ATOM 2965 C C . VAL B 1 89 ? -2.338 -39 -21.25 1 83.56 89 VAL B C 1
ATOM 2967 O O . VAL B 1 89 ? -1.681 -40 -21.531 1 83.56 89 VAL B O 1
ATOM 2970 N N . SER B 1 90 ? -3.58 -39.094 -20.828 1 81.31 90 SER B N 1
ATOM 2971 C CA . SER B 1 90 ? -4.242 -40.375 -20.609 1 81.31 90 SER B CA 1
ATOM 2972 C C . SER B 1 90 ? -4.516 -41.062 -21.938 1 81.31 90 SER B C 1
ATOM 2974 O O . SER B 1 90 ? -4.523 -42.312 -21.984 1 81.31 90 SER B O 1
ATOM 2976 N N . ASN B 1 91 ? -4.711 -40.25 -22.953 1 77.25 91 ASN B N 1
ATOM 2977 C CA . ASN B 1 91 ? -5.07 -40.875 -24.234 1 77.25 91 ASN B CA 1
ATOM 2978 C C . ASN B 1 91 ? -3.836 -41.156 -25.094 1 77.25 91 ASN B C 1
ATOM 2980 O O . ASN B 1 91 ? -3.951 -41.656 -26.219 1 77.25 91 ASN B O 1
ATOM 2984 N N . ASN B 1 92 ? -2.717 -40.75 -24.5 1 73.5 92 ASN B N 1
ATOM 2985 C CA . ASN B 1 92 ? -1.521 -41 -25.297 1 73.5 92 ASN B CA 1
ATOM 2986 C C . ASN B 1 92 ? -1.07 -42.469 -25.172 1 73.5 92 ASN B C 1
ATOM 2988 O O . ASN B 1 92 ? -0.892 -42.969 -24.062 1 73.5 92 ASN B O 1
ATOM 2992 N N . THR B 1 93 ? -1.051 -43.188 -26.281 1 64.75 93 THR B N 1
ATOM 2993 C CA . THR B 1 93 ? -0.711 -44.625 -26.344 1 64.75 93 THR B CA 1
ATOM 2994 C C . THR B 1 93 ? 0.779 -44.812 -26.609 1 64.75 93 THR B C 1
ATOM 2996 O O . THR B 1 93 ? 1.33 -45.875 -26.375 1 64.75 93 THR B O 1
ATOM 2999 N N . ASP B 1 94 ? 1.346 -43.75 -27.125 1 66.75 94 ASP B N 1
ATOM 3000 C CA . ASP B 1 94 ? 2.752 -43.906 -27.484 1 66.75 94 ASP B CA 1
ATOM 3001 C C . ASP B 1 94 ? 3.66 -43.562 -26.297 1 66.75 94 ASP B C 1
ATOM 3003 O O . ASP B 1 94 ? 3.852 -42.406 -25.969 1 66.75 94 ASP B O 1
ATOM 3007 N N . VAL B 1 95 ? 4.18 -44.625 -25.625 1 63.88 95 VAL B N 1
ATOM 3008 C CA . VAL B 1 95 ? 4.992 -44.5 -24.406 1 63.88 95 VAL B CA 1
ATOM 3009 C C . VAL B 1 95 ? 6.285 -43.75 -24.719 1 63.88 95 VAL B C 1
ATOM 3011 O O . VAL B 1 95 ? 6.812 -43.031 -23.875 1 63.88 95 VAL B O 1
ATOM 3014 N N . SER B 1 96 ? 6.836 -43.844 -25.969 1 66.69 96 SER B N 1
ATOM 3015 C CA . SER B 1 96 ? 8.148 -43.281 -26.281 1 66.69 96 SER B CA 1
ATOM 3016 C C . SER B 1 96 ? 8.117 -41.75 -26.312 1 66.69 96 SER B C 1
ATOM 3018 O O . SER B 1 96 ? 9.102 -41.094 -25.969 1 66.69 96 SER B O 1
ATOM 3020 N N . ASN B 1 97 ? 6.984 -41.281 -26.594 1 77.81 97 ASN B N 1
ATOM 3021 C CA . ASN B 1 97 ? 6.883 -39.812 -26.719 1 77.81 97 ASN B CA 1
ATOM 3022 C C . ASN B 1 97 ? 6.094 -39.219 -25.578 1 77.81 97 ASN B C 1
ATOM 3024 O O . ASN B 1 97 ? 5.777 -38 -25.594 1 77.81 97 ASN B O 1
ATOM 3028 N N . LEU B 1 98 ? 5.863 -40.062 -24.594 1 79.06 98 LEU B N 1
ATOM 3029 C CA . LEU B 1 98 ? 5 -39.594 -23.5 1 79.06 98 LEU B CA 1
ATOM 3030 C C . LEU B 1 98 ? 5.676 -38.531 -22.688 1 79.06 98 LEU B C 1
ATOM 3032 O O . LEU B 1 98 ? 5.039 -37.531 -22.297 1 79.06 98 LEU B O 1
ATOM 3036 N N . ARG B 1 99 ? 6.953 -38.656 -22.531 1 77.88 99 ARG B N 1
ATOM 3037 C CA . ARG B 1 99 ? 7.691 -37.688 -21.719 1 77.88 99 ARG B CA 1
ATOM 3038 C C . ARG B 1 99 ? 7.688 -36.312 -22.375 1 77.88 99 ARG B C 1
ATOM 3040 O O . ARG B 1 99 ? 7.453 -35.281 -21.719 1 77.88 99 ARG B O 1
ATOM 3047 N N . THR B 1 100 ? 7.93 -36.25 -23.609 1 78.38 100 THR B N 1
ATOM 3048 C CA . THR B 1 100 ? 7.953 -34.969 -24.344 1 78.38 100 THR B CA 1
ATOM 3049 C C . THR B 1 100 ? 6.559 -34.375 -24.406 1 78.38 100 THR B C 1
ATOM 3051 O O . THR B 1 100 ? 6.395 -33.156 -24.25 1 78.38 100 THR B O 1
ATOM 3054 N N . LEU B 1 101 ? 5.613 -35.25 -24.609 1 81.69 101 LEU B N 1
ATOM 3055 C CA . LEU B 1 101 ? 4.234 -34.75 -24.672 1 81.69 101 LEU B CA 1
ATOM 3056 C C . LEU B 1 101 ? 3.816 -34.156 -23.344 1 81.69 101 LEU B C 1
ATOM 3058 O O . LEU B 1 101 ? 3.203 -33.062 -23.312 1 81.69 101 LEU B O 1
ATOM 3062 N N . VAL B 1 102 ? 4.121 -34.812 -22.266 1 83.5 102 VAL B N 1
ATOM 3063 C CA . VAL B 1 102 ? 3.766 -34.344 -20.938 1 83.5 102 VAL B CA 1
ATOM 3064 C C . VAL B 1 102 ? 4.438 -33 -20.672 1 83.5 102 VAL B C 1
ATOM 3066 O O . VAL B 1 102 ? 3.801 -32.062 -20.172 1 83.5 102 VAL B O 1
ATOM 3069 N N . SER B 1 103 ? 5.66 -32.844 -21.094 1 80.44 103 SER B N 1
ATOM 3070 C CA . SER B 1 103 ? 6.406 -31.625 -20.828 1 80.44 103 SER B CA 1
ATOM 3071 C C . SER B 1 103 ? 5.836 -30.438 -21.609 1 80.44 103 SER B C 1
ATOM 3073 O O . SER B 1 103 ? 5.727 -29.328 -21.078 1 80.44 103 SER B O 1
ATOM 3075 N N . VAL B 1 104 ? 5.438 -30.625 -22.781 1 81.12 104 VAL B N 1
ATOM 3076 C CA . VAL B 1 104 ? 4.934 -29.547 -23.625 1 81.12 104 VAL B CA 1
ATOM 3077 C C . VAL B 1 104 ? 3.537 -29.141 -23.172 1 81.12 104 VAL B C 1
ATOM 3079 O O . VAL B 1 104 ? 3.248 -27.953 -23.031 1 81.12 104 VAL B O 1
ATOM 3082 N N . LYS B 1 105 ? 2.711 -30.156 -22.938 1 85.06 105 LYS B N 1
ATOM 3083 C CA . LYS B 1 105 ? 1.341 -29.844 -22.531 1 85.06 105 LYS B CA 1
ATOM 3084 C C . LYS B 1 105 ? 1.295 -29.297 -21.109 1 85.06 105 LYS B C 1
ATOM 3086 O O . LYS B 1 105 ? 0.408 -28.516 -20.766 1 85.06 105 LYS B O 1
ATOM 3091 N N . LEU B 1 106 ? 2.246 -29.688 -20.344 1 87.38 106 LEU B N 1
ATOM 3092 C CA . LEU B 1 106 ? 2.326 -29.219 -18.969 1 87.38 106 LEU B CA 1
ATOM 3093 C C . LEU B 1 106 ? 2.611 -27.719 -18.922 1 87.38 106 LEU B C 1
ATOM 3095 O O . LEU B 1 106 ? 2.162 -27.031 -18 1 87.38 106 LEU B O 1
ATOM 3099 N N . ARG B 1 107 ? 3.254 -27.141 -19.906 1 85.56 107 ARG B N 1
ATOM 3100 C CA . ARG B 1 107 ? 3.602 -25.719 -19.953 1 85.56 107 ARG B CA 1
ATOM 3101 C C . ARG B 1 107 ? 2.352 -24.859 -20.031 1 85.56 107 ARG B C 1
ATOM 3103 O O . ARG B 1 107 ? 2.252 -23.844 -19.328 1 85.56 107 ARG B O 1
ATOM 3110 N N . ALA B 1 108 ? 1.464 -25.234 -20.797 1 86.31 108 ALA B N 1
ATOM 3111 C CA . ALA B 1 108 ? 0.218 -24.484 -20.922 1 86.31 108 ALA B CA 1
ATOM 3112 C C . ALA B 1 108 ? -0.576 -24.5 -19.625 1 86.31 108 ALA B C 1
ATOM 3114 O O . ALA B 1 108 ? -1.146 -23.484 -19.219 1 86.31 108 ALA B O 1
ATOM 3115 N N . TYR B 1 109 ? -0.493 -25.656 -19.031 1 88.56 109 TYR B N 1
ATOM 3116 C CA . TYR B 1 109 ? -1.217 -25.797 -17.781 1 88.56 109 TYR B CA 1
ATOM 3117 C C . TYR B 1 109 ? -0.532 -25 -16.672 1 88.56 109 TYR B C 1
ATOM 3119 O O . TYR B 1 109 ? -1.198 -24.391 -15.828 1 88.56 109 TYR B O 1
ATOM 3127 N N . GLU B 1 110 ? 0.741 -25.047 -16.688 1 88.62 110 GLU B N 1
ATOM 3128 C CA . GLU B 1 110 ? 1.507 -24.266 -15.719 1 88.62 110 GLU B CA 1
ATOM 3129 C C . GLU B 1 110 ? 1.166 -22.781 -15.812 1 88.62 110 GLU B C 1
ATOM 3131 O O . GLU B 1 110 ? 1.036 -22.109 -14.789 1 88.62 110 GLU B O 1
ATOM 3136 N N . GLU B 1 111 ? 1.037 -22.234 -16.922 1 88.25 111 GLU B N 1
ATOM 3137 C CA . GLU B 1 111 ? 0.705 -20.828 -17.125 1 88.25 111 GLU B CA 1
ATOM 3138 C C . GLU B 1 111 ? -0.695 -20.516 -16.609 1 88.25 111 GLU B C 1
ATOM 3140 O O . GLU B 1 111 ? -0.925 -19.438 -16.047 1 88.25 111 GLU B O 1
ATOM 3145 N N . ALA B 1 112 ? -1.533 -21.438 -16.828 1 88 112 ALA B N 1
ATOM 3146 C CA . ALA B 1 112 ? -2.898 -21.25 -16.344 1 88 112 ALA B CA 1
ATOM 3147 C C . ALA B 1 112 ? -2.943 -21.234 -14.828 1 88 112 ALA B C 1
ATOM 3149 O O . ALA B 1 112 ? -3.66 -20.422 -14.227 1 88 112 ALA B O 1
ATOM 3150 N N . VAL B 1 113 ? -2.15 -22.109 -14.242 1 89 113 VAL B N 1
ATOM 3151 C CA . VAL B 1 113 ? -2.104 -22.172 -12.789 1 89 113 VAL B CA 1
ATOM 3152 C C . VAL B 1 113 ? -1.465 -20.891 -12.234 1 89 113 VAL B C 1
ATOM 3154 O O . VAL B 1 113 ? -1.919 -20.344 -11.227 1 89 113 VAL B O 1
ATOM 3157 N N . GLN B 1 114 ? -0.479 -20.422 -12.883 1 88 114 GLN B N 1
ATOM 3158 C CA . GLN B 1 114 ? 0.184 -19.188 -12.469 1 88 114 GLN B CA 1
ATOM 3159 C C . GLN B 1 114 ? -0.769 -18 -12.539 1 88 114 GLN B C 1
ATOM 3161 O O . GLN B 1 114 ? -0.829 -17.188 -11.617 1 88 114 GLN B O 1
ATOM 3166 N N . LYS B 1 115 ? -1.508 -17.891 -13.586 1 87.19 115 LYS B N 1
ATOM 3167 C CA . LYS B 1 115 ? -2.455 -16.781 -13.758 1 87.19 115 LYS B CA 1
ATOM 3168 C C . LYS B 1 115 ? -3.559 -16.844 -12.711 1 87.19 115 LYS B C 1
ATOM 3170 O O . LYS B 1 115 ? -3.986 -15.805 -12.195 1 87.19 115 LYS B O 1
ATOM 3175 N N . ALA B 1 116 ? -3.984 -18.031 -12.43 1 87.19 116 ALA B N 1
ATOM 3176 C CA . ALA B 1 116 ? -5.012 -18.203 -11.406 1 87.19 116 ALA B CA 1
ATOM 3177 C C . ALA B 1 116 ? -4.492 -17.781 -10.031 1 87.19 116 ALA B C 1
ATOM 3179 O O . ALA B 1 116 ? -5.188 -17.109 -9.281 1 87.19 116 ALA B O 1
ATOM 3180 N N . ALA B 1 117 ? -3.273 -18.156 -9.805 1 85 117 ALA B N 1
ATOM 3181 C CA . ALA B 1 117 ? -2.67 -17.812 -8.516 1 85 117 ALA B CA 1
ATOM 3182 C C . ALA B 1 117 ? -2.459 -16.297 -8.398 1 85 117 ALA B C 1
ATOM 3184 O O . ALA B 1 117 ? -2.703 -15.719 -7.344 1 85 117 ALA B O 1
ATOM 3185 N N . GLN B 1 118 ? -2.043 -15.773 -9.453 1 82.56 118 GLN B N 1
ATOM 3186 C CA . GLN B 1 118 ? -1.833 -14.336 -9.461 1 82.56 118 GLN B CA 1
ATOM 3187 C C . GLN B 1 118 ? -3.156 -13.586 -9.344 1 82.56 118 GLN B C 1
ATOM 3189 O O . GLN B 1 118 ? -3.201 -12.469 -8.812 1 82.56 118 GLN B O 1
ATOM 3194 N N . GLY B 1 119 ? -4.195 -14.117 -9.836 1 79.81 119 GLY B N 1
ATOM 3195 C CA . GLY B 1 119 ? -5.512 -13.508 -9.758 1 79.81 119 GLY B CA 1
ATOM 3196 C C . GLY B 1 119 ? -6.219 -13.773 -8.445 1 79.81 119 GLY B C 1
ATOM 3197 O O . GLY B 1 119 ? -7.328 -13.289 -8.219 1 79.81 119 GLY B O 1
ATOM 3198 N N . GLY B 1 120 ? -5.57 -14.602 -7.602 1 78.25 120 GLY B N 1
ATOM 3199 C CA . GLY B 1 120 ? -6.117 -14.836 -6.277 1 78.25 120 GLY B CA 1
ATOM 3200 C C . GLY B 1 120 ? -6.949 -16.109 -6.188 1 78.25 120 GLY B C 1
ATOM 3201 O O . GLY B 1 120 ? -7.699 -16.297 -5.227 1 78.25 120 GLY B O 1
ATOM 3202 N N . LEU B 1 121 ? -6.961 -16.891 -7.164 1 82.69 121 LEU B N 1
ATOM 3203 C CA . LEU B 1 121 ? -7.699 -18.156 -7.156 1 82.69 121 LEU B CA 1
ATOM 3204 C C . LEU B 1 121 ? -6.805 -19.312 -6.715 1 82.69 121 LEU B C 1
ATOM 3206 O O . LEU B 1 121 ? -5.781 -19.578 -7.348 1 82.69 121 LEU B O 1
ATOM 3210 N N . LEU B 1 122 ? -7.172 -19.844 -5.637 1 78.44 122 LEU B N 1
ATOM 3211 C CA . LEU B 1 122 ? -6.402 -20.984 -5.137 1 78.44 122 LEU B CA 1
ATOM 3212 C C . LEU B 1 122 ? -6.746 -22.25 -5.902 1 78.44 122 LEU B C 1
ATOM 3214 O O . LEU B 1 122 ? -7.922 -22.547 -6.125 1 78.44 122 LEU B O 1
ATOM 3218 N N . VAL B 1 123 ? -5.766 -22.922 -6.383 1 77.06 123 VAL B N 1
ATOM 3219 C CA . VAL B 1 123 ? -5.922 -24.125 -7.203 1 77.06 123 VAL B CA 1
ATOM 3220 C C . VAL B 1 123 ? -6.602 -25.219 -6.391 1 77.06 123 VAL B C 1
ATOM 3222 O O . VAL B 1 123 ? -7.344 -26.031 -6.941 1 77.06 123 VAL B O 1
ATOM 3225 N N . SER B 1 124 ? -6.359 -25.266 -5.082 1 72.12 124 SER B N 1
ATOM 3226 C CA . SER B 1 124 ? -6.926 -26.297 -4.219 1 72.12 124 SER B CA 1
ATOM 3227 C C . SER B 1 124 ? -8.453 -26.266 -4.246 1 72.12 124 SER B C 1
ATOM 3229 O O . SER B 1 124 ? -9.102 -27.312 -4.219 1 72.12 124 SER B O 1
ATOM 3231 N N . PHE B 1 125 ? -8.953 -25.109 -4.371 1 66.31 125 PHE B N 1
ATOM 3232 C CA . PHE B 1 125 ? -10.398 -24.938 -4.371 1 66.31 125 PHE B CA 1
ATOM 3233 C C . PHE B 1 125 ? -11.008 -25.531 -5.637 1 66.31 125 PHE B C 1
ATOM 3235 O O . PHE B 1 125 ? -12.109 -26.078 -5.605 1 66.31 125 PHE B O 1
ATOM 3242 N N . VAL B 1 126 ? -10.234 -25.5 -6.715 1 64.44 126 VAL B N 1
ATOM 3243 C CA . VAL B 1 126 ? -10.758 -25.922 -8.008 1 64.44 126 VAL B CA 1
ATOM 3244 C C . VAL B 1 126 ? -10.555 -27.422 -8.188 1 64.44 126 VAL B C 1
ATOM 3246 O O . VAL B 1 126 ? -11.445 -28.125 -8.68 1 64.44 126 VAL B O 1
ATOM 3249 N N . THR B 1 127 ? -9.445 -27.891 -7.781 1 63.12 127 THR B N 1
ATOM 3250 C CA . THR B 1 127 ? -9.102 -29.281 -8.031 1 63.12 127 THR B CA 1
ATOM 3251 C C . THR B 1 127 ? -9.953 -30.203 -7.168 1 63.12 127 THR B C 1
ATOM 3253 O O . THR B 1 127 ? -10.297 -31.312 -7.582 1 63.12 127 THR B O 1
ATOM 3256 N N . ASP B 1 128 ? -10.234 -29.734 -5.996 1 61.5 128 ASP B N 1
ATOM 3257 C CA . ASP B 1 128 ? -11.094 -30.547 -5.141 1 61.5 128 ASP B CA 1
ATOM 3258 C C . ASP B 1 128 ? -12.469 -30.75 -5.77 1 61.5 128 ASP B C 1
ATOM 3260 O O . ASP B 1 128 ? -13.086 -31.797 -5.613 1 61.5 128 ASP B O 1
ATOM 3264 N N . THR B 1 129 ? -12.836 -29.734 -6.551 1 57.53 129 THR B N 1
ATOM 3265 C CA . THR B 1 129 ? -14.141 -29.812 -7.199 1 57.53 129 THR B CA 1
ATOM 3266 C C . THR B 1 129 ? -14.07 -30.703 -8.445 1 57.53 129 THR B C 1
ATOM 3268 O O . THR B 1 129 ? -15.055 -31.344 -8.805 1 57.53 129 THR B O 1
ATOM 3271 N N . ILE B 1 130 ? -12.969 -30.688 -9.164 1 57.88 130 ILE B N 1
ATOM 3272 C CA . ILE B 1 130 ? -12.789 -31.453 -10.391 1 57.88 130 ILE B CA 1
ATOM 3273 C C . ILE B 1 130 ? -12.781 -32.938 -10.07 1 57.88 130 ILE B C 1
ATOM 3275 O O . ILE B 1 130 ? -13.352 -33.75 -10.812 1 57.88 130 ILE B O 1
ATOM 3279 N N . ASP B 1 131 ? -12.031 -33.312 -9.039 1 56.31 131 ASP B N 1
ATOM 3280 C CA . ASP B 1 131 ? -11.969 -34.719 -8.695 1 56.31 131 ASP B CA 1
ATOM 3281 C C . ASP B 1 131 ? -13.352 -35.281 -8.352 1 56.31 131 ASP B C 1
ATOM 3283 O O . ASP B 1 131 ? -13.633 -36.469 -8.562 1 56.31 131 ASP B O 1
ATOM 3287 N N . GLN B 1 132 ? -14.133 -34.406 -7.848 1 50.81 132 GLN B N 1
ATOM 3288 C CA . GLN B 1 132 ? -15.469 -34.906 -7.531 1 50.81 132 GLN B CA 1
ATOM 3289 C C . GLN B 1 132 ? -16.312 -35.031 -8.797 1 50.81 132 GLN B C 1
ATOM 3291 O O . GLN B 1 132 ? -17.438 -35.531 -8.742 1 50.81 132 GLN B O 1
ATOM 3296 N N . GLU B 1 133 ? -16.016 -34.344 -9.875 1 45.16 133 GLU B N 1
ATOM 3297 C CA . GLU B 1 133 ? -16.938 -34.25 -11 1 45.16 133 GLU B CA 1
ATOM 3298 C C . GLU B 1 133 ? -16.953 -35.562 -11.781 1 45.16 133 GLU B C 1
ATOM 3300 O O . GLU B 1 133 ? -16.125 -35.781 -12.664 1 45.16 133 GLU B O 1
ATOM 3305 N N . ASN B 1 134 ? -16.656 -36.625 -11.703 1 45.03 134 ASN B N 1
ATOM 3306 C CA . ASN B 1 134 ? -17.672 -37.312 -12.5 1 45.03 134 ASN B CA 1
ATOM 3307 C C . ASN B 1 134 ? -18.969 -36.5 -12.547 1 45.03 134 ASN B C 1
ATOM 3309 O O . ASN B 1 134 ? -19.984 -37 -13.047 1 45.03 134 ASN B O 1
ATOM 3313 N N . ARG B 1 135 ? -19.266 -35.375 -11.672 1 45.06 135 ARG B N 1
ATOM 3314 C CA . ARG B 1 135 ? -20.562 -34.719 -11.586 1 45.06 135 ARG B CA 1
ATOM 3315 C C . ARG B 1 135 ? -20.656 -33.562 -12.555 1 45.06 135 ARG B C 1
ATOM 3317 O O . ARG B 1 135 ? -19.656 -32.906 -12.828 1 45.06 135 ARG B O 1
ATOM 3324 N N . ASP B 1 136 ? -21.562 -33.219 -13.344 1 44.75 136 ASP B N 1
ATOM 3325 C CA . ASP B 1 136 ? -22.062 -32.219 -14.297 1 44.75 136 ASP B CA 1
ATOM 3326 C C . ASP B 1 136 ? -21.656 -30.812 -13.906 1 44.75 136 ASP B C 1
ATOM 3328 O O . ASP B 1 136 ? -21.641 -30.469 -12.719 1 44.75 136 ASP B O 1
ATOM 3332 N N . THR B 1 137 ? -20.688 -29.984 -14.695 1 50.41 137 THR B N 1
ATOM 3333 C CA . THR B 1 137 ? -20.375 -28.562 -14.711 1 50.41 137 THR B CA 1
ATOM 3334 C C . THR B 1 137 ? -21.469 -27.75 -14.008 1 50.41 137 THR B C 1
ATOM 3336 O O . THR B 1 137 ? -21.266 -26.578 -13.703 1 50.41 137 THR B O 1
ATOM 3339 N N . THR B 1 138 ? -22.609 -28.172 -14.117 1 49.47 138 THR B N 1
ATOM 3340 C CA . THR B 1 138 ? -23.781 -27.422 -13.703 1 49.47 138 THR B CA 1
ATOM 3341 C C . THR B 1 138 ? -23.734 -27.109 -12.211 1 49.47 138 THR B C 1
ATOM 3343 O O . THR B 1 138 ? -24.219 -26.062 -11.773 1 49.47 138 THR B O 1
ATOM 3346 N N . ASP B 1 139 ? -23.031 -27.938 -11.359 1 54.44 139 ASP B N 1
ATOM 3347 C CA . ASP B 1 139 ? -23.234 -27.766 -9.93 1 54.44 139 ASP B CA 1
ATOM 3348 C C . ASP B 1 139 ? -22.047 -27.062 -9.281 1 54.44 139 ASP B C 1
ATOM 3350 O O . ASP B 1 139 ? -21.719 -27.328 -8.117 1 54.44 139 ASP B O 1
ATOM 3354 N N . LEU B 1 140 ? -21.266 -26.422 -10.07 1 61.03 140 LEU B N 1
ATOM 3355 C CA . LEU B 1 140 ? -20.125 -25.781 -9.414 1 61.03 140 LEU B CA 1
ATOM 3356 C C . LEU B 1 140 ? -20.594 -24.781 -8.359 1 61.03 140 LEU B C 1
ATOM 3358 O O . LEU B 1 140 ? -21.562 -24.062 -8.57 1 61.03 140 LEU B O 1
ATOM 3362 N N . GLN B 1 141 ? -20.219 -25.062 -7.125 1 65.56 141 GLN B N 1
ATOM 3363 C CA . GLN B 1 141 ? -20.516 -24.125 -6.039 1 65.56 141 GLN B CA 1
ATOM 3364 C C . GLN B 1 141 ? -20.109 -22.703 -6.406 1 65.56 141 GLN B C 1
ATOM 3366 O O . GLN B 1 141 ? -19.094 -22.516 -7.074 1 65.56 141 GLN B O 1
ATOM 3371 N N . PRO B 1 142 ? -21.047 -21.875 -6.289 1 70.19 142 PRO B N 1
ATOM 3372 C CA . PRO B 1 142 ? -20.734 -20.484 -6.574 1 70.19 142 PRO B CA 1
ATOM 3373 C C . PRO B 1 142 ? -19.453 -20.016 -5.891 1 70.19 142 PRO B C 1
ATOM 3375 O O . PRO B 1 142 ? -19.141 -20.453 -4.781 1 70.19 142 PRO B O 1
ATOM 3378 N N . ILE B 1 143 ? -18.594 -19.422 -6.602 1 73 143 ILE B N 1
ATOM 3379 C CA . ILE B 1 143 ? -17.359 -18.844 -6.07 1 73 143 ILE B CA 1
ATOM 3380 C C . ILE B 1 143 ? -17.688 -17.781 -5.027 1 73 143 ILE B C 1
ATOM 3382 O O . ILE B 1 143 ? -18.484 -16.875 -5.293 1 73 143 ILE B O 1
ATOM 3386 N N . VAL B 1 144 ? -17.453 -18.094 -3.766 1 66 144 VAL B N 1
ATOM 3387 C CA . VAL B 1 144 ? -17.625 -17.094 -2.715 1 66 144 VAL B CA 1
ATOM 3388 C C . VAL B 1 144 ? -16.281 -16.438 -2.396 1 66 144 VAL B C 1
ATOM 3390 O O . VAL B 1 144 ? -15.289 -17.141 -2.143 1 66 144 VAL B O 1
ATOM 3393 N N . THR B 1 145 ? -16.203 -15.18 -2.871 1 70.94 145 THR B N 1
ATOM 3394 C CA . THR B 1 145 ? -14.977 -14.461 -2.52 1 70.94 145 THR B CA 1
ATOM 3395 C C . THR B 1 145 ? -15.188 -13.617 -1.265 1 70.94 145 THR B C 1
ATOM 3397 O O . THR B 1 145 ? -16.234 -12.977 -1.11 1 70.94 145 THR B O 1
ATOM 3400 N N . GLU B 1 146 ? -14.359 -13.805 -0.286 1 75.19 146 GLU B N 1
ATOM 3401 C CA . GLU B 1 146 ? -14.391 -13.016 0.943 1 75.19 146 GLU B CA 1
ATOM 3402 C C . GLU B 1 146 ? -13.75 -11.648 0.738 1 75.19 146 GLU B C 1
ATOM 3404 O O . GLU B 1 146 ? -13.844 -10.773 1.606 1 75.19 146 GLU B O 1
ATOM 3409 N N . ARG B 1 147 ? -13.305 -11.305 -0.446 1 81.38 147 ARG B N 1
ATOM 3410 C CA . ARG B 1 147 ? -12.562 -10.07 -0.683 1 81.38 147 ARG B CA 1
ATOM 3411 C C . ARG B 1 147 ? -13.484 -8.859 -0.682 1 81.38 147 ARG B C 1
ATOM 3413 O O . ARG B 1 147 ? -13.086 -7.766 -0.275 1 81.38 147 ARG B O 1
ATOM 3420 N N . TRP B 1 148 ? -14.727 -9.07 -1.171 1 88.38 148 TRP B N 1
ATOM 3421 C CA . TRP B 1 148 ? -15.641 -7.934 -1.212 1 88.38 148 TRP B CA 1
ATOM 3422 C C . TRP B 1 148 ? -16.891 -8.211 -0.385 1 88.38 148 TRP B C 1
ATOM 3424 O O . TRP B 1 148 ? -18 -7.863 -0.794 1 88.38 148 TRP B O 1
ATOM 3434 N N . SER B 1 149 ? -16.625 -8.844 0.773 1 89.62 149 SER B N 1
ATOM 3435 C CA . SER B 1 149 ? -17.688 -8.898 1.762 1 89.62 149 SER B CA 1
ATOM 3436 C C . SER B 1 149 ? -18.016 -7.516 2.312 1 89.62 149 SER B C 1
ATOM 3438 O O . SER B 1 149 ? -17.266 -6.562 2.078 1 89.62 149 SER B O 1
ATOM 3440 N N . VAL B 1 150 ? -19.141 -7.426 3.023 1 92.12 150 VAL B N 1
ATOM 3441 C CA . VAL B 1 150 ? -19.547 -6.125 3.537 1 92.12 150 VAL B CA 1
ATOM 3442 C C . VAL B 1 150 ? -18.469 -5.574 4.469 1 92.12 150 VAL B C 1
ATOM 3444 O O . VAL B 1 150 ? -18.078 -4.41 4.348 1 92.12 150 VAL B O 1
ATOM 3447 N N . PHE B 1 151 ? -17.969 -6.391 5.328 1 91.38 151 PHE B N 1
ATOM 3448 C CA . PHE B 1 151 ? -16.953 -5.973 6.273 1 91.38 151 PHE B CA 1
ATOM 3449 C C . PHE B 1 151 ? -15.664 -5.586 5.543 1 91.38 151 PHE B C 1
ATOM 3451 O O . PHE B 1 151 ? -15.047 -4.57 5.859 1 91.38 151 PHE B O 1
ATOM 3458 N N . GLN B 1 152 ? -15.305 -6.352 4.57 1 91.5 152 GLN B N 1
ATOM 3459 C CA . GLN B 1 152 ? -14.078 -6.09 3.824 1 91.5 152 GLN B CA 1
ATOM 3460 C C . GLN B 1 152 ? -14.211 -4.836 2.965 1 91.5 152 GLN B C 1
ATOM 3462 O O . GLN B 1 152 ? -13.234 -4.102 2.773 1 91.5 152 GLN B O 1
ATOM 3467 N N . ALA B 1 153 ? -15.43 -4.68 2.475 1 94.62 153 ALA B N 1
ATOM 3468 C CA . ALA B 1 153 ? -15.672 -3.502 1.647 1 94.62 153 ALA B CA 1
ATOM 3469 C C . ALA B 1 153 ? -15.555 -2.221 2.469 1 94.62 153 ALA B C 1
ATOM 3471 O O . ALA B 1 153 ? -14.945 -1.244 2.023 1 94.62 153 ALA B O 1
ATOM 3472 N N . VAL B 1 154 ? -16.094 -2.254 3.652 1 95.44 154 VAL B N 1
ATOM 3473 C CA . VAL B 1 154 ? -16.016 -1.093 4.535 1 95.44 154 VAL B CA 1
ATOM 3474 C C . VAL B 1 154 ? -14.578 -0.889 4.996 1 95.44 154 VAL B C 1
ATOM 3476 O O . VAL B 1 154 ? -14.109 0.246 5.098 1 95.44 154 VAL B O 1
ATOM 3479 N N . PHE B 1 155 ? -13.953 -1.972 5.27 1 93.56 155 PHE B N 1
ATOM 3480 C CA . PHE B 1 155 ? -12.547 -1.908 5.637 1 93.56 155 PHE B CA 1
ATOM 3481 C C . PHE B 1 155 ? -11.719 -1.285 4.516 1 93.56 155 PHE B C 1
ATOM 3483 O O . PHE B 1 155 ? -10.883 -0.417 4.766 1 93.56 155 PHE B O 1
ATOM 3490 N N . PHE B 1 156 ? -12.031 -1.67 3.307 1 95.62 156 PHE B N 1
ATOM 3491 C CA . PHE B 1 156 ? -11.367 -1.109 2.139 1 95.62 156 PHE B CA 1
ATOM 3492 C C . PHE B 1 156 ? -11.586 0.396 2.057 1 95.62 156 PHE B C 1
ATOM 3494 O O . PHE B 1 156 ? -10.641 1.158 1.845 1 95.62 156 PHE B O 1
ATOM 3501 N N . ALA B 1 157 ? -12.734 0.763 2.232 1 97.12 157 ALA B N 1
ATOM 3502 C CA . ALA B 1 157 ? -13.07 2.184 2.189 1 97.12 157 ALA B CA 1
ATOM 3503 C C . ALA B 1 157 ? -12.297 2.963 3.248 1 97.12 157 ALA B C 1
ATOM 3505 O O . ALA B 1 157 ? -11.812 4.066 2.988 1 97.12 157 ALA B O 1
ATOM 3506 N N . SER B 1 158 ? -12.188 2.42 4.406 1 96.31 158 SER B N 1
ATOM 3507 C CA . SER B 1 158 ? -11.445 3.072 5.484 1 96.31 158 SER B CA 1
ATOM 3508 C C . SER B 1 158 ? -9.969 3.225 5.125 1 96.31 158 SER B C 1
ATOM 3510 O O . SER B 1 158 ? -9.352 4.246 5.434 1 96.31 158 SER B O 1
ATOM 3512 N N . THR B 1 159 ? -9.359 2.229 4.484 1 95.19 159 THR B N 1
ATOM 3513 C CA . THR B 1 159 ? -7.957 2.305 4.102 1 95.19 159 THR B CA 1
ATOM 3514 C C . THR B 1 159 ? -7.742 3.363 3.023 1 95.19 159 THR B C 1
ATOM 3516 O O . THR B 1 159 ? -6.688 4 2.971 1 95.19 159 THR B O 1
ATOM 3519 N N . VAL B 1 160 ? -8.734 3.576 2.186 1 97 160 VAL B N 1
ATOM 3520 C CA . VAL B 1 160 ? -8.664 4.613 1.161 1 97 160 VAL B CA 1
ATOM 3521 C C . VAL B 1 160 ? -8.648 5.992 1.82 1 97 160 VAL B C 1
ATOM 3523 O O . VAL B 1 160 ? -7.801 6.828 1.501 1 97 160 VAL B O 1
ATOM 3526 N N . LEU B 1 161 ? -9.516 6.121 2.781 1 97.25 161 LEU B N 1
ATOM 3527 C CA . LEU B 1 161 ? -9.664 7.422 3.424 1 97.25 161 LEU B CA 1
ATOM 3528 C C . LEU B 1 161 ? -8.461 7.734 4.305 1 97.25 161 LEU B C 1
ATOM 3530 O O . LEU B 1 161 ? -8.102 8.906 4.48 1 97.25 161 LEU B O 1
ATOM 3534 N N . THR B 1 162 ? -7.84 6.73 4.816 1 95.44 162 THR B N 1
ATOM 3535 C CA . THR B 1 162 ? -6.676 6.918 5.672 1 95.44 162 THR B CA 1
ATOM 3536 C C . THR B 1 162 ? -5.387 6.805 4.863 1 95.44 162 THR B C 1
ATOM 3538 O O . THR B 1 162 ? -4.289 6.828 5.426 1 95.44 162 THR B O 1
ATOM 3541 N N . THR B 1 163 ? -5.426 6.602 3.562 1 95.62 163 THR B N 1
ATOM 3542 C CA . THR B 1 163 ? -4.352 6.555 2.578 1 95.62 163 THR B CA 1
ATOM 3543 C C . THR B 1 163 ? -3.381 5.418 2.887 1 95.62 163 THR B C 1
ATOM 3545 O O . THR B 1 163 ? -2.17 5.562 2.707 1 95.62 163 THR B O 1
ATOM 3548 N N . ILE B 1 164 ? -3.77 4.375 3.551 1 94.31 164 ILE B N 1
ATOM 3549 C CA . ILE B 1 164 ? -2.965 3.197 3.852 1 94.31 164 ILE B CA 1
ATOM 3550 C C . ILE B 1 164 ? -2.811 2.344 2.596 1 94.31 164 ILE B C 1
ATOM 3552 O O . ILE B 1 164 ? -1.69 2.045 2.174 1 94.31 164 ILE B O 1
ATOM 3556 N N . GLY B 1 165 ? -3.885 1.92 1.881 1 91.44 165 GLY B N 1
ATOM 3557 C CA . GLY B 1 165 ? -3.883 1.193 0.622 1 91.44 165 GLY B CA 1
ATOM 3558 C C . GLY B 1 165 ? -3.109 -0.11 0.686 1 91.44 165 GLY B C 1
ATOM 3559 O O . GLY B 1 165 ? -2.111 -0.28 -0.016 1 91.44 165 GLY B O 1
ATOM 3560 N N . TYR B 1 166 ? -3.537 -1.106 1.333 1 90 166 TYR B N 1
ATOM 3561 C CA . TYR B 1 166 ? -2.848 -2.379 1.513 1 90 166 TYR B CA 1
ATOM 3562 C C . TYR B 1 166 ? -2.615 -3.066 0.173 1 90 166 TYR B C 1
ATOM 3564 O O . TYR B 1 166 ? -1.65 -3.818 0.012 1 90 166 TYR B O 1
ATOM 3572 N N . GLY B 1 167 ? -3.566 -2.9 -0.779 1 88.44 167 GLY B N 1
ATOM 3573 C CA . GLY B 1 167 ? -3.377 -3.434 -2.119 1 88.44 167 GLY B CA 1
ATOM 3574 C C . GLY B 1 167 ? -3.98 -4.812 -2.301 1 88.44 167 GLY B C 1
ATOM 3575 O O . GLY B 1 167 ? -3.99 -5.352 -3.41 1 88.44 167 GLY B O 1
ATOM 3576 N N . ASN B 1 168 ? -4.426 -5.508 -1.216 1 84.44 168 ASN B N 1
ATOM 3577 C CA . ASN B 1 168 ? -5.07 -6.809 -1.328 1 84.44 168 ASN B CA 1
ATOM 3578 C C . ASN B 1 168 ? -6.398 -6.715 -2.074 1 84.44 168 ASN B C 1
ATOM 3580 O O . ASN B 1 168 ? -6.754 -7.621 -2.834 1 84.44 168 ASN B O 1
ATOM 3584 N N . VAL B 1 169 ? -7.105 -5.719 -1.831 1 87.44 169 VAL B N 1
ATOM 3585 C CA . VAL B 1 169 ? -8.352 -5.402 -2.527 1 87.44 169 VAL B CA 1
ATOM 3586 C C . VAL B 1 169 ? -8.219 -4.051 -3.227 1 87.44 169 VAL B C 1
ATOM 3588 O O . VAL B 1 169 ? -7.812 -3.064 -2.613 1 87.44 169 VAL B O 1
ATOM 3591 N N . VAL B 1 170 ? -8.406 -4.078 -4.492 1 90.62 170 VAL B N 1
ATOM 3592 C CA . VAL B 1 170 ? -8.258 -2.85 -5.27 1 90.62 170 VAL B CA 1
ATOM 3593 C C . VAL B 1 170 ? -9.375 -2.754 -6.301 1 90.62 170 VAL B C 1
ATOM 3595 O O . VAL B 1 170 ? -9.914 -3.773 -6.742 1 90.62 170 VAL B O 1
ATOM 3598 N N . PRO B 1 171 ? -9.742 -1.551 -6.629 1 93.19 171 PRO B N 1
ATOM 3599 C CA . PRO B 1 171 ? -10.719 -1.41 -7.711 1 93.19 171 PRO B CA 1
ATOM 3600 C C . PRO B 1 171 ? -10.172 -1.86 -9.062 1 93.19 171 PRO B C 1
ATOM 3602 O O . PRO B 1 171 ? -9.094 -1.419 -9.477 1 93.19 171 PRO B O 1
ATOM 3605 N N . SER B 1 172 ? -10.883 -2.758 -9.703 1 89.94 172 SER B N 1
ATOM 3606 C CA . SER B 1 172 ? -10.438 -3.303 -10.977 1 89.94 172 SER B CA 1
ATOM 3607 C C . SER B 1 172 ? -11.25 -2.73 -12.141 1 89.94 172 SER B C 1
ATOM 3609 O O . SER B 1 172 ? -10.789 -2.721 -13.281 1 89.94 172 SER B O 1
ATOM 3611 N N . THR B 1 173 ? -12.383 -2.201 -11.859 1 93.69 173 THR B N 1
ATOM 3612 C CA . THR B 1 173 ? -13.25 -1.662 -12.898 1 93.69 173 THR B CA 1
ATOM 3613 C C . THR B 1 173 ? -12.992 -0.173 -13.102 1 93.69 173 THR B C 1
ATOM 3615 O O . THR B 1 173 ? -12.492 0.507 -12.203 1 93.69 173 THR B O 1
ATOM 3618 N N . ASN B 1 174 ? -13.281 0.293 -14.312 1 93.88 174 ASN B N 1
ATOM 3619 C CA . ASN B 1 174 ? -13.141 1.718 -14.594 1 93.88 174 ASN B CA 1
ATOM 3620 C C . ASN B 1 174 ? -14.055 2.557 -13.711 1 93.88 174 ASN B C 1
ATOM 3622 O O . ASN B 1 174 ? -13.656 3.615 -13.227 1 93.88 174 ASN B O 1
ATOM 3626 N N . LEU B 1 175 ? -15.242 2.043 -13.547 1 95.38 175 LEU B N 1
ATOM 3627 C CA . LEU B 1 175 ? -16.203 2.756 -12.703 1 95.38 175 LEU B CA 1
ATOM 3628 C C . LEU B 1 175 ? -15.711 2.793 -11.258 1 95.38 175 LEU B C 1
ATOM 3630 O O . LEU B 1 175 ? -15.867 3.809 -10.57 1 95.38 175 LEU B O 1
ATOM 3634 N N . GLY B 1 176 ? -15.203 1.664 -10.75 1 96.12 176 GLY B N 1
ATOM 3635 C CA . GLY B 1 176 ? -14.656 1.618 -9.406 1 96.12 176 GLY B CA 1
ATOM 3636 C C . GLY B 1 176 ? -13.492 2.57 -9.203 1 96.12 176 GLY B C 1
ATOM 3637 O O . GLY B 1 176 ? -13.398 3.234 -8.164 1 96.12 176 GLY B O 1
ATOM 3638 N N . ARG B 1 177 ? -12.625 2.695 -10.195 1 95.62 177 ARG B N 1
ATOM 3639 C CA . ARG B 1 177 ? -11.469 3.584 -10.133 1 95.62 177 ARG B CA 1
ATOM 3640 C C . ARG B 1 177 ? -11.906 5.047 -10.141 1 95.62 177 ARG B C 1
ATOM 3642 O O . ARG B 1 177 ? -11.344 5.871 -9.414 1 95.62 177 ARG B O 1
ATOM 3649 N N . MET B 1 178 ? -12.852 5.344 -10.984 1 94.94 178 MET B N 1
ATOM 3650 C CA . MET B 1 178 ? -13.391 6.703 -11.016 1 94.94 178 MET B CA 1
ATOM 3651 C C . MET B 1 178 ? -14.016 7.066 -9.672 1 94.94 178 MET B C 1
ATOM 3653 O O . MET B 1 178 ? -13.781 8.156 -9.141 1 94.94 178 MET B O 1
ATOM 3657 N N . PHE B 1 179 ? -14.844 6.168 -9.172 1 96.88 179 PHE B N 1
ATOM 3658 C CA . PHE B 1 179 ? -15.461 6.398 -7.871 1 96.88 179 PHE B CA 1
ATOM 3659 C C . PHE B 1 179 ? -14.406 6.562 -6.785 1 96.88 179 PHE B C 1
ATOM 3661 O O . PHE B 1 179 ? -14.562 7.375 -5.875 1 96.88 179 PHE B O 1
ATOM 3668 N N . CYS B 1 180 ? -13.336 5.766 -6.863 1 96.69 180 CYS B N 1
ATOM 3669 C CA . CYS B 1 180 ? -12.258 5.844 -5.891 1 96.69 180 CYS B CA 1
ATOM 3670 C C . CYS B 1 180 ? -11.648 7.242 -5.863 1 96.69 180 CYS B C 1
ATOM 3672 O O . CYS B 1 180 ? -11.383 7.789 -4.793 1 96.69 180 CYS B O 1
ATOM 3674 N N . ILE B 1 181 ? -11.484 7.816 -7.023 1 93.94 181 ILE B N 1
ATOM 3675 C CA . ILE B 1 181 ? -10.898 9.148 -7.137 1 93.94 181 ILE B CA 1
ATOM 3676 C C . ILE B 1 181 ? -11.82 10.172 -6.465 1 93.94 181 ILE B C 1
ATOM 3678 O O . ILE B 1 181 ? -11.367 10.969 -5.637 1 93.94 181 ILE B O 1
ATOM 3682 N N . LEU B 1 182 ? -13.062 10.117 -6.758 1 95.19 182 LEU B N 1
ATOM 3683 C CA . LEU B 1 182 ? -14.023 11.055 -6.199 1 95.19 182 LEU B CA 1
ATOM 3684 C C . LEU B 1 182 ? -14.18 10.852 -4.695 1 95.19 182 LEU B C 1
ATOM 3686 O O . LEU B 1 182 ? -14.203 11.812 -3.93 1 95.19 182 LEU B O 1
ATOM 3690 N N . PHE B 1 183 ? -14.32 9.586 -4.344 1 97.38 183 PHE B N 1
ATOM 3691 C CA . PHE B 1 183 ? -14.477 9.203 -2.943 1 97.38 183 PHE B CA 1
ATOM 3692 C C . PHE B 1 183 ? -13.297 9.688 -2.115 1 97.38 183 PHE B C 1
ATOM 3694 O O . PHE B 1 183 ? -13.477 10.25 -1.033 1 97.38 183 PHE B O 1
ATOM 3701 N N . ALA B 1 184 ? -12.102 9.492 -2.639 1 96.19 184 ALA B N 1
ATOM 3702 C CA . ALA B 1 184 ? -10.883 9.891 -1.936 1 96.19 184 ALA B CA 1
ATOM 3703 C C . ALA B 1 184 ? -10.727 11.406 -1.906 1 96.19 184 ALA B C 1
ATOM 3705 O O . ALA B 1 184 ? -10.289 11.969 -0.903 1 96.19 184 ALA B O 1
ATOM 3706 N N . PHE B 1 185 ? -11.062 12.008 -2.947 1 93 185 PHE B N 1
ATOM 3707 C CA . PHE B 1 185 ? -10.906 13.453 -3.082 1 93 185 PHE B CA 1
ATOM 3708 C C . PHE B 1 185 ? -11.688 14.188 -2 1 93 185 PHE B C 1
ATOM 3710 O O . PHE B 1 185 ? -11.203 15.164 -1.433 1 93 185 PHE B O 1
ATOM 3717 N N . VAL B 1 186 ? -12.805 13.711 -1.691 1 94.19 186 VAL B N 1
ATOM 3718 C CA . VAL B 1 186 ? -13.656 14.328 -0.679 1 94.19 186 VAL B CA 1
ATOM 3719 C C . VAL B 1 186 ? -13.328 13.75 0.695 1 94.19 186 VAL B C 1
ATOM 3721 O O . VAL B 1 186 ? -13.25 14.484 1.684 1 94.19 186 VAL B O 1
ATOM 3724 N N . GLY B 1 187 ? -13.164 12.508 0.72 1 96.88 187 GLY B N 1
ATOM 3725 C CA . GLY B 1 187 ? -13.047 11.789 1.981 1 96.88 187 GLY B CA 1
ATOM 3726 C C . GLY B 1 187 ? -11.734 12.047 2.699 1 96.88 187 GLY B C 1
ATOM 3727 O O . GLY B 1 187 ? -11.695 12.094 3.93 1 96.88 187 GLY B O 1
ATOM 3728 N N . ILE B 1 188 ? -10.609 12.188 1.974 1 94.75 188 ILE B N 1
ATOM 3729 C CA . ILE B 1 188 ? -9.305 12.336 2.602 1 94.75 188 ILE B CA 1
ATOM 3730 C C . ILE B 1 188 ? -9.25 13.648 3.381 1 94.75 188 ILE B C 1
ATOM 3732 O O . ILE B 1 188 ? -8.922 13.656 4.57 1 94.75 188 ILE B O 1
ATOM 3736 N N . PRO B 1 189 ? -9.617 14.789 2.773 1 92.38 189 PRO B N 1
ATOM 3737 C CA . PRO B 1 189 ? -9.656 16.016 3.566 1 92.38 189 PRO B CA 1
ATOM 3738 C C . PRO B 1 189 ? -10.594 15.914 4.77 1 92.38 189 PRO B C 1
ATOM 3740 O O . PRO B 1 189 ? -10.281 16.438 5.844 1 92.38 189 PRO B O 1
ATOM 3743 N N . LEU B 1 190 ? -11.68 15.289 4.562 1 94.75 190 LEU B N 1
ATOM 3744 C CA . LEU B 1 190 ? -12.609 15.102 5.672 1 94.75 190 LEU B CA 1
ATOM 3745 C C . LEU B 1 190 ? -11.945 14.312 6.805 1 94.75 190 LEU B C 1
ATOM 3747 O O . LEU B 1 190 ? -12.094 14.672 7.977 1 94.75 190 LEU B O 1
ATOM 3751 N N . THR B 1 191 ? -11.32 13.281 6.484 1 95.81 191 THR B N 1
ATOM 3752 C CA . THR B 1 191 ? -10.625 12.461 7.473 1 95.81 191 THR B CA 1
ATOM 3753 C C . THR B 1 191 ? -9.562 13.273 8.203 1 95.81 191 THR B C 1
ATOM 3755 O O . THR B 1 191 ? -9.43 13.18 9.422 1 95.81 191 THR B O 1
ATOM 3758 N N . LEU B 1 192 ? -8.836 14.047 7.461 1 92.88 192 LEU B N 1
ATOM 3759 C CA . LEU B 1 192 ? -7.789 14.875 8.055 1 92.88 192 LEU B CA 1
ATOM 3760 C C . LEU B 1 192 ? -8.383 15.883 9.031 1 92.88 192 LEU B C 1
ATOM 3762 O O . LEU B 1 192 ? -7.805 16.156 10.086 1 92.88 192 LEU B O 1
ATOM 3766 N N . ILE B 1 193 ? -9.508 16.438 8.633 1 92.56 193 ILE B N 1
ATOM 3767 C CA . ILE B 1 193 ? -10.203 17.391 9.492 1 92.56 193 ILE B CA 1
ATOM 3768 C C . ILE B 1 193 ? -10.617 16.703 10.789 1 92.56 193 ILE B C 1
ATOM 3770 O O . ILE B 1 193 ? -10.445 17.266 11.875 1 92.56 193 ILE B O 1
ATOM 3774 N N . VAL B 1 194 ? -11.125 15.594 10.688 1 93.25 194 VAL B N 1
ATOM 3775 C CA . VAL B 1 194 ? -11.57 14.844 11.859 1 93.25 194 VAL B CA 1
ATOM 3776 C C . VAL B 1 194 ? -10.375 14.5 12.742 1 93.25 194 VAL B C 1
ATOM 3778 O O . VAL B 1 194 ? -10.43 14.656 13.961 1 93.25 194 VAL B O 1
ATOM 3781 N N . ILE B 1 195 ? -9.297 14.039 12.117 1 90.19 195 ILE B N 1
ATOM 3782 C CA . ILE B 1 195 ? -8.102 13.68 12.867 1 90.19 195 ILE B CA 1
ATOM 3783 C C . ILE B 1 195 ? -7.547 14.906 13.586 1 90.19 195 ILE B C 1
ATOM 3785 O O . ILE B 1 195 ? -7.168 14.836 14.758 1 90.19 195 ILE B O 1
ATOM 3789 N N . ALA B 1 196 ? -7.512 15.969 12.922 1 87.81 196 ALA B N 1
ATOM 3790 C CA . ALA B 1 196 ? -7.027 17.203 13.531 1 87.81 196 ALA B CA 1
ATOM 3791 C C . ALA B 1 196 ? -7.906 17.625 14.703 1 87.81 196 ALA B C 1
ATOM 3793 O O . ALA B 1 196 ? -7.402 18.031 15.75 1 87.81 196 ALA B O 1
ATOM 3794 N N . ASP B 1 197 ? -9.156 17.547 14.445 1 90.19 197 ASP B N 1
ATOM 3795 C CA . ASP B 1 197 ? -10.125 17.922 15.477 1 90.19 197 ASP B CA 1
ATOM 3796 C C . ASP B 1 197 ? -9.977 17.047 16.719 1 90.19 197 ASP B C 1
ATOM 3798 O O . ASP B 1 197 ? -9.875 17.547 17.828 1 90.19 197 ASP B O 1
ATOM 3802 N N . TRP B 1 198 ? -9.883 15.844 16.562 1 88.56 198 TRP B N 1
ATOM 3803 C CA . TRP B 1 198 ? -9.758 14.914 17.672 1 88.56 198 TRP B CA 1
ATOM 3804 C C . TRP B 1 198 ? -8.359 14.969 18.281 1 88.56 198 TRP B C 1
ATOM 3806 O O . TRP B 1 198 ? -8.188 14.719 19.469 1 88.56 198 TRP B O 1
ATOM 3816 N N . GLY B 1 199 ? -7.398 15.258 17.5 1 83.62 199 GLY B N 1
ATOM 3817 C CA . GLY B 1 199 ? -6.055 15.477 18.016 1 83.62 199 GLY B CA 1
ATOM 3818 C C . GLY B 1 199 ? -5.973 16.625 18.984 1 83.62 199 GLY B C 1
ATOM 3819 O O . GLY B 1 199 ? -5.309 16.531 20.031 1 83.62 199 GLY B O 1
ATOM 3820 N N . LYS B 1 200 ? -6.641 17.672 18.656 1 84.31 200 LYS B N 1
ATOM 3821 C CA . LYS B 1 200 ? -6.684 18.828 19.531 1 84.31 200 LYS B CA 1
ATOM 3822 C C . LYS B 1 200 ? -7.371 18.484 20.859 1 84.31 200 LYS B C 1
ATOM 3824 O O . LYS B 1 200 ? -6.914 18.891 21.922 1 84.31 200 LYS B O 1
ATOM 3829 N N . LEU B 1 201 ? -8.438 17.781 20.734 1 83 201 LEU B N 1
ATOM 3830 C CA . LEU B 1 201 ? -9.164 17.359 21.922 1 83 201 LEU B CA 1
ATOM 3831 C C . LEU B 1 201 ? -8.297 16.469 22.797 1 83 201 LEU B C 1
ATOM 3833 O O . LEU B 1 201 ? -8.289 16.625 24.031 1 83 201 LEU B O 1
ATOM 3837 N N . PHE B 1 202 ? -7.617 15.594 22.172 1 81.62 202 PHE B N 1
ATOM 3838 C CA . PHE B 1 202 ? -6.758 14.672 22.891 1 81.62 202 PHE B CA 1
ATOM 3839 C C . PHE B 1 202 ? -5.586 15.406 23.531 1 81.62 202 PHE B C 1
ATOM 3841 O O . PHE B 1 202 ? -5.207 15.109 24.672 1 81.62 202 PHE B O 1
ATOM 3848 N N . ALA B 1 203 ? -5.02 16.281 22.828 1 76.5 203 ALA B N 1
ATOM 3849 C CA . ALA B 1 203 ? -3.91 17.078 23.344 1 76.5 203 ALA B CA 1
ATOM 3850 C C . ALA B 1 203 ? -4.336 17.875 24.578 1 76.5 203 ALA B C 1
ATOM 3852 O O . ALA B 1 203 ? -3.602 17.938 25.562 1 76.5 203 ALA B O 1
ATOM 3853 N N . GLY B 1 204 ? -5.438 18.453 24.469 1 75.62 204 GLY B N 1
ATOM 3854 C CA . GLY B 1 204 ? -5.969 19.172 25.609 1 75.62 204 GLY B CA 1
ATOM 3855 C C . GLY B 1 204 ? -6.199 18.297 26.828 1 75.62 204 GLY B C 1
ATOM 3856 O O . GLY B 1 204 ? -5.914 18.688 27.953 1 75.62 204 GLY B O 1
ATOM 3857 N N . GLY B 1 205 ? -6.727 17.109 26.531 1 77.12 205 GLY B N 1
ATOM 3858 C CA . GLY B 1 205 ? -6.941 16.156 27.609 1 77.12 205 GLY B CA 1
ATOM 3859 C C . GLY B 1 205 ? -5.656 15.711 28.281 1 77.12 205 GLY B C 1
ATOM 3860 O O . GLY B 1 205 ? -5.586 15.609 29.5 1 77.12 205 GLY B O 1
ATOM 3861 N N . VAL B 1 206 ? -4.703 15.5 27.516 1 75.62 206 VAL B N 1
ATOM 3862 C CA . VAL B 1 206 ? -3.418 15.047 28.031 1 75.62 206 VAL B CA 1
ATOM 3863 C C . VAL B 1 206 ? -2.795 16.141 28.891 1 75.62 206 VAL B C 1
ATOM 3865 O O . VAL B 1 206 ? -2.24 15.859 29.953 1 75.62 206 VAL B O 1
ATOM 3868 N N . VAL B 1 207 ? -2.898 17.328 28.438 1 75.75 207 VAL B N 1
ATOM 3869 C CA . VAL B 1 207 ? -2.363 18.453 29.188 1 75.75 207 VAL B CA 1
ATOM 3870 C C . VAL B 1 207 ? -3.098 18.594 30.531 1 75.75 207 VAL B C 1
ATOM 3872 O O . VAL B 1 207 ? -2.473 18.812 31.562 1 75.75 207 VAL B O 1
ATOM 3875 N N . LYS B 1 208 ? -4.383 18.422 30.5 1 78.69 208 LYS B N 1
ATOM 3876 C CA . LYS B 1 208 ? -5.18 18.516 31.719 1 78.69 208 LYS B CA 1
ATOM 3877 C C . LYS B 1 208 ? -4.824 17.406 32.688 1 78.69 208 LYS B C 1
ATOM 3879 O O . LYS B 1 208 ? -4.715 17.656 33.906 1 78.69 208 LYS B O 1
ATOM 3884 N N . ILE B 1 209 ? -4.676 16.266 32.188 1 79.62 209 ILE B N 1
ATOM 3885 C CA . ILE B 1 209 ? -4.328 15.133 33.031 1 79.62 209 ILE B CA 1
ATOM 3886 C C . ILE B 1 209 ? -2.932 15.328 33.625 1 79.62 209 ILE B C 1
ATOM 3888 O O . ILE B 1 209 ? -2.697 15.055 34.781 1 79.62 209 ILE B O 1
ATOM 3892 N N . ALA B 1 210 ? -2.031 15.758 32.781 1 74.69 210 ALA B N 1
ATOM 3893 C CA . ALA B 1 210 ? -0.663 16.016 33.219 1 74.69 210 ALA B CA 1
ATOM 3894 C C . ALA B 1 210 ? -0.634 17.078 34.312 1 74.69 210 ALA B C 1
ATOM 3896 O O . ALA B 1 210 ? 0.103 16.953 35.312 1 74.69 210 ALA B O 1
ATOM 3897 N N . LEU B 1 211 ? -1.406 18.062 34.219 1 74.88 211 LEU B N 1
ATOM 3898 C CA . LEU B 1 211 ? -1.467 19.156 35.188 1 74.88 211 LEU B CA 1
ATOM 3899 C C . LEU B 1 211 ? -2.098 18.672 36.5 1 74.88 211 LEU B C 1
ATOM 3901 O O . LEU B 1 211 ? -1.643 19.031 37.562 1 74.88 211 LEU B O 1
ATOM 3905 N N . THR B 1 212 ? -3.123 17.844 36.312 1 79.19 212 THR B N 1
ATOM 3906 C CA . THR B 1 212 ? -3.77 17.297 37.5 1 79.19 212 THR B CA 1
ATOM 3907 C C . THR B 1 212 ? -2.834 16.344 38.219 1 79.19 212 THR B C 1
ATOM 3909 O O . THR B 1 212 ? -2.807 16.312 39.469 1 79.19 212 THR B O 1
ATOM 3912 N N . LEU B 1 213 ? -2.219 15.562 37.438 1 73.69 213 LEU B N 1
ATOM 3913 C CA . LEU B 1 213 ? -1.269 14.633 38.062 1 73.69 213 LEU B CA 1
ATOM 3914 C C . LEU B 1 213 ? -0.11 15.383 38.688 1 73.69 213 LEU B C 1
ATOM 3916 O O . LEU B 1 213 ? 0.384 14.977 39.75 1 73.69 213 LEU B O 1
ATOM 3920 N N . LYS B 1 214 ? 0.333 16.406 38.031 1 71.06 214 LYS B N 1
ATOM 3921 C CA . LYS B 1 214 ? 1.383 17.234 38.594 1 71.06 214 LYS B CA 1
ATOM 3922 C C . LYS B 1 214 ? 0.931 17.859 39.938 1 71.06 214 LYS B C 1
ATOM 3924 O O . LYS B 1 214 ? 1.728 17.984 40.844 1 71.06 214 LYS B O 1
ATOM 3929 N N . SER B 1 215 ? -0.281 18.188 39.938 1 67.94 215 SER B N 1
ATOM 3930 C CA . SER B 1 215 ? -0.796 18.828 41.156 1 67.94 215 SER B CA 1
ATOM 3931 C C . SER B 1 215 ? -0.965 17.812 42.281 1 67.94 215 SER B C 1
ATOM 3933 O O . SER B 1 215 ? -0.844 18.156 43.438 1 67.94 215 SER B O 1
ATOM 3935 N N . LYS B 1 216 ? -1.35 16.609 41.938 1 61.75 216 LYS B N 1
ATOM 3936 C CA . LYS B 1 216 ? -1.597 15.602 42.969 1 61.75 216 LYS B CA 1
ATOM 3937 C C . LYS B 1 216 ? -0.312 14.867 43.344 1 61.75 216 LYS B C 1
ATOM 3939 O O . LYS B 1 216 ? -0.265 14.156 44.344 1 61.75 216 LYS B O 1
ATOM 3944 N N . LEU B 1 217 ? 0.345 14.523 42.344 1 54.5 217 LEU B N 1
ATOM 3945 C CA . LEU B 1 217 ? 1.594 13.883 42.719 1 54.5 217 LEU B CA 1
ATOM 3946 C C . LEU B 1 217 ? 2.439 14.828 43.594 1 54.5 217 LEU B C 1
ATOM 3948 O O . LEU B 1 217 ? 2.752 15.945 43.156 1 54.5 217 LEU B O 1
ATOM 3952 N N . PRO B 1 218 ? 2.396 14.734 45 1 45.44 218 PRO B N 1
ATOM 3953 C CA . PRO B 1 218 ? 3.215 15.547 45.906 1 45.44 218 PRO B CA 1
ATOM 3954 C C . PRO B 1 218 ? 4.539 15.977 45.281 1 45.44 218 PRO B C 1
ATOM 3956 O O . PRO B 1 218 ? 4.93 15.445 44.219 1 45.44 218 PRO B O 1
ATOM 3959 N N . LEU B 1 219 ? 5.738 16.344 46.344 1 39.88 219 LEU B N 1
ATOM 3960 C CA . LEU B 1 219 ? 7.016 17.047 46.406 1 39.88 219 LEU B CA 1
ATOM 3961 C C . LEU B 1 219 ? 7.98 16.547 45.344 1 39.88 219 LEU B C 1
ATOM 3963 O O . LEU B 1 219 ? 8.586 17.344 44.625 1 39.88 219 LEU B O 1
ATOM 3967 N N . HIS B 1 220 ? 8.836 15.344 45.656 1 39.28 220 HIS B N 1
ATOM 3968 C CA . HIS B 1 220 ? 10.273 15.125 45.625 1 39.28 220 HIS B CA 1
ATOM 3969 C C . HIS B 1 220 ? 10.727 14.641 44.25 1 39.28 220 HIS B C 1
ATOM 3971 O O . HIS B 1 220 ? 11.914 14.383 44.031 1 39.28 220 HIS B O 1
ATOM 3977 N N . PHE B 1 221 ? 9.922 13.789 43.594 1 40.31 221 PHE B N 1
ATOM 3978 C CA . PHE B 1 221 ? 10.641 13.383 42.406 1 40.31 221 PHE B CA 1
ATOM 3979 C C . PHE B 1 221 ? 10.664 14.508 41.375 1 40.31 221 PHE B C 1
ATOM 3981 O O . PHE B 1 221 ? 9.695 14.695 40.625 1 40.31 221 PHE B O 1
ATOM 3988 N N . SER B 1 222 ? 10.953 15.695 41.719 1 41.5 222 SER B N 1
ATOM 3989 C CA . SER B 1 222 ? 11.547 16.75 40.875 1 41.5 222 SER B CA 1
ATOM 3990 C C . SER B 1 222 ? 12.25 16.156 39.656 1 41.5 222 SER B C 1
ATOM 3992 O O . SER B 1 222 ? 13.406 15.742 39.75 1 41.5 222 SER B O 1
ATOM 3994 N N . PHE B 1 223 ? 11.758 15.211 38.969 1 41.72 223 PHE B N 1
ATOM 3995 C CA . PHE B 1 223 ? 12.625 15.016 37.812 1 41.72 223 PHE B CA 1
ATOM 3996 C C . PHE B 1 223 ? 13.156 16.344 37.312 1 41.72 223 PHE B C 1
ATOM 3998 O O . PHE B 1 223 ? 12.398 17.156 36.781 1 41.72 223 PHE B O 1
ATOM 4005 N N . PRO B 1 224 ? 14.094 16.844 37.969 1 42.78 224 PRO B N 1
ATOM 4006 C CA . PRO B 1 224 ? 14.836 18.016 37.5 1 42.78 224 PRO B CA 1
ATOM 4007 C C . PRO B 1 224 ? 14.789 18.203 36 1 42.78 224 PRO B C 1
ATOM 4009 O O . PRO B 1 224 ? 15.242 19.234 35.469 1 42.78 224 PRO B O 1
ATOM 4012 N N . CYS B 1 225 ? 14.641 17.109 35.281 1 46.03 225 CYS B N 1
ATOM 4013 C CA . CYS B 1 225 ? 14.992 17.25 33.875 1 46.03 225 CYS B CA 1
ATOM 4014 C C . CYS B 1 225 ? 13.898 17.969 33.094 1 46.03 225 CYS B C 1
ATOM 4016 O O . CYS B 1 225 ? 13.672 17.688 31.906 1 46.03 225 CYS B O 1
ATOM 4018 N N . VAL B 1 226 ? 12.812 18.297 33.719 1 49.03 226 VAL B N 1
ATOM 4019 C CA . VAL B 1 226 ? 11.984 19.141 32.875 1 49.03 226 VAL B CA 1
ATOM 4020 C C . VAL B 1 226 ? 12.734 20.438 32.531 1 49.03 226 VAL B C 1
ATOM 4022 O O . VAL B 1 226 ? 13.039 21.234 33.438 1 49.03 226 VAL B O 1
ATOM 4025 N N . PRO B 1 227 ? 13.508 20.438 31.547 1 50.53 227 PRO B N 1
ATOM 4026 C CA . PRO B 1 227 ? 14.266 21.656 31.219 1 50.53 227 PRO B CA 1
ATOM 4027 C C . PRO B 1 227 ? 13.414 22.922 31.281 1 50.53 227 PRO B C 1
ATOM 4029 O O . PRO B 1 227 ? 12.211 22.875 31 1 50.53 227 PRO B O 1
ATOM 4032 N N . THR B 1 228 ? 13.594 23.766 32.125 1 50.69 228 THR B N 1
ATOM 4033 C CA . THR B 1 228 ? 13.031 25.109 32.219 1 50.69 228 THR B CA 1
ATOM 4034 C C . THR B 1 228 ? 13.078 25.812 30.859 1 50.69 228 THR B C 1
ATOM 4036 O O . THR B 1 228 ? 12.469 26.859 30.672 1 50.69 228 THR B O 1
ATOM 4039 N N . ASN B 1 229 ? 13.977 25.438 30.031 1 52.56 229 ASN B N 1
ATOM 4040 C CA . ASN B 1 229 ? 14.094 26.172 28.781 1 52.56 229 ASN B CA 1
ATOM 4041 C C . ASN B 1 229 ? 13.023 25.75 27.766 1 52.56 229 ASN B C 1
ATOM 4043 O O . ASN B 1 229 ? 12.523 24.625 27.828 1 52.56 229 ASN B O 1
ATOM 4047 N N . LEU B 1 230 ? 12.344 26.703 27.141 1 58.19 230 LEU B N 1
ATOM 4048 C CA . LEU B 1 230 ? 11.328 26.531 26.125 1 58.19 230 LEU B CA 1
ATOM 4049 C C . LEU B 1 230 ? 11.664 25.344 25.219 1 58.19 230 LEU B C 1
ATOM 4051 O O . LEU B 1 230 ? 10.781 24.562 24.859 1 58.19 230 LEU B O 1
ATOM 4055 N N . ALA B 1 231 ? 12.906 25.328 24.922 1 60.03 231 ALA B N 1
ATOM 4056 C CA . ALA B 1 231 ? 13.383 24.25 24.062 1 60.03 231 ALA B CA 1
ATOM 4057 C C . ALA B 1 231 ? 13.273 22.906 24.75 1 60.03 231 ALA B C 1
ATOM 4059 O O . ALA B 1 231 ? 12.922 21.906 24.125 1 60.03 231 ALA B O 1
ATOM 4060 N N . GLY B 1 232 ? 13.477 22.859 25.938 1 59.91 232 GLY B N 1
ATOM 4061 C CA . GLY B 1 232 ? 13.414 21.641 26.734 1 59.91 232 GLY B CA 1
ATOM 4062 C C . GLY B 1 232 ? 12.008 21.125 26.906 1 59.91 232 GLY B C 1
ATOM 4063 O O . GLY B 1 232 ? 11.781 19.906 26.875 1 59.91 232 GLY B O 1
ATOM 4064 N N . ARG B 1 233 ? 11.156 22.047 27.047 1 61.69 233 ARG B N 1
ATOM 4065 C CA . ARG B 1 233 ? 9.75 21.672 27.188 1 61.69 233 ARG B CA 1
ATOM 4066 C C . ARG B 1 233 ? 9.203 21.078 25.891 1 61.69 233 ARG B C 1
ATOM 4068 O O . ARG B 1 233 ? 8.461 20.094 25.906 1 61.69 233 ARG B O 1
ATOM 4075 N N . ARG B 1 234 ? 9.617 21.766 24.797 1 68.62 234 ARG B N 1
ATOM 4076 C CA . ARG B 1 234 ? 9.203 21.25 23.5 1 68.62 234 ARG B CA 1
ATOM 4077 C C . ARG B 1 234 ? 9.773 19.859 23.25 1 68.62 234 ARG B C 1
ATOM 4079 O O . ARG B 1 234 ? 9.094 19 22.703 1 68.62 234 ARG B O 1
ATOM 4086 N N . SER B 1 235 ? 10.992 19.688 23.672 1 72.75 235 SER B N 1
ATOM 4087 C CA . SER B 1 235 ? 11.633 18.406 23.469 1 72.75 235 SER B CA 1
ATOM 4088 C C . SER B 1 235 ? 11.023 17.328 24.375 1 72.75 235 SER B C 1
ATOM 4090 O O . SER B 1 235 ? 10.891 16.172 23.969 1 72.75 235 SER B O 1
ATOM 4092 N N . LEU B 1 236 ? 10.68 17.672 25.594 1 69.19 236 LEU B N 1
ATOM 4093 C CA . LEU B 1 236 ? 10.047 16.719 26.5 1 69.19 236 LEU B CA 1
ATOM 4094 C C . LEU B 1 236 ? 8.672 16.297 25.984 1 69.19 236 LEU B C 1
ATOM 4096 O O . LEU B 1 236 ? 8.305 15.125 26.078 1 69.19 236 LEU B O 1
ATOM 4100 N N . GLY B 1 237 ? 8.023 17.297 25.5 1 69.38 237 GLY B N 1
ATOM 4101 C CA . GLY B 1 237 ? 6.734 16.984 24.891 1 69.38 237 GLY B CA 1
ATOM 4102 C C . GLY B 1 237 ? 6.84 16.047 23.719 1 69.38 237 GLY B C 1
ATOM 4103 O O . GLY B 1 237 ? 6.035 15.117 23.578 1 69.38 237 GLY B O 1
ATOM 4104 N N . ALA B 1 238 ? 7.848 16.344 22.922 1 74.06 238 ALA B N 1
ATOM 4105 C CA . ALA B 1 238 ? 8.086 15.477 21.766 1 74.06 238 ALA B CA 1
ATOM 4106 C C . ALA B 1 238 ? 8.469 14.07 22.219 1 74.06 238 ALA B C 1
ATOM 4108 O O . ALA B 1 238 ? 8 13.078 21.641 1 74.06 238 ALA B O 1
ATOM 4109 N N . PHE B 1 239 ? 9.289 13.969 23.172 1 74.88 239 PHE B N 1
ATOM 4110 C CA . PHE B 1 239 ? 9.719 12.672 23.688 1 74.88 239 PHE B CA 1
ATOM 4111 C C . PHE B 1 239 ? 8.531 11.898 24.25 1 74.88 239 PHE B C 1
ATOM 4113 O O . PHE B 1 239 ? 8.391 10.695 24 1 74.88 239 PHE B O 1
ATOM 4120 N N . THR B 1 240 ? 7.699 12.547 25 1 75.38 240 THR B N 1
ATOM 4121 C CA . THR B 1 240 ? 6.531 11.883 25.562 1 75.38 240 T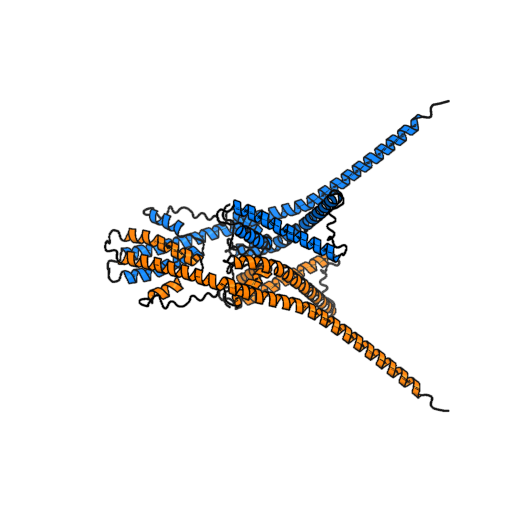HR B CA 1
ATOM 4122 C C . THR B 1 240 ? 5.602 11.391 24.453 1 75.38 240 THR B C 1
ATOM 4124 O O . THR B 1 240 ? 5.031 10.305 24.562 1 75.38 240 THR B O 1
ATOM 4127 N N . ALA B 1 241 ? 5.469 12.211 23.422 1 75.19 241 ALA B N 1
ATOM 4128 C CA . ALA B 1 241 ? 4.629 11.812 22.297 1 75.19 241 ALA B CA 1
ATOM 4129 C C . ALA B 1 241 ? 5.172 10.555 21.625 1 75.19 241 ALA B C 1
ATOM 4131 O O . ALA B 1 241 ? 4.406 9.656 21.266 1 75.19 241 ALA B O 1
ATOM 4132 N N . ILE B 1 242 ? 6.414 10.508 21.516 1 77.81 242 ILE B N 1
ATOM 4133 C CA . ILE B 1 242 ? 7.055 9.359 20.875 1 77.81 242 ILE B CA 1
ATOM 4134 C C . ILE B 1 242 ? 6.859 8.117 21.75 1 77.81 242 ILE B C 1
ATOM 4136 O O . ILE B 1 242 ? 6.516 7.047 21.25 1 77.81 242 ILE B O 1
ATOM 4140 N N . VAL B 1 243 ? 7.09 8.273 23.047 1 79.44 243 VAL B N 1
ATOM 4141 C CA . VAL B 1 243 ? 6.938 7.16 23.984 1 79.44 243 VAL B CA 1
ATOM 4142 C C . VAL B 1 243 ? 5.492 6.664 23.969 1 79.44 243 VAL B C 1
ATOM 4144 O O . VAL B 1 243 ? 5.246 5.457 23.922 1 79.44 243 VAL B O 1
ATOM 4147 N N . LEU B 1 244 ? 4.551 7.57 23.922 1 79.06 244 LEU B N 1
ATOM 4148 C CA . LEU B 1 244 ? 3.143 7.199 23.891 1 79.06 244 LEU B CA 1
ATOM 4149 C C . LEU B 1 244 ? 2.807 6.484 22.578 1 79.06 244 LEU B C 1
ATOM 4151 O O . LEU B 1 244 ? 2.014 5.543 22.562 1 79.06 244 LEU B O 1
ATOM 4155 N N . LEU B 1 245 ? 3.408 6.996 21.531 1 81 245 LEU B N 1
ATOM 4156 C CA . LEU B 1 245 ? 3.209 6.344 20.25 1 81 245 LEU B CA 1
ATOM 4157 C C . LEU B 1 245 ? 3.703 4.902 20.281 1 81 245 LEU B C 1
ATOM 4159 O O . LEU B 1 245 ? 3.006 3.99 19.828 1 81 245 LEU B O 1
ATOM 4163 N N . PHE B 1 246 ? 4.816 4.699 20.875 1 83.88 246 PHE B N 1
ATOM 4164 C CA . PHE B 1 246 ? 5.402 3.365 20.922 1 83.88 246 PHE B CA 1
ATOM 4165 C C . PHE B 1 246 ? 4.598 2.453 21.844 1 83.88 246 PHE B C 1
ATOM 4167 O O . PHE B 1 246 ? 4.453 1.26 21.578 1 83.88 246 PHE B O 1
ATOM 4174 N N . LEU B 1 247 ? 4.121 3 22.891 1 84.88 247 LEU B N 1
ATOM 4175 C CA . LEU B 1 247 ? 3.258 2.221 23.781 1 84.88 247 LEU B CA 1
ATOM 4176 C C . LEU B 1 247 ? 1.972 1.821 23.062 1 84.88 247 LEU B C 1
ATOM 4178 O O . LEU B 1 247 ? 1.516 0.682 23.188 1 84.88 247 LEU B O 1
ATOM 4182 N N . TYR B 1 248 ? 1.446 2.768 22.391 1 85.69 248 TYR B N 1
ATOM 4183 C CA . TYR B 1 248 ? 0.258 2.49 21.594 1 85.69 248 TYR B CA 1
ATOM 4184 C C . TYR B 1 248 ? 0.528 1.385 20.578 1 85.69 248 TYR B C 1
ATOM 4186 O O . TYR B 1 248 ? -0.291 0.477 20.406 1 85.69 248 TYR B O 1
ATOM 4194 N N . LEU B 1 249 ? 1.664 1.52 20.016 1 87.19 249 LEU B N 1
ATOM 4195 C CA . LEU B 1 249 ? 2.039 0.513 19.031 1 87.19 249 LEU B CA 1
ATOM 4196 C C . LEU B 1 249 ? 2.242 -0.847 19.688 1 87.19 249 LEU B C 1
ATOM 4198 O O . LEU B 1 249 ? 1.858 -1.877 19.125 1 87.19 249 LEU B O 1
ATOM 4202 N N . ALA B 1 250 ? 2.834 -0.832 20.859 1 86.06 250 ALA B N 1
ATOM 4203 C CA . ALA B 1 250 ? 3.08 -2.07 21.594 1 86.06 250 ALA B CA 1
ATOM 4204 C C . ALA B 1 250 ? 1.769 -2.73 22.016 1 86.06 250 ALA B C 1
ATOM 4206 O O . ALA B 1 250 ? 1.628 -3.953 21.922 1 86.06 250 ALA B O 1
ATOM 4207 N N . CYS B 1 251 ? 0.864 -1.978 22.406 1 88.12 251 CYS B N 1
ATOM 4208 C CA . CYS B 1 251 ? -0.452 -2.496 22.766 1 88.12 251 CYS B CA 1
ATOM 4209 C C . CYS B 1 251 ? -1.139 -3.119 21.547 1 88.12 251 CYS B C 1
ATOM 4211 O O . CYS B 1 251 ? -1.741 -4.188 21.656 1 88.12 251 CYS B O 1
ATOM 4213 N N . GLY B 1 252 ? -1.015 -2.396 20.5 1 86.12 252 GLY B N 1
ATOM 4214 C CA . GLY B 1 252 ? -1.558 -2.965 19.281 1 86.12 252 GLY B CA 1
ATOM 4215 C C . GLY B 1 252 ? -0.914 -4.285 18.891 1 86.12 252 GLY B C 1
ATOM 4216 O O . GLY B 1 252 ? -1.603 -5.227 18.5 1 86.12 252 GLY B O 1
ATOM 4217 N N . ALA B 1 253 ? 0.361 -4.254 19.031 1 87.5 253 ALA B N 1
ATOM 4218 C CA . ALA B 1 253 ? 1.106 -5.469 18.719 1 87.5 253 ALA B CA 1
ATOM 4219 C C . ALA B 1 253 ? 0.663 -6.625 19.609 1 87.5 253 ALA B C 1
ATOM 4221 O O . ALA B 1 253 ? 0.518 -7.758 19.141 1 87.5 253 ALA B O 1
ATOM 4222 N N . GLY B 1 254 ? 0.496 -6.355 20.859 1 84.88 254 GLY B N 1
ATOM 4223 C CA . GLY B 1 254 ? 0.013 -7.363 21.781 1 84.88 254 GLY B CA 1
ATOM 4224 C C . GLY B 1 254 ? -1.358 -7.902 21.422 1 84.88 254 GLY B C 1
ATOM 4225 O O . GLY B 1 254 ? -1.594 -9.109 21.484 1 84.88 254 GLY B O 1
ATOM 4226 N N . MET B 1 255 ? -2.186 -7.066 21.031 1 85.25 255 MET B N 1
ATOM 4227 C CA . MET B 1 255 ? -3.537 -7.457 20.641 1 85.25 255 MET B CA 1
ATOM 4228 C C . MET B 1 255 ? -3.512 -8.336 19.406 1 85.25 255 MET B C 1
ATOM 4230 O O . MET B 1 255 ? -4.234 -9.328 19.328 1 85.25 255 MET B O 1
ATOM 4234 N N . PHE B 1 256 ? -2.646 -7.984 18.453 1 83.94 256 PHE B N 1
ATOM 4235 C CA . PHE B 1 256 ? -2.604 -8.742 17.203 1 83.94 256 PHE B CA 1
ATOM 4236 C C . PHE B 1 256 ? -1.892 -10.07 17.391 1 83.94 256 PHE B C 1
ATOM 4238 O O . PHE B 1 256 ? -2.172 -11.039 16.688 1 83.94 256 PHE B O 1
ATOM 4245 N N . MET B 1 257 ? -0.975 -10.086 18.344 1 81.19 257 MET B N 1
ATOM 4246 C CA . MET B 1 257 ? -0.339 -11.352 18.688 1 81.19 257 MET B CA 1
ATOM 4247 C C . MET B 1 257 ? -1.363 -12.352 19.219 1 81.19 257 MET B C 1
ATOM 4249 O O . MET B 1 257 ? -1.292 -13.547 18.906 1 81.19 257 MET B O 1
ATOM 4253 N N . LEU B 1 258 ? -2.357 -11.852 19.875 1 77.38 258 LEU B N 1
ATOM 4254 C CA . LEU B 1 258 ? -3.385 -12.711 20.469 1 77.38 258 LEU B CA 1
ATOM 4255 C C . LEU B 1 258 ? -4.469 -13.031 19.438 1 77.38 258 LEU B C 1
ATOM 4257 O O . LEU B 1 258 ? -5.07 -14.109 19.484 1 77.38 258 LEU B O 1
ATOM 4261 N N . TRP B 1 259 ? -4.633 -12.172 18.547 1 78.25 259 TRP B N 1
ATOM 4262 C CA . TRP B 1 259 ? -5.73 -12.312 17.594 1 78.25 259 TRP B CA 1
ATOM 4263 C C . TRP B 1 259 ? -5.309 -13.164 16.406 1 78.25 259 TRP B C 1
ATOM 4265 O O . TRP B 1 259 ? -6.109 -13.938 15.867 1 78.25 259 TRP B O 1
ATOM 4275 N N . GLU B 1 260 ? -4.012 -12.914 16.031 1 77.19 260 GLU B N 1
ATOM 4276 C CA . GLU B 1 260 ? -3.525 -13.641 14.859 1 77.19 260 GLU B CA 1
ATOM 4277 C C . GLU B 1 260 ? -2.666 -14.836 15.266 1 77.19 260 GLU B C 1
ATOM 4279 O O . GLU B 1 260 ? -1.722 -14.688 16.047 1 77.19 260 GLU B O 1
ATOM 4284 N N . ASP B 1 261 ? -2.885 -15.984 14.82 1 74.81 261 ASP B N 1
ATOM 4285 C CA . ASP B 1 261 ? -2.225 -17.219 15.234 1 74.81 261 ASP B CA 1
ATOM 4286 C C . ASP B 1 261 ? -0.784 -17.266 14.734 1 74.81 261 ASP B C 1
ATOM 4288 O O . ASP B 1 261 ? 0.098 -17.797 15.406 1 74.81 261 ASP B O 1
ATOM 4292 N N . ASP B 1 262 ? -0.553 -16.609 13.609 1 78.81 262 ASP B N 1
ATOM 4293 C CA . ASP B 1 262 ? 0.753 -16.812 12.992 1 78.81 262 ASP B CA 1
ATOM 4294 C C . ASP B 1 262 ? 1.66 -15.609 13.195 1 78.81 262 ASP B C 1
ATOM 4296 O O . ASP B 1 262 ? 2.758 -15.547 12.633 1 78.81 262 ASP B O 1
ATOM 4300 N N . TRP B 1 263 ? 1.205 -14.688 14.039 1 80.81 263 TRP B N 1
ATOM 4301 C CA . TRP B 1 263 ? 2.018 -13.484 14.172 1 80.81 263 TRP B CA 1
ATOM 4302 C C . TRP B 1 263 ? 2.754 -13.469 15.508 1 80.81 263 TRP B C 1
ATOM 4304 O O . TRP B 1 263 ? 2.172 -13.789 16.547 1 80.81 263 TRP B O 1
ATOM 4314 N N . ASN B 1 264 ? 4.008 -13.211 15.5 1 86.38 264 ASN B N 1
ATOM 4315 C CA . ASN B 1 264 ? 4.766 -12.898 16.703 1 86.38 264 ASN B CA 1
ATOM 4316 C C . ASN B 1 264 ? 4.617 -11.43 17.094 1 86.38 264 ASN B C 1
ATOM 4318 O O . ASN B 1 264 ? 3.975 -10.656 16.391 1 86.38 264 ASN B O 1
ATOM 4322 N N . PHE B 1 265 ? 5.102 -11.109 18.281 1 86.56 265 PHE B N 1
ATOM 4323 C CA . PHE B 1 265 ? 4.996 -9.75 18.781 1 86.56 265 PHE B CA 1
ATOM 4324 C C . PHE B 1 265 ? 5.621 -8.758 17.797 1 86.56 265 PHE B C 1
ATOM 4326 O O . PHE B 1 265 ? 5.062 -7.688 17.547 1 86.56 265 PHE B O 1
ATOM 4333 N N . PHE B 1 266 ? 6.699 -9.141 17.281 1 88.5 266 PHE B N 1
ATOM 4334 C CA . PHE B 1 266 ? 7.402 -8.25 16.375 1 88.5 266 PHE B CA 1
ATOM 4335 C C . PHE B 1 266 ? 6.605 -8.039 15.086 1 88.5 266 PHE B C 1
ATOM 4337 O O . PHE B 1 266 ? 6.57 -6.934 14.547 1 88.5 266 PHE B O 1
ATOM 4344 N N . ASP B 1 267 ? 5.961 -9.039 14.625 1 89.19 267 ASP B N 1
ATOM 4345 C CA . ASP B 1 267 ? 5.113 -8.914 13.438 1 89.19 267 ASP B CA 1
ATOM 4346 C C . ASP B 1 267 ? 3.957 -7.949 13.688 1 89.19 267 ASP B C 1
ATOM 4348 O O . ASP B 1 267 ? 3.625 -7.137 12.828 1 89.19 267 ASP B O 1
ATOM 4352 N N . GLY B 1 268 ? 3.469 -8.18 14.867 1 88.31 268 GLY B N 1
ATOM 4353 C CA . GLY B 1 268 ? 2.395 -7.27 15.227 1 88.31 268 GLY B CA 1
ATOM 4354 C C . GLY B 1 268 ? 2.85 -5.828 15.344 1 88.31 268 GLY B C 1
ATOM 4355 O O . GLY B 1 268 ? 2.152 -4.914 14.906 1 88.31 268 GLY B O 1
ATOM 4356 N N . PHE B 1 269 ? 3.992 -5.629 15.961 1 90.19 269 PHE B N 1
ATOM 4357 C CA . PHE B 1 269 ? 4.547 -4.293 16.125 1 90.19 269 PHE B CA 1
ATOM 4358 C C . PHE B 1 269 ? 4.844 -3.656 14.773 1 90.19 269 PHE B C 1
ATOM 4360 O O . PHE B 1 269 ? 4.52 -2.488 14.547 1 90.19 269 PHE B O 1
ATOM 4367 N N . TYR B 1 270 ? 5.449 -4.441 13.93 1 91.5 270 TYR B N 1
ATOM 4368 C CA . TYR B 1 270 ? 5.773 -3.98 12.586 1 91.5 270 TYR B CA 1
ATOM 4369 C C . TYR B 1 270 ? 4.512 -3.605 11.82 1 91.5 270 TYR B C 1
ATOM 4371 O O . TYR B 1 270 ? 4.453 -2.543 11.195 1 91.5 270 TYR B O 1
ATOM 4379 N N . PHE B 1 271 ? 3.533 -4.41 11.93 1 91.31 271 PHE B N 1
ATOM 4380 C CA . PHE B 1 271 ? 2.268 -4.168 11.25 1 91.31 271 PHE B CA 1
ATOM 4381 C C . PHE B 1 271 ? 1.626 -2.875 11.742 1 91.31 271 PHE B C 1
ATOM 4383 O O . PHE B 1 271 ? 1.183 -2.049 10.945 1 91.31 271 PHE B O 1
ATOM 4390 N N . CYS B 1 272 ? 1.598 -2.758 13.016 1 90.75 272 CYS B N 1
ATOM 4391 C CA . CYS B 1 272 ? 0.989 -1.569 13.602 1 90.75 272 CYS B CA 1
ATOM 4392 C C . CYS B 1 272 ? 1.746 -0.311 13.195 1 90.75 272 CYS B C 1
ATOM 4394 O O . CYS B 1 272 ? 1.138 0.726 12.93 1 90.75 272 CYS B O 1
ATOM 4396 N N . PHE B 1 273 ? 3.008 -0.359 13.172 1 91.81 273 PHE B N 1
ATOM 4397 C CA . PHE B 1 273 ? 3.822 0.789 12.789 1 91.81 273 PHE B CA 1
ATOM 4398 C C . PHE B 1 273 ? 3.559 1.185 11.344 1 91.81 273 PHE B C 1
ATOM 4400 O O . PHE B 1 273 ? 3.324 2.357 11.047 1 91.81 273 PHE B O 1
ATOM 4407 N N . VAL B 1 274 ? 3.57 0.222 10.43 1 92.62 274 VAL B N 1
ATOM 4408 C CA . VAL B 1 274 ? 3.375 0.45 9.008 1 92.62 274 VAL B CA 1
ATOM 4409 C C . VAL B 1 274 ? 1.964 0.978 8.75 1 92.62 274 VAL B C 1
ATOM 4411 O O . VAL B 1 274 ? 1.761 1.843 7.898 1 92.62 274 VAL B O 1
ATOM 4414 N N . THR B 1 275 ? 1.076 0.499 9.539 1 91.69 275 THR B N 1
ATOM 4415 C CA . THR B 1 275 ? -0.31 0.926 9.383 1 91.69 275 THR B CA 1
ATOM 4416 C C . THR B 1 275 ? -0.509 2.33 9.945 1 91.69 275 THR B C 1
ATOM 4418 O O . THR B 1 275 ? -1.141 3.176 9.312 1 91.69 275 THR B O 1
ATOM 4421 N N . MET B 1 276 ? 0.067 2.594 11.039 1 90.12 276 MET B N 1
ATOM 4422 C CA . MET B 1 276 ? -0.094 3.895 11.688 1 90.12 276 MET B CA 1
ATOM 4423 C C . MET B 1 276 ? 0.58 4.992 10.875 1 90.12 276 MET B C 1
ATOM 4425 O O . MET B 1 276 ? 0.084 6.121 10.812 1 90.12 276 MET B O 1
ATOM 4429 N N . THR B 1 277 ? 1.686 4.691 10.312 1 91.56 277 THR B N 1
ATOM 4430 C CA . THR B 1 277 ? 2.389 5.664 9.492 1 91.56 277 THR B CA 1
ATOM 4431 C C . THR B 1 277 ? 1.795 5.715 8.086 1 91.56 277 THR B C 1
ATOM 4433 O O . THR B 1 277 ? 2.277 6.457 7.227 1 91.56 277 THR B O 1
ATOM 4436 N N . THR B 1 278 ? 0.793 4.918 7.73 1 92.94 278 THR B N 1
ATOM 4437 C CA . THR B 1 278 ? 0.006 4.844 6.504 1 92.94 278 THR B CA 1
ATOM 4438 C C . THR B 1 278 ? 0.874 4.406 5.328 1 92.94 278 THR B C 1
ATOM 4440 O O . THR B 1 278 ? 0.555 4.695 4.172 1 92.94 278 THR B O 1
ATOM 4443 N N . ILE B 1 279 ? 2.078 3.814 5.613 1 94.44 279 ILE B N 1
ATOM 4444 C CA . ILE B 1 279 ? 2.867 3.225 4.535 1 94.44 279 ILE B CA 1
ATOM 4445 C C . ILE B 1 279 ? 2.064 2.119 3.855 1 94.44 279 ILE B C 1
ATOM 4447 O O . ILE B 1 279 ? 1.861 2.148 2.639 1 94.44 279 ILE B O 1
ATOM 4451 N N . GLY B 1 280 ? 1.603 1.125 4.629 1 92 280 GLY B N 1
ATOM 4452 C CA . GLY B 1 280 ? 0.647 0.13 4.168 1 92 280 GLY B CA 1
ATOM 4453 C C . GLY B 1 280 ? 1.195 -0.758 3.068 1 92 280 GLY B C 1
ATOM 4454 O O . GLY B 1 280 ? 0.624 -0.83 1.979 1 92 280 GLY B O 1
ATOM 4455 N N . PHE B 1 281 ? 2.115 -1.596 3.275 1 91.25 281 PHE B N 1
ATOM 4456 C CA . PHE B 1 281 ? 2.713 -2.473 2.277 1 91.25 281 PHE B CA 1
ATOM 4457 C C . PHE B 1 281 ? 1.717 -3.529 1.816 1 91.25 281 PHE B C 1
ATOM 4459 O O . PHE B 1 281 ? 1.776 -3.99 0.674 1 91.25 281 PHE B O 1
ATOM 4466 N N . GLY B 1 282 ? 0.85 -3.922 2.711 1 87.31 282 GLY B N 1
ATOM 4467 C CA . GLY B 1 282 ? -0.11 -4.973 2.408 1 87.31 282 GLY B CA 1
ATOM 4468 C C . GLY B 1 282 ? 0.458 -6.367 2.58 1 87.31 282 GLY B C 1
ATOM 4469 O O . GLY B 1 282 ? -0.168 -7.352 2.182 1 87.31 282 GLY B O 1
ATOM 4470 N N . ASP B 1 283 ? 1.658 -6.477 3.072 1 82.88 283 ASP B N 1
ATOM 4471 C CA . ASP B 1 283 ? 2.291 -7.777 3.273 1 82.88 283 ASP B CA 1
ATOM 4472 C C . ASP B 1 283 ? 1.678 -8.508 4.469 1 82.88 283 ASP B C 1
ATOM 4474 O O . ASP B 1 283 ? 1.482 -9.719 4.426 1 82.88 283 ASP B O 1
ATOM 4478 N N . LEU B 1 284 ? 1.373 -7.793 5.496 1 76.75 284 LEU B N 1
ATOM 4479 C CA . LEU B 1 284 ? 0.654 -8.336 6.645 1 76.75 284 LEU B CA 1
ATOM 4480 C C . LEU B 1 284 ? -0.724 -7.691 6.773 1 76.75 284 LEU B C 1
ATOM 4482 O O . LEU B 1 284 ? -0.834 -6.477 6.945 1 76.75 284 LEU B O 1
ATOM 4486 N N . VAL B 1 285 ? -1.741 -8.477 6.332 1 72.5 285 VAL B N 1
ATOM 4487 C CA . VAL B 1 285 ? -3.107 -7.988 6.477 1 72.5 285 VAL B CA 1
ATOM 4488 C C . VAL B 1 285 ? -3.916 -8.953 7.336 1 72.5 285 VAL B C 1
ATOM 4490 O O . VAL B 1 285 ? -3.795 -10.172 7.191 1 72.5 285 VAL B O 1
ATOM 4493 N N . PRO B 1 286 ? -4.543 -8.414 8.336 1 69.12 286 PRO B N 1
ATOM 4494 C CA . PRO B 1 286 ? -5.344 -9.305 9.172 1 69.12 286 PRO B CA 1
ATOM 4495 C C . PRO B 1 286 ? -6.371 -10.102 8.375 1 69.12 286 PRO B C 1
ATOM 4497 O O . PRO B 1 286 ? -7.023 -9.555 7.484 1 69.12 286 PRO B O 1
ATOM 4500 N N . SER B 1 287 ? -6.262 -11.422 8.312 1 62.53 287 SER B N 1
ATOM 4501 C CA . SER B 1 287 ? -7.137 -12.297 7.539 1 62.53 287 SER B CA 1
ATOM 4502 C C . SER B 1 287 ? -8.297 -12.805 8.383 1 62.53 287 SER B C 1
ATOM 4504 O O . SER B 1 287 ? -9.312 -13.25 7.848 1 62.53 287 SER B O 1
ATOM 4506 N N . LYS B 1 288 ? -8.172 -12.852 9.742 1 56.28 288 LYS B N 1
ATOM 4507 C CA . LYS B 1 288 ? -9.219 -13.445 10.562 1 56.28 288 LYS B CA 1
ATOM 4508 C C . LYS B 1 288 ? -10.281 -12.414 10.93 1 56.28 288 LYS B C 1
ATOM 4510 O O . LYS B 1 288 ? -9.969 -11.352 11.469 1 56.28 288 LYS B O 1
ATOM 4515 N N . TYR B 1 289 ? -11.336 -12.336 9.992 1 48.75 289 TYR B N 1
ATOM 4516 C CA . TYR B 1 289 ? -12.492 -11.516 10.32 1 48.75 289 TYR B CA 1
ATOM 4517 C C . TYR B 1 289 ? -13.57 -12.352 11.016 1 48.75 289 TYR B C 1
ATOM 4519 O O . TYR B 1 289 ? -13.672 -13.562 10.789 1 48.75 289 TYR B O 1
#

Secondary structure (DSSP, 8-state):
-----THHHHHHHHHHHHHHHHHHHHHHHHHHHHHHHHHHHHHHHHHHHHHHHHHHHHHHHHHHHHHHHHHHHHHHHHHHHHHHHHHHHHT---GGGHHHHHHHHHHHHHHHHHHHHHTT--HHHHHHHHHT-SS-GGGPPP---STTSHHHHHHHHHHHHTT---SSS---SHHHHHHHHHHHHHHHHHHHHHHHHHHHHHHHHHHHHHHHHHHHS-SS---TTS-SSHHHHHHHHHHHHHHHHHHHHHHHHHHHHHH-TT--HHHHHHHHHHHHTT---SSS-----/-----THHHHHHHHHHHHHHHHHHHHHHHHHHHHHHHHHHHHHHHHHHHHHHHHHHHHHHHHHHHHHHHHHHHHHHHHHHHHHHHHHHHHT---GGGHHHHHHHHHHHHHHHHHHHHHTT--HHHHHHHHHT-SS-GGGPPP---STTSHHHHHHHHHHHHTT---SSS---SHHHHHHHHHHHHHHHHHHHHHHHHHHHHHHHHHHHHHHHHHHHS-SS---TTS-SSHHHHHHHHHHHHHHHHHHHHHHHHHHHHHH-TT--HHHHHHHHHHHHTT---SSS-----

Solvent-accessible surface area (backbone atoms only — not comparable to full-atom values): 30997 Å² total; per-residue (Å²): 140,82,85,77,64,71,66,63,61,53,54,55,50,49,52,51,49,50,49,50,50,50,49,48,49,49,49,49,50,50,49,49,50,49,47,51,50,50,46,51,56,50,48,50,50,48,50,49,51,50,52,30,47,51,48,6,52,51,48,27,69,60,45,38,64,56,53,51,52,52,50,48,52,44,48,51,51,39,51,50,40,48,49,52,40,53,51,53,58,55,67,52,80,56,71,89,51,36,53,61,49,50,56,58,49,44,51,60,36,49,51,41,47,31,52,26,31,68,71,68,43,61,62,69,68,52,49,61,52,54,74,59,37,91,52,69,84,83,66,63,72,76,84,79,67,73,69,52,30,72,68,41,18,30,51,49,32,46,28,49,36,62,16,18,19,38,38,87,70,67,71,84,46,71,68,43,45,52,47,47,51,55,51,35,64,55,38,29,59,50,44,52,50,45,49,50,53,50,47,52,54,48,51,53,48,49,51,50,49,50,52,50,46,58,67,62,49,77,84,78,82,59,66,72,74,64,42,85,47,70,68,36,46,54,50,49,51,51,50,51,51,51,52,50,50,50,50,52,29,47,51,47,3,52,52,38,30,72,70,34,89,88,39,48,56,64,53,19,32,52,45,39,48,37,48,72,63,15,17,15,39,42,81,77,62,92,77,87,125,141,82,83,80,64,70,68,62,61,55,54,54,52,50,50,52,49,50,50,51,50,48,49,49,49,50,50,47,50,50,51,48,52,49,48,53,51,48,48,51,56,50,48,50,49,51,50,51,50,50,51,28,48,51,47,7,51,53,49,30,69,59,44,38,62,55,52,52,52,50,52,48,52,44,47,51,51,40,51,51,39,48,50,53,41,52,50,54,57,55,68,52,80,55,71,88,52,36,53,61,49,49,55,58,49,43,49,60,37,51,52,41,45,31,52,25,32,69,71,67,43,60,62,68,69,51,50,62,51,53,74,60,37,94,53,69,84,82,68,62,72,76,84,80,69,74,70,51,31,73,68,42,18,29,50,48,33,47,29,50,37,61,16,17,19,39,38,86,71,69,72,83,45,71,66,42,44,52,47,48,52,56,51,35,65,56,38,31,59,51,44,50,50,45,50,51,53,50,48,52,54,49,50,51,49,50,52,49,50,51,52,50,46,57,68,63,50,79,86,78,83,60,66,72,74,61,41,85,47,72,66,35,45,54,49,50,52,49,51,51,51,49,52,50,49,50,50,52,30,46,52,48,4,53,52,38,30,70,71,33,90,87,37,49,55,65,53,20,31,51,45,39,48,36,50,72,63,13,18,16,40,40,84,76,61,92,76,88,124

Radius of gyration: 35.06 Å; Cα contacts (8 Å, |Δi|>4): 457; chains: 2; bounding box: 84×136×97 Å